Protein AF-E3N5H0-F1 (afdb_monomer)

Organism: Caenorhabditis remanei (NCBI:txid31234)

Radius of gyration: 34.76 Å; Cα contacts (8 Å, |Δi|>4): 514; chains: 1; bounding box: 81×87×112 Å

Structure (mmCIF, N/CA/C/O backbone):
data_AF-E3N5H0-F1
#
_entry.id   AF-E3N5H0-F1
#
loop_
_atom_site.group_PDB
_atom_site.id
_atom_site.type_symbol
_atom_site.label_atom_id
_atom_site.label_alt_id
_atom_site.label_comp_id
_atom_site.label_asym_id
_atom_site.label_entity_id
_atom_site.label_seq_id
_atom_site.pdbx_PDB_ins_code
_atom_site.Cartn_x
_atom_site.Cartn_y
_atom_site.Cartn_z
_atom_site.occupancy
_atom_site.B_iso_or_equiv
_atom_site.auth_seq_id
_atom_site.auth_comp_id
_atom_site.auth_asym_id
_atom_site.auth_atom_id
_atom_site.pdbx_PDB_model_num
ATOM 1 N N . MET A 1 1 ? 39.271 4.517 70.592 1.00 36.09 1 MET A N 1
ATOM 2 C CA . MET A 1 1 ? 39.056 5.548 69.561 1.00 36.09 1 MET A CA 1
ATOM 3 C C . MET A 1 1 ? 37.930 5.033 68.688 1.00 36.09 1 MET A C 1
ATOM 5 O O . MET A 1 1 ? 38.185 4.269 67.772 1.00 36.09 1 MET A O 1
ATOM 9 N N . GLU A 1 2 ? 36.726 4.992 69.264 1.00 31.44 2 GLU A N 1
ATOM 10 C CA . GLU A 1 2 ? 35.704 6.065 69.193 1.00 31.44 2 GLU A CA 1
ATOM 11 C C . GLU A 1 2 ? 35.103 6.097 67.788 1.00 31.44 2 GLU A C 1
ATOM 13 O O . GLU A 1 2 ? 35.779 6.507 66.856 1.00 31.44 2 GLU A O 1
ATOM 18 N N . LYS A 1 3 ? 34.001 5.372 67.556 1.00 26.06 3 LYS A N 1
ATOM 19 C CA . LYS A 1 3 ? 32.565 5.641 67.863 1.00 26.06 3 LYS A CA 1
ATOM 20 C C . LYS A 1 3 ? 31.914 5.950 66.497 1.00 26.06 3 LYS A C 1
ATOM 22 O O . LYS A 1 3 ? 32.384 6.845 65.812 1.00 26.06 3 LYS A O 1
ATOM 27 N N . MET A 1 4 ? 31.076 5.077 65.922 1.00 24.34 4 MET A N 1
ATOM 28 C CA . MET A 1 4 ? 29.635 4.907 66.216 1.00 24.34 4 MET A CA 1
ATOM 29 C C . MET A 1 4 ? 28.944 6.283 66.168 1.00 24.34 4 MET A C 1
ATOM 31 O O . MET A 1 4 ? 29.327 7.160 66.925 1.00 24.34 4 MET A O 1
ATOM 35 N N . GLU A 1 5 ? 28.033 6.562 65.238 1.00 26.09 5 GLU A N 1
ATOM 36 C CA . GLU A 1 5 ? 26.633 6.146 65.354 1.00 26.09 5 GLU A CA 1
ATOM 37 C C . GLU A 1 5 ? 25.859 6.281 64.030 1.00 26.09 5 GLU A C 1
ATOM 39 O O . GLU A 1 5 ? 26.113 7.150 63.199 1.00 26.09 5 GLU A O 1
ATOM 44 N N . ILE A 1 6 ? 24.915 5.355 63.886 1.00 32.56 6 ILE A N 1
ATOM 45 C CA . ILE A 1 6 ? 23.738 5.381 63.019 1.00 32.56 6 ILE A CA 1
ATOM 46 C C . ILE A 1 6 ? 22.745 6.367 63.640 1.00 32.56 6 ILE A C 1
ATOM 48 O O . ILE A 1 6 ? 22.585 6.322 64.856 1.00 32.56 6 ILE A O 1
ATOM 52 N N . GLU A 1 7 ? 22.000 7.136 62.843 1.00 26.08 7 GLU A N 1
ATOM 53 C CA . GLU A 1 7 ? 20.663 7.558 63.271 1.00 26.08 7 GLU A CA 1
ATOM 54 C C . GLU A 1 7 ? 19.679 7.636 62.093 1.00 26.08 7 GLU A C 1
ATOM 56 O O . GLU A 1 7 ? 19.918 8.274 61.067 1.00 26.08 7 GLU A O 1
ATOM 61 N N . ASP A 1 8 ? 18.604 6.873 62.279 1.00 24.59 8 ASP A N 1
ATOM 62 C CA . ASP A 1 8 ? 17.410 6.675 61.465 1.00 24.59 8 ASP A CA 1
ATOM 63 C C . ASP A 1 8 ? 16.344 7.759 61.730 1.00 24.59 8 ASP A C 1
ATOM 65 O O . ASP A 1 8 ? 16.322 8.372 62.794 1.00 24.59 8 ASP A O 1
ATOM 69 N N . ALA A 1 9 ? 15.334 7.778 60.841 1.00 24.88 9 ALA A N 1
ATOM 70 C CA . ALA A 1 9 ? 13.929 8.171 61.091 1.00 24.88 9 ALA A CA 1
ATOM 71 C C . ALA A 1 9 ? 13.633 9.693 61.183 1.00 24.88 9 ALA A C 1
ATOM 73 O O . ALA A 1 9 ? 14.454 10.463 61.645 1.00 24.88 9 ALA A O 1
ATOM 74 N N . GLN A 1 10 ? 12.501 10.271 60.749 1.00 25.67 10 GLN A N 1
ATOM 75 C CA . GLN A 1 10 ? 11.109 9.875 60.435 1.00 25.67 10 GLN A CA 1
ATOM 76 C C . GLN A 1 10 ? 10.581 10.825 59.321 1.00 25.67 10 GLN A C 1
ATOM 78 O O . GLN A 1 10 ? 11.031 11.960 59.248 1.00 25.67 10 GLN A O 1
ATOM 83 N N . LYS A 1 11 ? 9.782 10.428 58.315 1.00 26.58 11 LYS A N 1
ATOM 84 C CA . LYS A 1 11 ? 8.361 9.988 58.243 1.00 26.58 11 LYS A CA 1
ATOM 85 C C . LYS A 1 11 ? 7.272 11.042 58.561 1.00 26.58 11 LYS A C 1
ATOM 87 O O . LYS A 1 11 ? 7.331 11.683 59.600 1.00 26.58 11 LYS A O 1
ATOM 92 N N . ALA A 1 12 ? 6.212 10.980 57.731 1.00 25.53 12 ALA A N 1
ATOM 93 C CA . ALA A 1 12 ? 4.861 11.586 57.796 1.00 25.53 12 ALA A CA 1
ATOM 94 C C . ALA A 1 12 ? 4.742 13.020 57.230 1.00 25.53 12 ALA A C 1
ATOM 96 O O . ALA A 1 12 ? 5.588 13.852 57.524 1.00 25.53 12 ALA A O 1
ATOM 97 N N . GLY A 1 13 ? 3.755 13.398 56.409 1.00 24.09 13 GLY A N 1
ATOM 98 C CA . GLY A 1 13 ? 2.536 12.792 55.837 1.00 24.09 13 GLY A CA 1
ATOM 99 C C . GLY A 1 13 ? 2.060 13.752 54.720 1.00 24.09 13 GLY A C 1
ATOM 100 O O . GLY A 1 13 ? 2.419 14.924 54.755 1.00 24.09 13 GLY A O 1
ATOM 101 N N . ASP A 1 14 ? 1.624 13.263 53.565 1.00 26.22 14 ASP A N 1
ATOM 102 C CA . ASP A 1 14 ? 0.227 12.998 53.173 1.00 26.22 14 ASP A CA 1
ATOM 103 C C . ASP A 1 14 ? -0.700 14.233 53.116 1.00 26.22 14 ASP A C 1
ATOM 105 O O . ASP A 1 14 ? -0.685 15.080 54.003 1.00 26.22 14 ASP A O 1
ATOM 109 N N . GLU A 1 15 ? -1.534 14.219 52.070 1.00 24.19 15 GLU A N 1
ATOM 110 C CA . GLU A 1 15 ? -2.684 15.076 51.731 1.00 24.19 15 GLU A CA 1
ATOM 111 C C . GLU A 1 15 ? -2.436 16.406 50.986 1.00 24.19 15 GLU A C 1
ATOM 113 O O . GLU A 1 15 ? -1.879 17.363 51.518 1.00 24.19 15 GLU A O 1
ATOM 118 N N . GLY A 1 16 ? -2.960 16.497 49.751 1.00 24.25 16 GLY A N 1
ATOM 119 C CA . GLY A 1 16 ? -3.173 17.791 49.091 1.00 24.25 16 GLY A CA 1
ATOM 120 C C . GLY A 1 16 ? -3.280 17.811 47.565 1.00 24.25 16 GLY A C 1
ATOM 121 O O . GLY A 1 16 ? -2.493 18.499 46.937 1.00 24.25 16 GLY A O 1
ATOM 122 N N . GLU A 1 17 ? -4.254 17.089 47.006 1.00 25.56 17 GLU A N 1
ATOM 123 C CA . GLU A 1 17 ? -4.952 17.363 45.730 1.00 25.56 17 GLU A CA 1
ATOM 124 C C . GLU A 1 17 ? -4.147 17.592 44.436 1.00 25.56 17 GLU A C 1
ATOM 126 O O . GLU A 1 17 ? -3.518 18.620 44.197 1.00 25.56 17 GLU A O 1
ATOM 131 N N . GLY A 1 18 ? -4.328 16.651 43.505 1.00 31.62 18 GLY A N 1
ATOM 132 C CA . GLY A 1 18 ? -4.076 16.890 42.094 1.00 31.62 18 GLY A CA 1
ATOM 133 C C . GLY A 1 18 ? -4.995 17.977 41.538 1.00 31.62 18 GLY A C 1
ATOM 134 O O . GLY A 1 18 ? -6.203 17.976 41.775 1.00 31.62 18 GLY A O 1
ATOM 135 N N . LYS A 1 19 ? -4.408 18.860 40.734 1.00 27.72 19 LYS A N 1
ATOM 136 C CA . LYS A 1 19 ? -5.097 19.504 39.624 1.00 27.72 19 LYS A CA 1
ATOM 137 C C . LYS A 1 19 ? -4.251 19.346 38.377 1.00 27.72 19 LYS A C 1
ATOM 139 O O . LYS A 1 19 ? -3.049 19.595 38.380 1.00 27.72 19 LYS A O 1
ATOM 144 N N . ASP A 1 20 ? -4.930 18.849 37.363 1.00 31.09 20 ASP A N 1
ATOM 145 C CA . ASP A 1 20 ? -4.476 18.693 36.001 1.00 31.09 20 ASP A CA 1
ATOM 146 C C . ASP A 1 20 ? -4.004 20.035 35.436 1.00 31.09 20 ASP A C 1
ATOM 148 O O . ASP A 1 20 ? -4.808 20.952 35.300 1.00 31.09 20 ASP A O 1
ATOM 152 N N . ASP A 1 21 ? -2.736 20.121 35.036 1.00 26.02 21 ASP A N 1
ATOM 153 C CA . ASP A 1 21 ? -2.260 21.176 34.140 1.00 26.02 21 ASP A CA 1
ATOM 154 C C . ASP A 1 21 ? -1.904 20.542 32.793 1.00 26.02 21 ASP A C 1
ATOM 156 O O . ASP A 1 21 ? -0.749 20.308 32.431 1.00 26.02 21 ASP A O 1
ATOM 160 N N . ALA A 1 22 ? -2.961 20.223 32.047 1.00 29.91 22 ALA A N 1
ATOM 161 C CA . ALA A 1 22 ? -2.886 20.059 30.610 1.00 29.91 22 ALA A CA 1
ATOM 162 C C . ALA A 1 22 ? -2.930 21.444 29.946 1.00 29.91 22 ALA A C 1
ATOM 164 O O . ALA A 1 22 ? -3.823 22.244 30.205 1.00 29.91 22 ALA A O 1
ATOM 165 N N . ASN A 1 23 ? -1.997 21.653 29.016 1.00 37.25 23 ASN A N 1
ATOM 166 C CA . ASN A 1 23 ? -1.976 22.706 28.000 1.00 37.25 23 ASN A CA 1
ATOM 167 C C . ASN A 1 23 ? -1.878 24.162 28.478 1.00 37.25 23 ASN A C 1
ATOM 169 O O . ASN A 1 23 ? -2.851 24.909 28.498 1.00 37.25 23 ASN A O 1
ATOM 173 N N . SER A 1 24 ? -0.634 24.618 28.616 1.00 30.81 24 SER A N 1
ATOM 174 C CA . SER A 1 24 ? -0.262 25.967 28.192 1.00 30.81 24 SER A CA 1
ATOM 175 C C . SER A 1 24 ? 1.152 25.937 27.609 1.00 30.81 24 SER A C 1
ATOM 177 O O . SER A 1 24 ? 2.147 26.049 28.320 1.00 30.81 24 SER A O 1
ATOM 179 N N . LEU A 1 25 ? 1.258 25.727 26.293 1.00 32.88 25 LEU A N 1
ATOM 180 C CA . LEU A 1 25 ? 2.447 26.128 25.535 1.00 32.88 25 LEU A CA 1
ATOM 181 C C . LEU A 1 25 ? 2.369 27.649 25.358 1.00 32.88 25 LEU A C 1
ATOM 183 O O . LEU A 1 25 ? 2.030 28.148 24.288 1.00 32.88 25 LEU A O 1
ATOM 187 N N . ASP A 1 26 ? 2.609 28.369 26.451 1.00 31.92 26 ASP A N 1
ATOM 188 C CA . ASP A 1 26 ? 2.787 29.816 26.444 1.00 31.92 26 ASP A CA 1
ATOM 189 C C . ASP A 1 26 ? 4.166 30.162 25.854 1.00 31.92 26 ASP A C 1
ATOM 191 O O . ASP A 1 26 ? 5.093 29.347 25.879 1.00 31.92 26 ASP A O 1
ATOM 195 N N . GLY A 1 27 ? 4.294 31.371 25.308 1.00 38.06 27 GLY A N 1
ATOM 196 C CA . GLY A 1 27 ? 5.411 31.947 24.548 1.00 38.06 27 GLY A CA 1
ATOM 197 C C . GLY A 1 27 ? 6.769 32.057 25.263 1.00 38.06 27 GLY A C 1
ATOM 198 O O . GLY A 1 27 ? 7.572 32.931 24.940 1.00 38.06 27 GLY A O 1
ATOM 199 N N . SER A 1 28 ? 7.070 31.150 26.190 1.00 43.84 28 SER A N 1
ATOM 200 C CA . SER A 1 28 ? 8.311 31.027 26.959 1.00 43.84 28 SER A CA 1
ATOM 201 C C . SER A 1 28 ? 9.563 30.806 26.097 1.00 43.84 28 SER A C 1
ATOM 203 O O . SER A 1 28 ? 10.657 31.209 26.494 1.00 43.84 28 SER A O 1
ATOM 205 N N . LEU A 1 29 ? 9.437 30.217 24.902 1.00 34.97 29 LEU A N 1
ATOM 206 C CA . LEU A 1 29 ? 10.605 29.925 24.061 1.00 34.97 29 LEU A CA 1
ATOM 207 C C . LEU A 1 29 ? 11.182 31.190 23.403 1.00 34.97 29 LEU A C 1
ATOM 209 O O . LEU A 1 29 ? 12.393 31.286 23.222 1.00 34.97 29 LEU A O 1
ATOM 213 N N . TRP A 1 30 ? 10.338 32.187 23.118 1.00 34.88 30 TRP A N 1
ATOM 214 C CA . TRP A 1 30 ? 10.787 33.486 22.612 1.00 34.88 30 TRP A CA 1
ATOM 215 C C . TRP A 1 30 ? 11.417 34.337 23.710 1.00 34.88 30 TRP A C 1
ATOM 217 O O . TRP A 1 30 ? 12.461 34.933 23.469 1.00 34.88 30 TRP A O 1
ATOM 227 N N . ALA A 1 31 ? 10.864 34.306 24.927 1.00 34.97 31 ALA A N 1
ATOM 228 C CA . ALA A 1 31 ? 11.433 35.012 26.074 1.00 34.97 31 ALA A CA 1
ATOM 229 C C . ALA A 1 31 ? 12.881 34.568 26.371 1.00 34.97 31 ALA A C 1
ATOM 231 O O . ALA A 1 31 ? 13.751 35.408 26.593 1.00 34.97 31 ALA A O 1
ATOM 232 N N . HIS A 1 32 ? 13.177 33.267 26.262 1.00 35.16 32 HIS A N 1
ATOM 233 C CA . HIS A 1 32 ? 14.539 32.754 26.444 1.00 35.16 32 HIS A CA 1
ATOM 234 C C . HIS A 1 32 ? 15.513 33.104 25.307 1.00 35.16 32 HIS A C 1
ATOM 236 O O . HIS A 1 32 ? 16.718 33.196 25.544 1.00 35.16 32 HIS A O 1
ATOM 242 N N . VAL A 1 33 ? 15.027 33.326 24.081 1.00 34.81 33 VAL A N 1
ATOM 243 C CA . VAL A 1 33 ? 15.874 33.789 22.966 1.00 34.81 33 VAL A CA 1
ATOM 244 C C . VAL A 1 33 ? 16.220 35.271 23.132 1.00 34.81 33 VAL A C 1
ATOM 246 O O . VAL A 1 33 ? 17.360 35.657 22.880 1.00 34.81 33 VAL A O 1
ATOM 249 N N . THR A 1 34 ? 15.288 36.089 23.625 1.00 42.03 34 THR A N 1
ATOM 250 C CA . THR A 1 34 ? 15.525 37.521 23.874 1.00 42.03 34 THR A CA 1
ATOM 251 C C . THR A 1 34 ? 16.453 37.763 25.074 1.00 42.03 34 THR A C 1
ATOM 253 O O . THR A 1 34 ? 17.258 38.691 25.056 1.00 42.03 34 THR A O 1
ATOM 256 N N . GLU A 1 35 ? 16.429 36.903 26.100 1.00 37.59 35 GLU A N 1
ATOM 257 C CA . GLU A 1 35 ? 17.310 37.024 27.277 1.00 37.59 35 GLU A CA 1
ATOM 258 C C . GLU A 1 35 ? 18.808 36.828 26.968 1.00 37.59 35 GLU A C 1
ATOM 260 O O . GLU A 1 35 ? 19.659 37.384 27.669 1.00 37.59 35 GLU A O 1
ATOM 265 N N . LEU A 1 36 ? 19.159 36.112 25.892 1.00 38.06 36 LEU A N 1
ATOM 266 C CA . LEU A 1 36 ? 20.549 35.940 25.444 1.00 38.06 36 LEU A CA 1
ATOM 267 C C . LEU A 1 36 ? 21.112 37.160 24.685 1.00 38.06 36 LEU A C 1
ATOM 269 O O . LEU A 1 36 ? 22.328 37.253 24.501 1.00 38.06 36 LEU A O 1
ATOM 273 N N . GLU A 1 37 ? 20.273 38.122 24.281 1.00 44.50 37 GLU A N 1
ATOM 274 C CA . GLU A 1 37 ? 20.695 39.322 23.538 1.00 44.50 37 GLU A CA 1
ATOM 275 C C . GLU A 1 37 ? 21.174 40.483 24.428 1.00 44.50 37 GLU A C 1
ATOM 277 O O . GLU A 1 37 ? 21.651 41.498 23.919 1.00 44.50 37 GLU A O 1
ATOM 282 N N . ASN A 1 38 ? 21.168 40.328 25.756 1.00 44.44 38 ASN A N 1
ATOM 283 C CA . ASN A 1 38 ? 21.589 41.374 26.701 1.00 44.44 38 ASN A CA 1
ATOM 284 C C . ASN A 1 38 ? 23.115 41.583 26.825 1.00 44.44 38 ASN A C 1
ATOM 286 O O . ASN A 1 38 ? 23.589 42.244 27.752 1.00 44.44 38 ASN A O 1
ATOM 290 N N . VAL A 1 39 ? 23.915 41.097 25.872 1.00 48.22 39 VAL A N 1
ATOM 291 C CA . VAL A 1 39 ? 25.284 41.600 25.697 1.00 48.22 39 VAL A CA 1
ATOM 292 C C . VAL A 1 39 ? 25.203 42.808 24.770 1.00 48.22 39 VAL A C 1
ATOM 294 O O . VAL A 1 39 ? 25.001 42.665 23.568 1.00 48.22 39 VAL A O 1
ATOM 297 N N . ASN A 1 40 ? 25.358 44.010 25.322 1.00 55.31 40 ASN A N 1
ATOM 298 C CA . ASN A 1 40 ? 25.246 45.259 24.569 1.00 55.31 40 ASN A CA 1
ATOM 299 C C . ASN A 1 40 ? 26.427 45.406 23.578 1.00 55.31 40 ASN A C 1
ATOM 301 O O . ASN A 1 40 ? 27.480 45.960 23.892 1.00 55.31 40 ASN A O 1
ATOM 305 N N . VAL A 1 41 ? 26.300 44.816 22.385 1.00 61.28 41 VAL A N 1
ATOM 306 C CA . VAL A 1 41 ? 27.322 44.841 21.328 1.00 61.28 41 VAL A CA 1
ATOM 307 C C . VAL A 1 41 ? 27.154 46.111 20.484 1.00 61.28 41 VAL A C 1
ATOM 309 O O . VAL A 1 41 ? 26.082 46.335 19.925 1.00 61.28 41 VAL A O 1
ATOM 312 N N . SER A 1 42 ? 28.215 46.918 20.340 1.00 70.81 42 SER A N 1
ATOM 313 C CA . SER A 1 42 ? 28.181 48.158 19.533 1.00 70.81 42 SER A CA 1
ATOM 314 C C . SER A 1 42 ? 27.702 47.919 18.092 1.00 70.81 42 SER A C 1
ATOM 316 O O . SER A 1 42 ? 27.974 46.867 17.503 1.00 70.81 42 SER A O 1
ATOM 318 N N . LEU A 1 43 ? 27.074 48.920 17.463 1.00 65.12 43 LEU A N 1
ATOM 319 C CA . LEU A 1 43 ? 26.615 48.828 16.066 1.00 65.12 43 LEU A CA 1
ATOM 320 C C . LEU A 1 43 ? 27.722 48.454 15.077 1.00 65.12 43 LEU A C 1
ATOM 322 O O . LEU A 1 43 ? 27.504 47.700 14.123 1.00 65.12 43 LEU A O 1
ATOM 326 N N . LYS A 1 44 ? 28.935 48.971 15.306 1.00 70.69 44 LYS A N 1
ATOM 327 C CA . LYS A 1 44 ? 30.107 48.659 14.481 1.00 70.69 44 LYS A CA 1
ATOM 328 C C . LYS A 1 44 ? 30.437 47.170 14.539 1.00 70.69 44 LYS A C 1
ATOM 330 O O . LYS A 1 44 ? 30.773 46.585 13.511 1.00 70.69 44 LYS A O 1
ATOM 335 N N . GLU A 1 45 ? 30.311 46.570 15.716 1.00 71.69 45 GLU A N 1
ATOM 336 C CA . GLU A 1 45 ? 30.562 45.151 15.932 1.00 71.69 45 GLU A CA 1
ATOM 337 C C . GLU A 1 45 ? 29.397 44.284 15.417 1.00 71.69 45 GLU A C 1
ATOM 339 O O . GLU A 1 45 ? 29.656 43.269 14.775 1.00 71.69 45 GLU A O 1
ATOM 344 N N . LYS A 1 46 ? 28.134 44.722 15.549 1.00 71.50 46 LYS A N 1
ATOM 345 C CA . LYS A 1 46 ? 26.963 44.061 14.930 1.00 71.50 46 LYS A CA 1
ATOM 346 C C . LYS A 1 46 ? 27.086 43.985 13.399 1.00 71.50 46 LYS A C 1
ATOM 348 O O . LYS A 1 46 ? 27.018 42.896 12.832 1.00 71.50 46 LYS A O 1
ATOM 353 N N . MET A 1 47 ? 27.391 45.102 12.726 1.00 70.88 47 MET A N 1
ATOM 354 C CA . MET A 1 47 ? 27.626 45.112 11.269 1.00 70.88 47 MET A CA 1
ATOM 355 C C . MET A 1 47 ? 28.841 44.272 10.860 1.00 70.88 47 MET A C 1
ATOM 357 O O . MET A 1 47 ? 28.828 43.626 9.813 1.00 70.88 47 MET A O 1
ATOM 361 N N . LYS A 1 48 ? 29.907 44.274 11.669 1.00 76.56 48 LYS A N 1
ATOM 362 C CA . LYS A 1 48 ? 31.093 43.452 11.407 1.00 76.56 48 LYS A CA 1
ATOM 363 C C . LYS A 1 48 ? 30.772 41.960 11.502 1.00 76.56 48 LYS A C 1
ATOM 365 O O . LYS A 1 48 ? 31.275 41.201 10.680 1.00 76.56 48 LYS A O 1
ATOM 370 N N . ARG A 1 49 ? 29.937 41.547 12.461 1.00 75.19 49 ARG A N 1
ATOM 371 C CA . ARG A 1 49 ? 29.497 40.154 12.620 1.00 75.19 49 ARG A CA 1
ATOM 372 C C . ARG A 1 49 ? 28.603 39.699 11.473 1.00 75.19 49 ARG A C 1
ATOM 374 O O . ARG A 1 49 ? 28.875 38.639 10.929 1.00 75.19 49 ARG A O 1
ATOM 381 N N . ILE A 1 50 ? 27.636 40.515 11.046 1.00 73.69 50 ILE A N 1
ATOM 382 C CA . ILE A 1 50 ? 26.770 40.198 9.894 1.00 73.69 50 ILE A CA 1
ATOM 383 C C . ILE A 1 50 ? 27.606 40.024 8.621 1.00 73.69 50 ILE A C 1
ATOM 385 O O . ILE A 1 50 ? 27.561 38.964 8.006 1.00 73.69 50 ILE A O 1
ATOM 389 N N . ARG A 1 51 ? 28.469 40.995 8.291 1.00 77.12 51 ARG A N 1
ATOM 390 C CA . ARG A 1 51 ? 29.363 40.899 7.120 1.00 77.12 51 ARG A CA 1
ATOM 391 C C . ARG A 1 51 ? 30.396 39.782 7.241 1.00 77.12 51 ARG A C 1
ATOM 393 O O . ARG A 1 51 ? 30.835 39.222 6.242 1.00 77.12 51 ARG A O 1
ATOM 400 N N . GLY A 1 52 ? 30.857 39.502 8.458 1.00 79.69 52 GLY A N 1
ATOM 401 C CA . GLY A 1 52 ? 31.778 38.405 8.737 1.00 79.69 52 GLY A CA 1
ATOM 402 C C . GLY A 1 52 ? 31.124 37.049 8.498 1.00 79.69 52 GLY A C 1
ATOM 403 O O . GLY A 1 52 ? 31.746 36.177 7.899 1.00 79.69 52 GLY A O 1
ATOM 404 N N . PHE A 1 53 ? 29.868 36.903 8.920 1.00 75.31 53 PHE A N 1
ATOM 405 C CA . PHE A 1 53 ? 29.076 35.702 8.706 1.00 75.31 53 PHE A CA 1
ATOM 406 C C . PHE A 1 53 ? 28.688 35.538 7.235 1.00 75.31 53 PHE A C 1
ATOM 408 O O . PHE A 1 53 ? 28.869 34.458 6.694 1.00 75.31 53 PHE A O 1
ATOM 415 N N . GLU A 1 54 ? 28.290 36.611 6.550 1.00 78.44 54 GLU A N 1
ATOM 416 C CA . GLU A 1 54 ? 28.042 36.602 5.102 1.00 78.44 54 GLU A CA 1
ATOM 417 C C . GLU A 1 54 ? 29.277 36.126 4.326 1.00 78.44 54 GLU A C 1
ATOM 419 O O . GLU A 1 54 ? 29.207 35.147 3.592 1.00 78.44 54 GLU A O 1
ATOM 424 N N . LYS A 1 55 ? 30.453 36.714 4.587 1.00 81.19 55 LYS A N 1
ATOM 425 C CA . LYS A 1 55 ? 31.714 36.269 3.969 1.00 81.19 55 LYS A CA 1
ATOM 426 C C . LYS A 1 55 ? 32.081 34.829 4.314 1.00 81.19 55 LYS A C 1
ATOM 428 O O . LYS A 1 55 ? 32.733 34.158 3.520 1.00 81.19 55 LYS A O 1
ATOM 433 N N . PHE A 1 56 ? 31.744 34.368 5.515 1.00 80.88 56 PHE A N 1
ATOM 434 C CA . PHE A 1 56 ? 31.956 32.979 5.917 1.00 80.88 56 PHE A CA 1
ATOM 435 C C . PHE A 1 56 ? 31.052 32.030 5.118 1.00 80.88 56 PHE A C 1
ATOM 437 O O . PHE A 1 56 ? 31.522 31.002 4.634 1.00 80.88 56 PHE A O 1
ATOM 444 N N . VAL A 1 57 ? 29.786 32.406 4.927 1.00 82.31 57 VAL A N 1
ATOM 445 C CA . VAL A 1 57 ? 28.805 31.656 4.137 1.00 82.31 57 VAL A CA 1
ATOM 446 C C . VAL A 1 57 ? 29.179 31.668 2.649 1.00 82.31 57 VAL A C 1
ATOM 448 O O . VAL A 1 57 ? 29.172 30.608 2.030 1.00 82.31 57 VAL A O 1
ATOM 451 N N . GLU A 1 58 ? 29.609 32.798 2.081 1.00 81.81 58 GLU A N 1
ATOM 452 C CA . GLU A 1 58 ? 30.100 32.894 0.693 1.00 81.81 58 GLU A CA 1
ATOM 453 C C . GLU A 1 58 ? 31.320 31.994 0.452 1.00 81.81 58 GLU A C 1
ATOM 455 O O . GLU A 1 58 ? 31.378 31.242 -0.518 1.00 81.81 58 GLU A O 1
ATOM 460 N N . LYS A 1 59 ? 32.278 31.993 1.385 1.00 82.44 59 LYS A N 1
ATOM 461 C CA . LYS A 1 59 ? 33.487 31.159 1.294 1.00 82.44 59 LYS A CA 1
ATOM 462 C C . LYS A 1 59 ? 33.249 29.682 1.584 1.00 82.44 59 LYS A C 1
ATOM 464 O O . LYS A 1 59 ? 34.162 28.877 1.404 1.00 82.44 59 LYS A O 1
ATOM 469 N N . SER A 1 60 ? 32.052 29.296 2.022 1.00 82.00 60 SER A N 1
ATOM 470 C CA . SER A 1 60 ? 31.734 27.891 2.302 1.00 82.00 60 SER A CA 1
ATOM 471 C C . SER A 1 60 ? 31.890 26.996 1.064 1.00 82.00 60 SER A C 1
ATOM 473 O O . SER A 1 60 ? 32.229 25.824 1.193 1.00 82.00 60 SER A O 1
ATOM 475 N N . GLU A 1 61 ? 31.713 27.541 -0.142 1.00 77.12 61 GLU A N 1
ATOM 476 C CA . GLU A 1 61 ? 31.905 26.809 -1.397 1.00 77.12 61 GLU A CA 1
ATOM 477 C C . GLU A 1 61 ? 33.388 26.604 -1.745 1.00 77.12 61 GLU A C 1
ATOM 479 O O . GLU A 1 61 ? 33.777 25.527 -2.197 1.00 77.12 61 GLU A O 1
ATOM 484 N N . GLU A 1 62 ? 34.250 27.571 -1.421 1.00 84.69 62 GLU A N 1
ATOM 485 C CA . GLU A 1 62 ? 35.706 27.419 -1.551 1.00 84.69 62 GLU A CA 1
ATOM 486 C C . GLU A 1 62 ? 36.236 26.299 -0.641 1.00 84.69 62 GLU A C 1
ATOM 488 O O . GLU A 1 62 ? 37.188 25.606 -0.997 1.00 84.69 62 GLU A O 1
ATOM 493 N N . VAL A 1 63 ? 35.620 26.080 0.528 1.00 79.50 63 VAL A N 1
ATOM 494 C CA . VAL A 1 63 ? 35.986 24.981 1.441 1.00 79.50 63 VAL A CA 1
ATOM 495 C C . VAL A 1 63 ? 35.731 23.621 0.790 1.00 79.50 63 VAL A C 1
ATOM 497 O O . VAL A 1 63 ? 36.586 22.738 0.874 1.00 79.50 63 VAL A O 1
ATOM 500 N N . VAL A 1 64 ? 34.605 23.469 0.089 1.00 80.44 64 VAL A N 1
ATOM 501 C CA . VAL A 1 64 ? 34.286 22.257 -0.680 1.00 80.44 64 VAL A CA 1
ATOM 502 C C . VAL A 1 64 ? 35.292 22.061 -1.816 1.00 80.44 64 VAL A C 1
ATOM 504 O O . VAL A 1 64 ? 35.855 20.977 -1.952 1.00 80.44 64 VAL A O 1
ATOM 507 N N . GLN A 1 65 ? 35.593 23.111 -2.583 1.00 82.38 65 GLN A N 1
ATOM 508 C CA . GLN A 1 65 ? 36.536 23.039 -3.706 1.00 82.38 65 GLN A CA 1
ATOM 509 C C . GLN A 1 65 ? 37.970 22.728 -3.254 1.00 82.38 65 GLN A C 1
ATOM 511 O O . GLN A 1 65 ? 38.667 21.925 -3.876 1.00 82.38 65 GLN A O 1
ATOM 516 N N . ASN A 1 66 ? 38.420 23.324 -2.147 1.00 84.50 66 ASN A N 1
ATOM 517 C CA . ASN A 1 66 ? 39.735 23.051 -1.570 1.00 84.50 66 ASN A CA 1
ATOM 518 C C . ASN A 1 66 ? 39.832 21.615 -1.051 1.00 84.50 66 ASN A C 1
ATOM 520 O O . ASN A 1 66 ? 40.861 20.968 -1.241 1.00 84.50 66 ASN A O 1
ATOM 524 N N . LEU A 1 67 ? 38.760 21.102 -0.440 1.00 81.12 67 LEU A N 1
ATOM 525 C CA . LEU A 1 67 ? 38.683 19.713 0.002 1.00 81.12 67 LEU A CA 1
ATOM 526 C C . LEU A 1 67 ? 38.726 18.748 -1.193 1.00 81.12 67 LEU A C 1
ATOM 528 O O . LEU A 1 67 ? 39.504 17.798 -1.178 1.00 81.12 67 LEU A O 1
ATOM 532 N N . GLN A 1 68 ? 37.964 19.025 -2.254 1.00 80.19 68 GLN A N 1
ATOM 533 C CA . GLN A 1 68 ? 37.983 18.249 -3.498 1.00 80.19 68 GLN A CA 1
ATOM 534 C C . GLN A 1 68 ? 39.373 18.257 -4.157 1.00 80.19 68 GLN A C 1
ATOM 536 O O . GLN A 1 68 ? 39.867 17.208 -4.565 1.00 80.19 68 GLN A O 1
ATOM 541 N N . LYS A 1 69 ? 40.045 19.414 -4.208 1.00 83.06 69 LYS A N 1
ATOM 542 C CA . LYS A 1 69 ? 41.394 19.554 -4.777 1.00 83.06 69 LYS A CA 1
ATOM 543 C C . LYS A 1 69 ? 42.453 18.816 -3.955 1.00 83.06 69 LYS A C 1
ATOM 545 O O . LYS A 1 69 ? 43.245 18.070 -4.519 1.00 83.06 69 LYS A O 1
ATOM 550 N N . ALA A 1 70 ? 42.428 18.971 -2.631 1.00 79.06 70 ALA A N 1
ATOM 551 C CA . ALA A 1 70 ? 43.342 18.274 -1.726 1.00 79.06 70 ALA A CA 1
ATOM 552 C C . ALA A 1 70 ? 43.165 16.750 -1.782 1.00 79.06 70 ALA A C 1
ATOM 554 O O . ALA A 1 70 ? 44.132 16.012 -1.622 1.00 79.06 70 ALA A O 1
ATOM 555 N N . LEU A 1 71 ? 41.941 16.274 -2.028 1.00 76.44 71 LEU A N 1
ATOM 556 C CA . LEU A 1 71 ? 41.660 14.855 -2.231 1.00 76.44 71 LEU A CA 1
ATOM 557 C C . LEU A 1 71 ? 42.084 14.378 -3.627 1.00 76.44 71 LEU A C 1
ATOM 559 O O . LEU A 1 71 ? 42.600 13.269 -3.731 1.00 76.44 71 LEU A O 1
ATOM 563 N N . GLY A 1 72 ? 41.959 15.198 -4.672 1.00 69.69 72 GLY A N 1
ATOM 564 C CA . GLY A 1 72 ? 42.404 14.869 -6.034 1.00 69.69 72 GLY A CA 1
ATOM 565 C C . GLY A 1 72 ? 43.900 14.541 -6.154 1.00 69.69 72 GLY A C 1
ATOM 566 O O . GLY A 1 72 ? 44.276 13.718 -6.984 1.00 69.69 72 GLY A O 1
ATOM 567 N N . ASP A 1 73 ? 44.732 15.098 -5.270 1.00 68.19 73 ASP A N 1
ATOM 568 C CA . ASP A 1 73 ? 46.178 14.834 -5.201 1.00 68.19 73 ASP A CA 1
ATOM 569 C C . ASP A 1 73 ? 46.539 13.560 -4.395 1.00 68.19 73 ASP A C 1
ATOM 571 O O . ASP A 1 73 ? 47.714 13.226 -4.225 1.00 68.19 73 ASP A O 1
ATOM 575 N N . THR A 1 74 ? 45.545 12.816 -3.887 1.00 69.19 74 THR A N 1
ATOM 576 C CA . THR A 1 74 ? 45.750 11.589 -3.093 1.00 69.19 74 THR A CA 1
ATOM 577 C C . THR A 1 74 ? 45.523 10.312 -3.907 1.00 69.19 74 THR A C 1
ATOM 579 O O . THR A 1 74 ? 44.687 10.261 -4.802 1.00 69.19 74 THR A O 1
ATOM 582 N N . THR A 1 75 ? 46.197 9.214 -3.544 1.00 68.50 75 THR A N 1
ATOM 583 C CA . THR A 1 75 ? 45.996 7.876 -4.146 1.00 68.50 75 THR A CA 1
ATOM 584 C C . THR A 1 75 ? 44.717 7.164 -3.670 1.00 68.50 75 THR A C 1
ATOM 586 O O . THR A 1 75 ? 44.551 5.963 -3.900 1.00 68.50 75 THR A O 1
ATOM 589 N N . LEU A 1 76 ? 43.805 7.865 -2.979 1.00 66.75 76 LEU A N 1
ATOM 590 C CA . LEU A 1 76 ? 42.549 7.281 -2.507 1.00 66.75 76 LEU A CA 1
ATOM 591 C C . LEU A 1 76 ? 41.609 6.960 -3.677 1.00 66.75 76 LEU A C 1
ATOM 593 O O . LEU A 1 76 ? 41.464 7.723 -4.623 1.00 66.75 76 LEU A O 1
ATOM 597 N N . ALA A 1 77 ? 40.898 5.835 -3.572 1.00 74.62 77 ALA A N 1
ATOM 598 C CA . ALA A 1 77 ? 39.840 5.501 -4.519 1.00 74.62 77 ALA A CA 1
ATOM 599 C C . ALA A 1 77 ? 38.718 6.554 -4.467 1.00 74.62 77 ALA A C 1
ATOM 601 O O . ALA A 1 77 ? 38.244 6.877 -3.375 1.00 74.62 77 ALA A O 1
ATOM 602 N N . ALA A 1 78 ? 38.236 6.999 -5.633 1.00 71.88 78 ALA A N 1
ATOM 603 C CA . ALA A 1 78 ? 37.224 8.054 -5.786 1.00 71.88 78 ALA A CA 1
ATOM 604 C C . ALA A 1 78 ? 36.000 7.888 -4.860 1.00 71.88 78 ALA A C 1
ATOM 606 O O . ALA A 1 78 ? 35.549 8.837 -4.234 1.00 71.88 78 ALA A O 1
ATOM 607 N N . ARG A 1 79 ? 35.532 6.649 -4.645 1.00 69.44 79 ARG A N 1
ATOM 608 C CA . ARG A 1 79 ? 34.412 6.357 -3.727 1.00 69.44 79 ARG A CA 1
ATOM 609 C C . ARG A 1 79 ? 34.664 6.758 -2.272 1.00 69.44 79 ARG A C 1
ATOM 611 O O . ARG A 1 79 ? 33.726 7.101 -1.564 1.00 69.44 79 ARG A O 1
ATOM 618 N N . LYS A 1 80 ? 35.905 6.664 -1.792 1.00 74.06 80 LYS A N 1
ATOM 619 C CA . LYS A 1 80 ? 36.255 7.089 -0.429 1.00 74.06 80 LYS A CA 1
ATOM 620 C C . LYS A 1 80 ? 36.407 8.606 -0.338 1.00 74.06 80 LYS A C 1
ATOM 622 O O . LYS A 1 80 ? 36.121 9.155 0.716 1.00 74.06 80 LYS A O 1
ATOM 627 N N . GLN A 1 81 ? 36.817 9.258 -1.426 1.00 76.44 81 GLN A N 1
ATOM 628 C CA . GLN A 1 81 ? 36.869 10.718 -1.514 1.00 76.44 81 GLN A CA 1
ATOM 629 C C . GLN A 1 81 ? 35.445 11.297 -1.480 1.00 76.44 81 GLN A C 1
ATOM 631 O O . GLN A 1 81 ? 35.166 12.155 -0.649 1.00 76.44 81 GLN A O 1
ATOM 636 N N . ASP A 1 82 ? 34.509 10.724 -2.243 1.00 77.94 82 ASP A N 1
ATOM 637 C CA . ASP A 1 82 ? 33.093 11.131 -2.237 1.00 77.94 82 ASP A CA 1
ATOM 638 C C . ASP A 1 82 ? 32.421 10.958 -0.868 1.00 77.94 82 ASP A C 1
ATOM 640 O O . ASP A 1 82 ? 31.675 11.832 -0.429 1.00 77.94 82 ASP A O 1
ATOM 644 N N . LEU A 1 83 ? 32.716 9.868 -0.146 1.00 79.44 83 LEU A N 1
ATOM 645 C CA . LEU A 1 83 ? 32.202 9.660 1.216 1.00 79.44 83 LEU A CA 1
ATOM 646 C C . LEU A 1 83 ? 32.664 10.740 2.207 1.00 79.44 83 LEU A C 1
ATOM 648 O O . LEU A 1 83 ? 32.001 10.950 3.221 1.00 79.44 83 LEU A O 1
ATOM 652 N N . MET A 1 84 ? 33.784 11.413 1.929 1.00 75.25 84 MET A N 1
ATOM 653 C CA . MET A 1 84 ? 34.302 12.508 2.751 1.00 75.25 84 MET A CA 1
ATOM 654 C C . MET A 1 84 ? 33.788 13.877 2.287 1.00 75.25 84 MET A C 1
ATOM 656 O O . MET A 1 84 ? 33.559 14.746 3.123 1.00 75.25 84 MET A O 1
ATOM 660 N N . VAL A 1 85 ? 33.579 14.068 0.981 1.00 81.38 85 VAL A N 1
ATOM 661 C CA . VAL A 1 85 ? 33.140 15.348 0.398 1.00 81.38 85 VAL A CA 1
ATOM 662 C C . VAL A 1 85 ? 31.626 15.556 0.535 1.00 81.38 85 VAL A C 1
ATOM 664 O O . VAL A 1 85 ? 31.195 16.642 0.920 1.00 81.38 85 VAL A O 1
ATOM 667 N N . ALA A 1 86 ? 30.809 14.521 0.312 1.00 81.25 86 ALA A N 1
ATOM 668 C CA . ALA A 1 86 ? 29.348 14.649 0.262 1.00 81.25 86 ALA A CA 1
ATOM 669 C C . ALA A 1 86 ? 28.690 15.182 1.560 1.00 81.25 86 ALA A C 1
ATOM 671 O O . ALA A 1 86 ? 27.770 16.001 1.468 1.00 81.25 86 ALA A O 1
ATOM 672 N N . PRO A 1 87 ? 29.126 14.797 2.781 1.00 81.75 87 PRO A N 1
ATOM 673 C CA . PRO A 1 87 ? 28.591 15.391 4.009 1.00 81.75 87 PRO A CA 1
ATOM 674 C C . PRO A 1 87 ? 28.910 16.886 4.138 1.00 81.75 87 PRO A C 1
ATOM 676 O O . PRO A 1 87 ? 28.076 17.653 4.619 1.00 81.75 87 PRO A O 1
ATOM 679 N N . VAL A 1 88 ? 30.099 17.303 3.689 1.00 80.94 88 VAL A N 1
ATOM 680 C CA . VAL A 1 88 ? 30.548 18.703 3.739 1.00 80.94 88 VAL A CA 1
ATOM 681 C C . VAL A 1 88 ? 29.775 19.540 2.722 1.00 80.94 88 VAL A C 1
ATOM 683 O O . VAL A 1 88 ? 29.280 20.609 3.066 1.00 80.94 88 VAL A O 1
ATOM 686 N N . GLU A 1 89 ? 29.571 19.023 1.509 1.00 83.62 89 GLU A N 1
ATOM 687 C CA . GLU A 1 89 ? 28.717 19.650 0.492 1.00 83.62 89 GLU A CA 1
ATOM 688 C C . GLU A 1 89 ? 27.286 19.858 0.986 1.00 83.62 89 GLU A C 1
ATOM 690 O O . GLU A 1 89 ? 26.730 20.949 0.842 1.00 83.62 89 GLU A O 1
ATOM 695 N N . LYS A 1 90 ? 26.702 18.829 1.611 1.00 86.06 90 LYS A N 1
ATOM 696 C CA . LYS A 1 90 ? 25.352 18.900 2.173 1.00 86.06 90 LYS A CA 1
ATOM 697 C C . LYS A 1 90 ? 25.255 19.964 3.267 1.00 86.06 90 LYS A C 1
ATOM 699 O O . LYS A 1 90 ? 24.345 20.786 3.223 1.00 86.06 90 LYS A O 1
ATOM 704 N N . TYR A 1 91 ? 26.201 19.980 4.203 1.00 85.00 91 TYR A N 1
ATOM 705 C CA . TYR A 1 91 ? 26.232 20.974 5.275 1.00 85.00 91 TYR A CA 1
ATOM 706 C C . TYR A 1 91 ? 26.372 22.402 4.729 1.00 85.00 91 TYR A C 1
ATOM 708 O O . TYR A 1 91 ? 25.623 23.291 5.124 1.00 85.00 91 TYR A O 1
ATOM 716 N N . CYS A 1 92 ? 27.279 22.629 3.773 1.00 84.19 92 CYS A N 1
ATOM 717 C CA . CYS A 1 92 ? 27.442 23.941 3.145 1.00 84.19 92 CYS A CA 1
ATOM 718 C C . CYS A 1 92 ? 26.186 24.379 2.373 1.00 84.19 92 CYS A C 1
ATOM 720 O O . CYS A 1 92 ? 25.870 25.567 2.357 1.00 84.19 92 CYS A O 1
ATOM 722 N N . LYS A 1 93 ? 25.450 23.442 1.760 1.00 84.12 93 LYS A N 1
ATOM 723 C CA . LYS A 1 93 ? 24.176 23.731 1.088 1.00 84.12 93 LYS A CA 1
ATOM 724 C C . LYS A 1 93 ? 23.083 24.133 2.080 1.00 84.12 93 LYS A C 1
ATOM 726 O O . LYS A 1 93 ? 22.478 25.184 1.899 1.00 84.12 93 LYS A O 1
ATOM 731 N N . GLU A 1 94 ? 22.876 23.344 3.135 1.00 84.94 94 GLU A N 1
ATOM 732 C CA . GLU A 1 94 ? 21.882 23.640 4.179 1.00 84.94 94 GLU A CA 1
ATOM 733 C C . GLU A 1 94 ? 22.190 24.968 4.886 1.00 84.94 94 GLU A C 1
ATOM 735 O O . GLU A 1 94 ? 21.286 25.758 5.143 1.00 84.94 94 GLU A O 1
ATOM 740 N N . LEU A 1 95 ? 23.472 25.259 5.137 1.00 82.00 95 LEU A N 1
ATOM 741 C CA . LEU A 1 95 ? 23.907 26.526 5.725 1.00 82.00 95 LEU A CA 1
ATOM 742 C C . LEU A 1 95 ? 23.524 27.733 4.853 1.00 82.00 95 LEU A C 1
ATOM 744 O O . LEU A 1 95 ? 23.103 28.756 5.389 1.00 82.00 95 LEU A O 1
ATOM 748 N N . ARG A 1 96 ? 23.641 27.621 3.522 1.00 82.25 96 ARG A N 1
ATOM 749 C CA . ARG A 1 96 ? 23.240 28.685 2.586 1.00 82.25 96 ARG A CA 1
ATOM 750 C C . ARG A 1 96 ? 21.726 28.848 2.510 1.00 82.25 96 ARG A C 1
ATOM 752 O O . ARG A 1 96 ? 21.249 29.972 2.571 1.00 82.25 96 ARG A O 1
ATOM 759 N N . GLU A 1 97 ? 20.979 27.749 2.435 1.00 80.31 97 GLU A N 1
ATOM 760 C CA . GLU A 1 97 ? 19.507 27.778 2.411 1.00 80.31 97 GLU A CA 1
ATOM 761 C C . GLU A 1 97 ? 18.942 28.440 3.673 1.00 80.31 97 GLU A C 1
ATOM 763 O O . GLU A 1 97 ? 18.133 29.361 3.585 1.00 80.31 97 GLU A O 1
ATOM 768 N N . ARG A 1 98 ? 19.441 28.043 4.850 1.00 78.75 98 ARG A N 1
ATOM 769 C CA . ARG A 1 98 ? 19.050 28.649 6.129 1.00 78.75 98 ARG A CA 1
ATOM 770 C C . ARG A 1 98 ? 19.448 30.116 6.238 1.00 78.75 98 ARG A C 1
ATOM 772 O O . ARG A 1 98 ? 18.716 30.896 6.838 1.00 78.75 98 ARG A O 1
ATOM 779 N N . TYR A 1 99 ? 20.599 30.500 5.689 1.00 75.62 99 TYR A N 1
ATOM 780 C CA . TYR A 1 99 ? 20.994 31.905 5.649 1.00 75.62 99 TYR A CA 1
ATOM 781 C C . TYR A 1 99 ? 20.023 32.726 4.791 1.00 75.62 99 TYR A C 1
ATOM 783 O O . TYR A 1 99 ? 19.597 33.792 5.227 1.00 75.62 99 TYR A O 1
ATOM 791 N N . GLU A 1 100 ? 19.597 32.202 3.641 1.00 71.75 100 GLU A N 1
ATOM 792 C CA . GLU A 1 100 ? 18.654 32.879 2.746 1.00 71.75 100 GLU A CA 1
ATOM 793 C C . GLU A 1 100 ? 17.248 33.021 3.361 1.00 71.75 100 GLU A C 1
ATOM 795 O O . GLU A 1 100 ? 16.639 34.083 3.245 1.00 71.75 100 GLU A O 1
ATOM 800 N N . GLU A 1 101 ? 16.769 32.007 4.099 1.00 71.12 101 GLU A N 1
ATOM 801 C CA . GLU A 1 101 ? 15.515 32.068 4.880 1.00 71.12 101 GLU A CA 1
ATOM 802 C C . GLU A 1 101 ? 15.528 33.202 5.919 1.00 71.12 101 GLU A C 1
ATOM 804 O O . GLU A 1 101 ? 14.519 33.864 6.151 1.00 71.12 101 GLU A O 1
ATOM 809 N N . VAL A 1 102 ? 16.676 33.446 6.556 1.00 65.62 102 VAL A N 1
ATOM 810 C CA . VAL A 1 102 ? 16.825 34.502 7.573 1.00 65.62 102 VAL A CA 1
ATOM 811 C C . VAL A 1 102 ? 17.065 35.879 6.931 1.00 65.62 102 VAL A C 1
ATOM 813 O O . VAL A 1 102 ? 16.772 36.917 7.533 1.00 65.62 102 VAL A O 1
ATOM 816 N N . ARG A 1 103 ? 17.581 35.915 5.699 1.00 63.12 103 ARG A N 1
ATOM 817 C CA . ARG A 1 103 ? 17.968 37.135 4.977 1.00 63.12 103 ARG A CA 1
ATOM 818 C C . ARG A 1 103 ? 16.858 37.705 4.081 1.00 63.12 103 ARG A C 1
ATOM 820 O O . ARG A 1 103 ? 17.167 38.640 3.355 1.00 63.12 103 ARG A O 1
ATOM 827 N N . CYS A 1 104 ? 15.621 37.189 4.129 1.00 48.97 104 CYS A N 1
ATOM 828 C CA . CYS A 1 104 ? 14.545 37.330 3.121 1.00 48.97 104 CYS A CA 1
ATOM 829 C C . CYS A 1 104 ? 14.362 38.667 2.350 1.00 48.97 104 CYS A C 1
ATOM 831 O O . CYS A 1 104 ? 13.746 38.644 1.290 1.00 48.97 104 CYS A O 1
ATOM 833 N N . ASP A 1 105 ? 14.884 39.814 2.783 1.00 59.53 105 ASP A N 1
ATOM 834 C CA . ASP A 1 105 ? 14.898 41.081 2.023 1.00 59.53 105 ASP A CA 1
ATOM 835 C C . ASP A 1 105 ? 16.112 42.018 2.325 1.00 59.53 105 ASP A C 1
ATOM 837 O O . ASP A 1 105 ? 16.159 43.180 1.883 1.00 59.53 105 ASP A O 1
ATOM 841 N N . GLY A 1 106 ? 17.098 41.539 3.101 1.00 60.28 106 GLY A N 1
ATOM 842 C CA . GLY A 1 106 ? 18.251 42.316 3.572 1.00 60.28 106 GLY A CA 1
ATOM 843 C C . GLY A 1 106 ? 17.909 43.522 4.463 1.00 60.28 106 GLY A C 1
ATOM 844 O O . GLY A 1 106 ? 18.725 44.447 4.572 1.00 60.28 106 GLY A O 1
ATOM 845 N N . TRP A 1 107 ? 16.719 43.561 5.077 1.00 65.50 107 TRP A N 1
ATOM 846 C CA . TRP A 1 107 ? 16.244 44.687 5.887 1.00 65.50 107 TRP A CA 1
ATOM 847 C C . TRP A 1 107 ? 17.182 45.014 7.054 1.00 65.50 107 TRP A C 1
ATOM 849 O O . TRP A 1 107 ? 17.373 46.188 7.376 1.00 65.50 107 TRP A O 1
ATOM 859 N N . GLN A 1 108 ? 17.843 44.008 7.635 1.00 68.81 108 GLN A N 1
ATOM 860 C CA . GLN A 1 108 ? 18.728 44.183 8.789 1.00 68.81 108 GLN A CA 1
ATOM 861 C C . GLN A 1 108 ? 19.915 45.110 8.473 1.00 68.81 108 GLN A C 1
ATOM 863 O O . GLN A 1 108 ? 20.273 45.962 9.286 1.00 68.81 108 GLN A O 1
ATOM 868 N N . GLU A 1 109 ? 20.514 45.006 7.280 1.00 66.88 109 GLU A N 1
ATOM 869 C CA . GLU A 1 109 ? 21.608 45.900 6.874 1.00 66.88 109 GLU A CA 1
ATOM 870 C C . GLU A 1 109 ? 21.119 47.319 6.587 1.00 66.88 109 GLU A C 1
ATOM 872 O O . GLU A 1 109 ? 21.804 48.285 6.934 1.00 66.88 109 GLU A O 1
ATOM 877 N N . LYS A 1 110 ? 19.931 47.452 5.982 1.00 70.81 110 LYS A N 1
ATOM 878 C CA . LYS A 1 110 ? 19.304 48.751 5.699 1.00 70.81 110 LYS A CA 1
ATOM 879 C C . LYS A 1 110 ? 18.984 49.491 6.997 1.00 70.81 110 LYS A C 1
ATOM 881 O O . LYS A 1 110 ? 19.337 50.660 7.121 1.00 70.81 110 LYS A O 1
ATOM 886 N N . VAL A 1 111 ? 18.422 48.795 7.987 1.00 70.69 111 VAL A N 1
ATOM 887 C CA . VAL A 1 111 ? 18.144 49.351 9.318 1.00 70.69 111 VAL A CA 1
ATOM 888 C C . VAL A 1 111 ? 19.440 49.729 10.034 1.00 70.69 111 VAL A C 1
ATOM 890 O O . VAL A 1 111 ? 19.563 50.861 10.481 1.00 70.69 111 VAL A O 1
ATOM 893 N N . LEU A 1 112 ? 20.463 48.867 10.072 1.00 71.81 112 LEU A N 1
ATOM 894 C CA . LEU A 1 112 ? 21.745 49.201 10.718 1.00 71.81 112 LEU A CA 1
ATOM 895 C C . LEU A 1 112 ? 22.492 50.357 10.031 1.00 71.81 112 LEU A C 1
ATOM 897 O O . LEU A 1 112 ? 23.212 51.114 10.690 1.00 71.81 112 LEU A O 1
ATOM 901 N N . LYS A 1 113 ? 22.341 50.505 8.709 1.00 75.19 113 LYS A N 1
ATOM 902 C CA . LYS A 1 113 ? 22.869 51.649 7.960 1.00 75.19 113 LYS A CA 1
ATOM 903 C C . LYS A 1 113 ? 22.134 52.933 8.344 1.00 75.19 113 LYS A C 1
ATOM 905 O O . LYS A 1 113 ? 22.801 53.912 8.666 1.00 75.19 113 LYS A O 1
ATOM 910 N N . LEU A 1 114 ? 20.804 52.890 8.404 1.00 72.50 114 LEU A N 1
ATOM 911 C CA . LEU A 1 114 ? 19.970 54.010 8.841 1.00 72.50 114 LEU A CA 1
ATOM 912 C C . LEU A 1 114 ? 20.288 54.417 10.291 1.00 72.50 114 LEU A C 1
ATOM 914 O O . LEU A 1 114 ? 20.462 55.596 10.579 1.00 72.50 114 LEU A O 1
ATOM 918 N N . MET A 1 115 ? 20.485 53.441 11.183 1.00 76.06 115 MET A N 1
ATOM 919 C CA . MET A 1 115 ? 20.918 53.672 12.567 1.00 76.06 115 MET A CA 1
ATOM 920 C C . MET A 1 115 ? 22.274 54.373 12.648 1.00 76.06 115 MET A C 1
ATOM 922 O O . MET A 1 115 ? 22.455 55.309 13.421 1.00 76.06 115 MET A O 1
ATOM 926 N N . ARG A 1 116 ? 23.232 53.974 11.806 1.00 77.50 116 ARG A N 1
ATOM 927 C CA . ARG A 1 116 ? 24.538 54.636 11.724 1.00 77.50 116 ARG A CA 1
ATOM 928 C C . ARG A 1 116 ? 24.430 56.062 11.176 1.00 77.50 116 ARG A C 1
ATOM 930 O O . ARG A 1 116 ? 25.109 56.943 11.691 1.00 77.50 116 ARG A O 1
ATOM 937 N N . GLU A 1 117 ? 23.627 56.275 10.136 1.00 77.62 117 GLU A N 1
ATOM 938 C CA . GLU A 1 117 ? 23.408 57.589 9.509 1.00 77.62 117 GLU A CA 1
ATOM 939 C C . GLU A 1 117 ? 22.740 58.575 10.473 1.00 77.62 117 GLU A C 1
ATOM 941 O O . GLU A 1 117 ? 23.114 59.744 10.509 1.00 77.62 117 GLU A O 1
ATOM 946 N N . LYS A 1 118 ? 21.816 58.083 11.305 1.00 74.38 118 LYS A N 1
ATOM 947 C CA . LYS A 1 118 ? 21.152 58.848 12.369 1.00 74.38 118 LYS A CA 1
ATOM 948 C C . LYS A 1 118 ? 21.923 58.861 13.698 1.00 74.38 118 LYS A C 1
ATOM 950 O O . LYS A 1 118 ? 21.462 59.467 14.653 1.00 74.38 118 LYS A O 1
ATOM 955 N N . ALA A 1 119 ? 23.102 58.232 13.755 1.00 77.25 119 ALA A N 1
ATOM 956 C CA . ALA A 1 119 ? 23.962 58.132 14.939 1.00 77.25 119 ALA A CA 1
ATOM 957 C C . ALA A 1 119 ? 23.264 57.581 16.206 1.00 77.25 119 ALA A C 1
ATOM 959 O O . ALA A 1 119 ? 23.557 58.006 17.321 1.00 77.25 119 ALA A O 1
ATOM 960 N N . VAL A 1 120 ? 22.370 56.608 16.031 1.00 74.88 120 VAL A N 1
ATOM 961 C CA . VAL A 1 120 ? 21.586 55.958 17.096 1.00 74.88 120 VAL A CA 1
ATOM 962 C C . VAL A 1 120 ? 22.022 54.511 17.264 1.00 74.88 120 VAL A C 1
ATOM 964 O O . VAL A 1 120 ? 22.293 53.859 16.266 1.00 74.88 120 VAL A O 1
ATOM 967 N N . GLU A 1 121 ? 22.096 53.981 18.487 1.00 70.12 121 GLU A N 1
ATOM 968 C CA . GLU A 1 121 ? 22.595 52.615 18.744 1.00 70.12 121 GLU A CA 1
ATOM 969 C C . GLU A 1 121 ? 21.497 51.589 19.067 1.00 70.12 121 GLU A C 1
ATOM 971 O O . GLU A 1 121 ? 21.759 50.382 19.010 1.00 70.12 121 GLU A O 1
ATOM 976 N N . THR A 1 122 ? 20.267 52.042 19.333 1.00 68.19 122 THR A N 1
ATOM 977 C CA . THR A 1 122 ? 19.111 51.180 19.636 1.00 68.19 122 THR A CA 1
ATOM 978 C C . THR A 1 122 ? 17.929 51.464 18.708 1.00 68.19 122 THR A C 1
ATOM 980 O O . THR A 1 122 ? 17.836 52.530 18.095 1.00 68.19 122 THR A O 1
ATOM 983 N N . VAL A 1 123 ? 17.034 50.484 18.561 1.00 63.81 123 VAL A N 1
ATOM 984 C CA . VAL A 1 123 ? 15.874 50.582 17.655 1.00 63.81 123 VAL A CA 1
ATOM 985 C C . VAL A 1 123 ? 14.886 51.644 18.147 1.00 63.81 123 VAL A C 1
ATOM 987 O O . VAL A 1 123 ? 14.240 52.312 17.345 1.00 63.81 123 VAL A O 1
ATOM 990 N N . GLU A 1 124 ? 14.822 51.855 19.456 1.00 68.44 124 GLU A N 1
ATOM 991 C CA . GLU A 1 124 ? 14.022 52.883 20.119 1.00 68.44 124 GLU A CA 1
ATOM 992 C C . GLU A 1 124 ? 14.531 54.282 19.756 1.00 68.44 124 GLU A C 1
ATOM 994 O O . GLU A 1 124 ? 13.756 55.124 19.323 1.00 68.44 124 GLU A O 1
ATOM 999 N N . GLN A 1 125 ? 15.849 54.502 19.795 1.00 71.06 125 GLN A N 1
ATOM 1000 C CA . GLN A 1 125 ? 16.445 55.777 19.381 1.00 71.06 125 GLN A CA 1
ATOM 1001 C C . GLN A 1 125 ? 16.247 56.051 17.882 1.00 71.06 125 GLN A C 1
ATOM 1003 O O . GLN A 1 125 ? 16.053 57.195 17.475 1.00 71.06 125 GLN A O 1
ATOM 1008 N N . LEU A 1 126 ? 16.282 55.006 17.046 1.00 73.81 126 LEU A N 1
ATOM 1009 C CA . LEU A 1 126 ? 15.981 55.128 15.619 1.00 73.81 126 LEU A CA 1
ATOM 1010 C C . LEU A 1 126 ? 14.523 55.512 15.371 1.00 73.81 126 LEU A C 1
ATOM 1012 O O . LEU A 1 126 ? 14.266 56.337 14.498 1.00 73.81 126 LEU A O 1
ATOM 1016 N N . ARG A 1 127 ? 13.589 54.928 16.127 1.00 70.69 127 ARG A N 1
ATOM 1017 C CA . ARG A 1 127 ? 12.168 55.282 16.075 1.00 70.69 127 ARG A CA 1
ATOM 1018 C C . ARG A 1 127 ? 11.973 56.763 16.401 1.00 70.69 127 ARG A C 1
ATOM 1020 O O . ARG A 1 127 ? 11.367 57.460 15.594 1.00 70.69 127 ARG A O 1
ATOM 1027 N N . ASP A 1 128 ? 12.583 57.245 17.483 1.00 73.31 128 ASP A N 1
ATOM 1028 C CA . ASP A 1 128 ? 12.494 58.648 17.909 1.00 73.31 128 ASP A CA 1
ATOM 1029 C C . ASP A 1 128 ? 13.067 59.622 16.858 1.00 73.31 128 ASP A C 1
ATOM 1031 O O . ASP A 1 128 ? 12.531 60.706 16.637 1.00 73.31 128 ASP A O 1
ATOM 1035 N N . GLU A 1 129 ? 14.163 59.260 16.183 1.00 66.69 129 GLU A N 1
ATOM 1036 C CA . GLU A 1 129 ? 14.751 60.073 15.104 1.00 66.69 129 GLU A CA 1
ATOM 1037 C C . GLU A 1 129 ? 13.964 60.001 13.786 1.00 66.69 129 GLU A C 1
ATOM 1039 O O . GLU A 1 129 ? 13.941 60.972 13.027 1.00 66.69 129 GLU A O 1
ATOM 1044 N N . CYS A 1 130 ? 13.311 58.875 13.492 1.00 65.88 130 CYS A N 1
ATOM 1045 C CA . CYS A 1 130 ? 12.434 58.752 12.326 1.00 65.88 130 CYS A CA 1
ATOM 1046 C C . CYS A 1 130 ? 11.127 59.530 12.521 1.00 65.88 130 CYS A C 1
ATOM 1048 O O . CYS A 1 130 ? 10.659 60.158 11.575 1.00 65.88 130 CYS A O 1
ATOM 1050 N N . GLU A 1 131 ? 10.583 59.565 13.741 1.00 63.91 131 GLU A N 1
ATOM 1051 C CA . GLU A 1 131 ? 9.427 60.401 14.089 1.00 63.91 131 GLU A CA 1
ATOM 1052 C C . GLU A 1 131 ? 9.726 61.900 13.929 1.00 63.91 131 GLU A C 1
ATOM 1054 O O . GLU A 1 131 ? 8.864 62.633 13.454 1.00 63.91 131 GLU A O 1
ATOM 1059 N N . LYS A 1 132 ? 10.958 62.347 14.219 1.00 65.44 132 LYS A N 1
ATOM 1060 C CA . LYS A 1 132 ? 11.402 63.737 13.983 1.00 65.44 132 LYS A CA 1
ATOM 1061 C C . LYS A 1 132 ? 11.692 64.067 12.515 1.00 65.44 132 LYS A C 1
ATOM 1063 O O . LYS A 1 132 ? 11.642 65.229 12.136 1.00 65.44 132 LYS A O 1
ATOM 1068 N N . ALA A 1 133 ? 12.063 63.075 11.701 1.00 58.50 133 ALA A N 1
ATOM 1069 C CA . ALA A 1 133 ? 12.376 63.257 10.278 1.00 58.50 133 ALA A CA 1
ATOM 1070 C C . ALA A 1 133 ? 11.135 63.193 9.368 1.00 58.50 133 ALA A C 1
ATOM 1072 O O . ALA A 1 133 ? 11.205 63.583 8.206 1.00 58.50 133 ALA A O 1
ATOM 1073 N N . GLY A 1 134 ? 10.002 62.711 9.887 1.00 53.09 134 GLY A N 1
ATOM 1074 C CA . GLY A 1 134 ? 8.725 62.607 9.178 1.00 53.09 134 GLY A CA 1
ATOM 1075 C C . GLY A 1 134 ? 7.975 63.930 8.977 1.00 53.09 134 GLY A C 1
ATOM 1076 O O . GLY A 1 134 ? 6.758 63.877 8.818 1.00 53.09 134 GLY A O 1
ATOM 1077 N N . ASP A 1 135 ? 8.666 65.074 9.008 1.00 52.12 135 ASP A N 1
ATOM 1078 C CA . ASP A 1 135 ? 8.103 66.417 8.776 1.00 52.12 135 ASP A CA 1
ATOM 1079 C C . ASP A 1 135 ? 8.330 66.925 7.335 1.00 52.12 135 ASP A C 1
ATOM 1081 O O . ASP A 1 135 ? 7.832 67.985 6.967 1.00 52.12 135 ASP A O 1
ATOM 1085 N N . GLU A 1 136 ? 9.063 66.189 6.487 1.00 55.31 136 GLU A N 1
ATOM 1086 C CA . GLU A 1 136 ? 9.457 66.681 5.152 1.00 55.31 136 GLU A CA 1
ATOM 1087 C C . GLU A 1 136 ? 8.565 66.204 3.984 1.00 55.31 136 GLU A C 1
ATOM 1089 O O . GLU A 1 136 ? 8.753 66.674 2.865 1.00 55.31 136 GLU A O 1
ATOM 1094 N N . ASN A 1 137 ? 7.564 65.342 4.213 1.00 57.81 137 ASN A N 1
ATOM 1095 C CA . ASN A 1 137 ? 6.552 64.981 3.202 1.00 57.81 137 ASN A CA 1
ATOM 1096 C C . ASN A 1 137 ? 5.208 64.625 3.875 1.00 57.81 137 ASN A C 1
ATOM 1098 O O . ASN A 1 137 ? 4.852 63.458 4.040 1.00 57.81 137 ASN A O 1
ATOM 1102 N N . GLU A 1 138 ? 4.481 65.655 4.321 1.00 59.94 138 GLU A N 1
ATOM 1103 C CA . GLU A 1 138 ? 3.218 65.517 5.070 1.00 59.94 138 GLU A CA 1
ATOM 1104 C C . GLU A 1 138 ? 2.142 64.723 4.302 1.00 59.94 138 GLU A C 1
ATOM 1106 O O . GLU A 1 138 ? 1.443 63.916 4.908 1.00 59.94 138 GLU A O 1
ATOM 1111 N N . GLU A 1 139 ? 2.045 64.881 2.975 1.00 59.00 139 GLU A N 1
ATOM 1112 C CA . GLU A 1 139 ? 1.010 64.218 2.161 1.00 59.00 139 GLU A CA 1
ATOM 1113 C C . GLU A 1 139 ? 1.177 62.686 2.096 1.00 59.00 139 GLU A C 1
ATOM 1115 O O . GLU A 1 139 ? 0.209 61.958 2.307 1.00 59.00 139 GLU A O 1
ATOM 1120 N N . GLU A 1 140 ? 2.396 62.175 1.868 1.00 59.75 140 GLU A N 1
ATOM 1121 C CA . GLU A 1 140 ? 2.670 60.722 1.847 1.00 59.75 140 GLU A CA 1
ATOM 1122 C C . GLU A 1 140 ? 2.469 60.085 3.228 1.00 59.75 140 GLU A C 1
ATOM 1124 O O . GLU A 1 140 ? 1.971 58.963 3.341 1.00 59.75 140 GLU A O 1
ATOM 1129 N N . LYS A 1 141 ? 2.833 60.806 4.295 1.00 62.09 141 LYS A N 1
ATOM 1130 C CA . LYS A 1 141 ? 2.628 60.359 5.676 1.00 62.09 141 LYS A CA 1
ATOM 1131 C C . LYS A 1 141 ? 1.141 60.275 6.012 1.00 62.09 141 LYS A C 1
ATOM 1133 O O . LYS A 1 141 ? 0.706 59.270 6.567 1.00 62.09 141 LYS A O 1
ATOM 1138 N N . GLU A 1 142 ? 0.358 61.281 5.630 1.00 69.12 142 GLU A N 1
ATOM 1139 C CA . GLU A 1 142 ? -1.085 61.304 5.871 1.00 69.12 142 GLU A CA 1
ATOM 1140 C C . GLU A 1 142 ? -1.818 60.212 5.068 1.00 69.12 142 GLU A C 1
ATOM 1142 O O . GLU A 1 142 ? -2.775 59.609 5.560 1.00 69.12 142 GLU A O 1
ATOM 1147 N N . GLU A 1 143 ? -1.369 59.914 3.844 1.00 72.06 143 GLU A N 1
ATOM 1148 C CA . GLU A 1 143 ? -1.934 58.841 3.017 1.00 72.06 143 GLU A CA 1
ATOM 1149 C C . GLU A 1 143 ? -1.634 57.449 3.598 1.00 72.06 143 GLU A C 1
ATOM 1151 O O . GLU A 1 143 ? -2.550 56.635 3.752 1.00 72.06 143 GLU A O 1
ATOM 1156 N N . LEU A 1 144 ? -0.390 57.206 4.026 1.00 67.94 144 LEU A N 1
ATOM 1157 C CA . LEU A 1 144 ? 0.004 55.962 4.694 1.00 67.94 144 LEU A CA 1
ATOM 1158 C C . LEU A 1 144 ? -0.670 55.793 6.063 1.00 67.94 144 LEU A C 1
ATOM 1160 O O . LEU A 1 144 ? -1.062 54.682 6.417 1.00 67.94 144 LEU A O 1
ATOM 1164 N N . GLU A 1 145 ? -0.847 56.867 6.836 1.00 72.94 145 GLU A N 1
ATOM 1165 C CA . GLU A 1 145 ? -1.585 56.827 8.104 1.00 72.94 145 GLU A CA 1
ATOM 1166 C C . GLU A 1 145 ? -3.065 56.488 7.879 1.00 72.94 145 GLU A C 1
ATOM 1168 O O . GLU A 1 145 ? -3.609 55.628 8.578 1.00 72.94 145 GLU A O 1
ATOM 1173 N N . LYS A 1 146 ? -3.703 57.072 6.855 1.00 77.88 146 LYS A N 1
ATOM 1174 C CA . LYS A 1 146 ? -5.078 56.722 6.460 1.00 77.88 146 LYS A CA 1
ATOM 1175 C C . LYS A 1 146 ? -5.193 55.267 6.020 1.00 77.88 146 LYS A C 1
ATOM 1177 O O . LYS A 1 146 ? -6.153 54.596 6.401 1.00 77.88 146 LYS A O 1
ATOM 1182 N N . GLU A 1 147 ? -4.246 54.765 5.231 1.00 75.69 147 GLU A N 1
ATOM 1183 C CA . GLU A 1 147 ? -4.237 53.367 4.793 1.00 75.69 147 GLU A CA 1
ATOM 1184 C C . GLU A 1 147 ? -4.040 52.408 5.975 1.00 75.69 147 GLU A C 1
ATOM 1186 O O . GLU A 1 147 ? -4.764 51.417 6.100 1.00 75.69 147 GLU A O 1
ATOM 1191 N N . ASN A 1 148 ? -3.132 52.735 6.895 1.00 70.56 148 ASN A N 1
ATOM 1192 C CA . ASN A 1 148 ? -2.856 51.929 8.079 1.00 70.56 148 ASN A CA 1
ATOM 1193 C C . ASN A 1 148 ? -4.054 51.899 9.047 1.00 70.56 148 ASN A C 1
ATOM 1195 O O . ASN A 1 148 ? -4.403 50.837 9.558 1.00 70.56 148 ASN A O 1
ATOM 1199 N N . GLU A 1 149 ? -4.757 53.018 9.245 1.00 81.50 149 GLU A N 1
ATOM 1200 C CA . GLU A 1 149 ? -6.008 53.031 10.020 1.00 81.50 149 GLU A CA 1
ATOM 1201 C C . GLU A 1 149 ? -7.106 52.193 9.355 1.00 81.50 149 GLU A C 1
ATOM 1203 O O . GLU A 1 149 ? -7.771 51.395 10.018 1.00 81.50 149 GLU A O 1
ATOM 1208 N N . LYS A 1 150 ? -7.227 52.259 8.026 1.00 83.44 150 LYS A N 1
ATOM 1209 C CA . LYS A 1 150 ? -8.160 51.414 7.268 1.00 83.44 150 LYS A CA 1
ATOM 1210 C C . LYS A 1 150 ? -7.832 49.924 7.418 1.00 83.44 150 LYS A C 1
ATOM 1212 O O . LYS A 1 150 ? -8.732 49.096 7.570 1.00 83.44 150 LYS A O 1
ATOM 1217 N N . LEU A 1 151 ? -6.546 49.568 7.415 1.00 75.88 151 LEU A N 1
ATOM 1218 C CA . LEU A 1 151 ? -6.079 48.201 7.660 1.00 75.88 151 LEU A CA 1
ATOM 1219 C C . LEU A 1 151 ? -6.343 47.749 9.102 1.00 75.88 151 LEU A C 1
ATOM 1221 O O . LEU A 1 151 ? -6.757 46.607 9.307 1.00 75.88 151 LEU A O 1
ATOM 1225 N N . LYS A 1 152 ? -6.167 48.623 10.100 1.00 77.75 152 LYS A N 1
ATOM 1226 C CA . LYS A 1 152 ? -6.518 48.326 11.499 1.00 77.75 152 LYS A CA 1
ATOM 1227 C C . LYS A 1 152 ? -8.015 48.084 11.669 1.00 77.75 152 LYS A C 1
ATOM 1229 O O . LYS A 1 152 ? -8.396 47.123 12.338 1.00 77.75 152 LYS A O 1
ATOM 1234 N N . GLU A 1 153 ? -8.863 48.905 11.053 1.00 86.31 153 GLU A N 1
ATOM 1235 C CA . GLU A 1 153 ? -10.316 48.711 11.076 1.00 86.31 153 GLU A CA 1
ATOM 1236 C C . GLU A 1 153 ? -10.721 47.392 10.416 1.00 86.31 153 GLU A C 1
ATOM 1238 O O . GLU A 1 153 ? -11.488 46.624 11.004 1.00 86.31 153 GLU A O 1
ATOM 1243 N N . ASN A 1 154 ? -10.148 47.085 9.249 1.00 83.25 154 ASN A N 1
ATOM 1244 C CA . ASN A 1 154 ? -10.381 45.821 8.555 1.00 83.25 154 ASN A CA 1
ATOM 1245 C C . ASN A 1 154 ? -9.941 44.622 9.402 1.00 83.25 154 ASN A C 1
ATOM 1247 O O . ASN A 1 154 ? -10.710 43.679 9.566 1.00 83.25 154 ASN A O 1
ATOM 1251 N N . ASN A 1 155 ? -8.750 44.663 10.004 1.00 80.94 155 ASN A N 1
ATOM 1252 C CA . ASN A 1 155 ? -8.284 43.600 10.896 1.00 80.94 155 ASN A CA 1
ATOM 1253 C C . ASN A 1 155 ? -9.212 43.425 12.102 1.00 80.94 155 ASN A C 1
ATOM 1255 O O . ASN A 1 155 ? -9.587 42.302 12.431 1.00 80.94 155 ASN A O 1
ATOM 1259 N N . LYS A 1 156 ? -9.666 44.522 12.717 1.00 89.88 156 LYS A N 1
ATOM 1260 C CA . LYS A 1 156 ? -10.619 44.475 13.835 1.00 89.88 156 LYS A CA 1
ATOM 1261 C C . LYS A 1 156 ? -11.989 43.924 13.422 1.00 89.88 156 LYS A C 1
ATOM 1263 O O . LYS A 1 156 ? -12.681 43.327 14.247 1.00 89.88 156 LYS A O 1
ATOM 1268 N N . TYR A 1 157 ? -12.406 44.154 12.178 1.00 88.94 157 TYR A N 1
ATOM 1269 C CA . TYR A 1 157 ? -13.609 43.556 11.601 1.00 88.94 157 TYR A CA 1
ATOM 1270 C C . TYR A 1 157 ? -13.428 42.051 11.378 1.00 88.94 157 TYR A C 1
ATOM 1272 O O . TYR A 1 157 ? -14.251 41.270 11.848 1.00 88.94 157 TYR A O 1
ATOM 1280 N N . PHE A 1 158 ? -12.330 41.633 10.743 1.00 79.12 158 PHE A N 1
ATOM 1281 C CA . PHE A 1 158 ? -12.038 40.217 10.511 1.00 79.12 158 PHE A CA 1
ATOM 1282 C C . PHE A 1 158 ? -11.900 39.430 11.812 1.00 79.12 158 PHE A C 1
ATOM 1284 O O . PHE A 1 158 ? -12.398 38.313 11.897 1.00 79.12 158 PHE A O 1
ATOM 1291 N N . GLN A 1 159 ? -11.285 40.017 12.838 1.00 84.94 159 GLN A N 1
ATOM 1292 C CA . GLN A 1 159 ? -11.132 39.377 14.140 1.00 84.94 159 GLN A CA 1
ATOM 1293 C C . GLN A 1 159 ? -12.484 39.156 14.830 1.00 84.94 159 GLN A C 1
ATOM 1295 O O . GLN A 1 159 ? -12.746 38.056 15.308 1.00 84.94 159 GLN A O 1
ATOM 1300 N N . ARG A 1 160 ? -13.391 40.143 14.773 1.00 90.94 160 ARG A N 1
ATOM 1301 C CA . ARG A 1 160 ? -14.772 39.979 15.256 1.00 90.94 160 ARG A CA 1
ATOM 1302 C C . ARG A 1 160 ? -15.548 38.926 14.469 1.00 90.94 160 ARG A C 1
ATOM 1304 O O . ARG A 1 160 ? -16.217 38.098 15.071 1.00 90.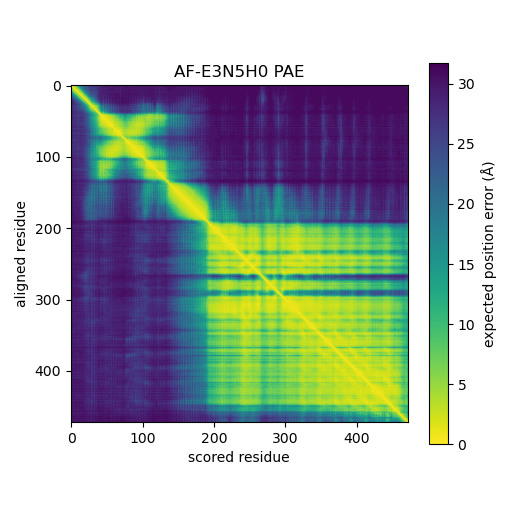94 160 ARG A O 1
ATOM 1311 N N . LEU A 1 161 ? -15.429 38.922 13.142 1.00 90.19 161 LEU A N 1
ATOM 1312 C CA . LEU A 1 161 ? -16.088 37.923 12.298 1.00 90.19 161 LEU A CA 1
ATOM 1313 C C . LEU A 1 161 ? -15.574 36.502 12.588 1.00 90.19 161 LEU A C 1
ATOM 1315 O O . LEU A 1 161 ? -16.352 35.552 12.592 1.00 90.19 161 LEU A O 1
ATOM 1319 N N . LEU A 1 162 ? -14.270 36.357 12.844 1.00 83.56 162 LEU A N 1
ATOM 1320 C CA . LEU A 1 162 ? -13.656 35.091 13.239 1.00 83.56 162 LEU A CA 1
ATOM 1321 C C . LEU A 1 162 ? -14.189 34.621 14.599 1.00 83.56 162 LEU A C 1
ATOM 1323 O O . LEU A 1 162 ? -14.551 33.458 14.743 1.00 83.56 162 LEU A O 1
ATOM 1327 N N . GLU A 1 163 ? -14.265 35.519 15.583 1.00 89.94 163 GLU A N 1
ATOM 1328 C CA . GLU A 1 163 ? -14.825 35.230 16.908 1.00 89.94 163 GLU A CA 1
ATOM 1329 C C . GLU A 1 163 ? -16.300 34.816 16.820 1.00 89.94 163 GLU A C 1
ATOM 1331 O O . GLU A 1 163 ? -16.674 33.788 17.381 1.00 89.94 163 GLU A O 1
ATOM 1336 N N . GLU A 1 164 ? -17.122 35.542 16.056 1.00 90.75 164 GLU A N 1
ATOM 1337 C CA . GLU A 1 164 ? -18.527 35.191 15.809 1.00 90.75 164 GLU A CA 1
ATOM 1338 C C . GLU A 1 164 ? -18.663 33.808 15.163 1.00 90.75 164 GLU A C 1
ATOM 1340 O O . GLU A 1 164 ? -19.464 32.990 15.616 1.00 90.75 164 GLU A O 1
ATOM 1345 N N . LYS A 1 165 ? -17.845 33.508 14.146 1.00 84.88 165 LYS A N 1
ATOM 1346 C CA . LYS A 1 165 ? -17.846 32.195 13.487 1.00 84.88 165 LYS A CA 1
ATOM 1347 C C . LYS A 1 165 ? -17.378 31.072 14.408 1.00 84.88 165 LYS A C 1
ATOM 1349 O O . LYS A 1 165 ? -17.923 29.974 14.338 1.00 84.88 165 LYS A O 1
ATOM 1354 N N . ASN A 1 166 ? -16.418 31.339 15.290 1.00 86.44 166 ASN A N 1
ATOM 1355 C CA . ASN A 1 166 ? -15.975 30.369 16.288 1.00 86.44 166 ASN A CA 1
ATOM 1356 C C . ASN A 1 166 ? -17.074 30.067 17.316 1.00 86.44 166 ASN A C 1
ATOM 1358 O O . ASN A 1 166 ? -17.243 28.908 17.688 1.00 86.44 166 ASN A O 1
ATOM 1362 N N . VAL A 1 167 ? -17.841 31.078 17.742 1.00 93.50 167 VAL A N 1
ATOM 1363 C CA . VAL A 1 167 ? -18.997 30.892 18.636 1.00 93.50 167 VAL A CA 1
ATOM 1364 C C . VAL A 1 167 ? -20.110 30.111 17.934 1.00 93.50 167 VAL A C 1
ATOM 1366 O O . VAL A 1 167 ? -20.615 29.144 18.495 1.00 93.50 167 VAL A O 1
ATOM 1369 N N . GLU A 1 168 ? -20.443 30.461 16.688 1.00 88.06 168 GLU A N 1
ATOM 1370 C CA . GLU A 1 168 ? -21.446 29.740 15.888 1.00 88.06 168 GLU A CA 1
ATOM 1371 C C . GLU A 1 168 ? -21.069 28.260 15.715 1.00 88.06 168 GLU A C 1
ATOM 1373 O O . GLU A 1 168 ? -21.899 27.373 15.925 1.00 88.06 168 GLU A O 1
ATOM 1378 N N . MET A 1 169 ? -19.796 27.985 15.415 1.00 84.56 169 MET A N 1
ATOM 1379 C CA . MET A 1 169 ? -19.272 26.625 15.301 1.00 84.56 169 MET A CA 1
ATOM 1380 C C . MET A 1 169 ? -19.310 25.876 16.641 1.00 84.56 169 MET A C 1
ATOM 1382 O O . MET A 1 169 ? -19.657 24.696 16.667 1.00 84.56 169 MET A O 1
ATOM 1386 N N . ALA A 1 170 ? -18.997 26.536 17.761 1.00 88.50 170 ALA A N 1
ATOM 1387 C CA . ALA A 1 170 ? -19.095 25.931 19.090 1.00 88.50 170 ALA A CA 1
ATOM 1388 C C . ALA A 1 170 ? -20.545 25.552 19.445 1.00 88.50 170 ALA A C 1
ATOM 1390 O O . ALA A 1 170 ? -20.790 24.445 19.927 1.00 88.50 170 ALA A O 1
ATOM 1391 N N . ASP A 1 171 ? -21.513 26.419 19.133 1.00 91.12 171 ASP A N 1
ATOM 1392 C CA . ASP A 1 171 ? -22.941 26.152 19.337 1.00 91.12 171 ASP A CA 1
ATOM 1393 C C . ASP A 1 171 ? -23.467 25.028 18.427 1.00 91.12 171 ASP A C 1
ATOM 1395 O O . ASP A 1 171 ? -24.351 24.257 18.814 1.00 91.12 171 ASP A O 1
ATOM 1399 N N . GLU A 1 172 ? -22.965 24.914 17.194 1.00 87.19 172 GLU A N 1
ATOM 1400 C CA . GLU A 1 172 ? -23.258 23.776 16.313 1.00 87.19 172 GLU A CA 1
ATOM 1401 C C . GLU A 1 172 ? -22.671 22.464 16.842 1.00 87.19 172 GLU A C 1
ATOM 1403 O O . GLU A 1 172 ? -23.386 21.459 16.885 1.00 87.19 172 GLU A O 1
ATOM 1408 N N . MET A 1 173 ? -21.418 22.471 17.307 1.00 76.75 173 MET A N 1
ATOM 1409 C CA . MET A 1 173 ? -20.795 21.295 17.921 1.00 76.75 173 MET A CA 1
ATOM 1410 C C . MET A 1 173 ? -21.573 20.834 19.157 1.00 76.75 173 MET A C 1
ATOM 1412 O O . MET A 1 173 ? -21.925 19.659 19.242 1.00 76.75 173 MET A O 1
ATOM 1416 N N . ALA A 1 174 ? -21.943 21.751 20.056 1.00 90.81 174 ALA A N 1
ATOM 1417 C CA . ALA A 1 174 ? -22.723 21.426 21.250 1.00 90.81 174 ALA A CA 1
ATOM 1418 C C . ALA A 1 174 ? -24.111 20.848 20.910 1.00 90.81 174 ALA A C 1
ATOM 1420 O O . ALA A 1 174 ? -24.576 19.899 21.546 1.00 90.81 174 ALA A O 1
ATOM 1421 N N . ARG A 1 175 ? -24.781 21.382 19.876 1.00 89.31 175 ARG A N 1
ATOM 1422 C CA . ARG A 1 175 ? -26.058 20.831 19.385 1.00 89.31 175 ARG A CA 1
ATOM 1423 C C . ARG A 1 175 ? -25.894 19.418 18.824 1.00 89.31 175 ARG A C 1
ATOM 1425 O O . ARG A 1 175 ? -26.720 18.559 19.130 1.00 89.31 175 ARG A O 1
ATOM 1432 N N . SER A 1 176 ? -24.836 19.179 18.050 1.00 77.31 176 SER A N 1
ATOM 1433 C CA . SER A 1 176 ? -24.511 17.862 17.490 1.00 77.31 176 SER A CA 1
ATOM 1434 C C . SER A 1 176 ? -24.200 16.835 18.586 1.00 77.31 176 SER A C 1
ATOM 1436 O O . SER A 1 176 ? -24.733 15.725 18.573 1.00 77.31 176 SER A O 1
ATOM 1438 N N . GLU A 1 177 ? -23.420 17.217 19.601 1.00 80.56 177 GLU A N 1
ATOM 1439 C CA . GLU A 1 177 ? -23.127 16.364 20.758 1.00 80.56 177 GLU A CA 1
ATOM 1440 C C . GLU A 1 177 ? -24.395 16.009 21.548 1.00 80.56 177 GLU A C 1
ATOM 1442 O O . GLU A 1 177 ? -24.623 14.834 21.847 1.00 80.56 177 GLU A O 1
ATOM 1447 N N . ALA A 1 178 ? -25.275 16.982 21.805 1.00 89.06 178 ALA A N 1
ATOM 1448 C CA . ALA A 1 178 ? -26.546 16.745 22.492 1.00 89.06 178 ALA A CA 1
ATOM 1449 C C . ALA A 1 178 ? -27.504 15.842 21.687 1.00 89.06 178 ALA A C 1
ATOM 1451 O O . ALA A 1 178 ? -28.246 15.032 22.257 1.00 89.06 178 ALA A O 1
ATOM 1452 N N . GLU A 1 179 ? -27.514 15.961 20.356 1.00 86.94 179 GLU A N 1
ATOM 1453 C CA . GLU A 1 179 ? -28.261 15.049 19.487 1.00 86.94 179 GLU A CA 1
ATOM 1454 C C . GLU A 1 179 ? -27.680 13.631 19.534 1.00 86.94 179 GLU A C 1
ATOM 1456 O O . GLU A 1 179 ? -28.438 12.665 19.680 1.00 86.94 179 GLU A O 1
ATOM 1461 N N . ARG A 1 180 ? -26.347 13.499 19.503 1.00 78.69 180 ARG A N 1
ATOM 1462 C CA . ARG A 1 180 ? -25.648 12.216 19.637 1.00 78.69 180 ARG A CA 1
ATOM 1463 C C . ARG A 1 180 ? -25.996 11.523 20.953 1.00 78.69 180 ARG A C 1
ATOM 1465 O O . ARG A 1 180 ? -26.376 10.355 20.929 1.00 78.69 180 ARG A O 1
ATOM 1472 N N . GLU A 1 181 ? -25.955 12.237 22.079 1.00 84.62 181 GLU A N 1
ATOM 1473 C CA . GLU A 1 181 ? -26.348 11.697 23.389 1.00 84.62 181 GLU A CA 1
ATOM 1474 C C . GLU A 1 181 ? -27.816 11.246 23.418 1.00 84.62 181 GLU A C 1
ATOM 1476 O O . GLU A 1 181 ? -28.133 10.166 23.922 1.00 84.62 181 GLU A O 1
ATOM 1481 N N . ARG A 1 182 ? -28.734 12.027 22.828 1.00 87.56 182 ARG A N 1
ATOM 1482 C CA . ARG A 1 182 ? -30.150 11.634 22.711 1.00 87.56 182 ARG A CA 1
ATOM 1483 C C . ARG A 1 182 ? -30.336 10.364 21.888 1.00 87.56 182 ARG A C 1
ATOM 1485 O O . ARG A 1 182 ? -31.156 9.521 22.257 1.00 87.56 182 ARG A O 1
ATOM 1492 N N . LEU A 1 183 ? -29.636 10.241 20.763 1.00 80.38 183 LEU A N 1
ATOM 1493 C CA . LEU A 1 183 ? -29.695 9.053 19.910 1.00 80.38 183 LEU A CA 1
ATOM 1494 C C . LEU A 1 183 ? -29.092 7.837 20.611 1.00 80.38 183 LEU A C 1
ATOM 1496 O O . LEU A 1 183 ? -29.676 6.758 20.544 1.00 80.38 183 LEU A O 1
ATOM 1500 N N . GLN A 1 184 ? -27.990 8.020 21.336 1.00 74.25 184 GLN A N 1
ATOM 1501 C CA . GLN A 1 184 ? -27.360 6.965 22.122 1.00 74.25 184 GLN A CA 1
ATOM 1502 C C . GLN A 1 184 ? -28.289 6.461 23.229 1.00 74.25 184 GLN A C 1
ATOM 1504 O O . GLN A 1 184 ? -28.518 5.260 23.335 1.00 74.25 184 GLN A O 1
ATOM 1509 N N . LYS A 1 185 ? -28.955 7.367 23.951 1.00 80.88 185 LYS A N 1
ATOM 1510 C CA . LYS A 1 185 ? -29.965 6.996 24.946 1.00 80.88 185 LYS A CA 1
ATOM 1511 C C . LYS A 1 185 ? -31.160 6.258 24.331 1.00 80.88 185 LYS A C 1
ATOM 1513 O O . LYS A 1 185 ? -31.604 5.248 24.867 1.00 80.88 185 LYS A O 1
ATOM 1518 N N . LYS A 1 186 ? -31.661 6.703 23.170 1.00 81.31 186 LYS A N 1
ATOM 1519 C CA . LYS A 1 186 ? -32.711 5.974 22.428 1.00 81.31 186 LYS A CA 1
ATOM 1520 C C . LYS A 1 186 ? -32.255 4.582 21.987 1.00 81.31 186 LYS A C 1
ATOM 1522 O O . LYS A 1 186 ? -33.069 3.664 21.948 1.00 81.31 186 LYS A O 1
ATOM 1527 N N . LEU A 1 187 ? -30.983 4.430 21.624 1.00 69.81 187 LEU A N 1
ATOM 1528 C CA . LEU A 1 187 ? -30.393 3.149 21.245 1.00 69.81 187 LEU A CA 1
ATOM 1529 C C . LEU A 1 187 ? -30.277 2.204 22.448 1.00 69.81 187 LEU A C 1
ATOM 1531 O O . LEU A 1 187 ? -30.593 1.028 22.307 1.00 69.81 187 LEU A O 1
ATOM 1535 N N . GLU A 1 188 ? -29.901 2.715 23.620 1.00 70.19 188 GLU A N 1
ATOM 1536 C CA . GLU A 1 188 ? -29.887 1.965 24.885 1.00 70.19 188 GLU A CA 1
ATOM 1537 C C . GLU A 1 188 ? -31.299 1.556 25.342 1.00 70.19 188 GLU A C 1
ATOM 1539 O O . GLU A 1 188 ? -31.494 0.462 25.872 1.00 70.19 188 GLU A O 1
ATOM 1544 N N . GLU A 1 189 ? -32.300 2.413 25.105 1.00 70.56 189 GLU A N 1
ATOM 1545 C CA . GLU A 1 189 ? -33.716 2.140 25.388 1.00 70.56 189 GLU A CA 1
ATOM 1546 C C . GLU A 1 189 ? -34.345 1.137 24.400 1.00 70.56 189 GLU A C 1
ATOM 1548 O O . GLU A 1 189 ? -35.318 0.454 24.742 1.00 70.56 189 GLU A O 1
ATOM 1553 N N . MET A 1 190 ? -33.799 0.993 23.185 1.00 62.41 190 MET A N 1
ATOM 1554 C CA . MET A 1 190 ? -34.190 -0.090 22.284 1.00 62.41 190 MET A CA 1
ATOM 1555 C C . MET A 1 190 ? -33.698 -1.419 22.857 1.00 62.41 190 MET A C 1
ATOM 1557 O O . MET A 1 190 ? -32.506 -1.711 22.875 1.00 62.41 190 MET A O 1
ATOM 1561 N N . SER A 1 191 ? -34.634 -2.271 23.286 1.00 56.31 191 SER A N 1
ATOM 1562 C CA . SER A 1 191 ? -34.314 -3.626 23.737 1.00 56.31 191 SER A CA 1
ATOM 1563 C C . SER A 1 191 ? -33.419 -4.319 22.709 1.00 56.31 191 SER A C 1
ATOM 1565 O O . SER A 1 191 ? -33.813 -4.425 21.543 1.00 56.31 191 SER A O 1
ATOM 1567 N N . ALA A 1 192 ? -32.248 -4.796 23.143 1.00 60.22 192 ALA A N 1
ATOM 1568 C CA . ALA A 1 192 ? -31.292 -5.487 22.289 1.00 60.22 192 ALA A CA 1
ATOM 1569 C C . ALA A 1 192 ? -32.016 -6.536 21.437 1.00 60.22 192 ALA A C 1
ATOM 1571 O O . ALA A 1 192 ? -32.558 -7.514 21.964 1.00 60.22 192 ALA A O 1
ATOM 1572 N N . LEU A 1 193 ? -32.056 -6.309 20.121 1.00 64.69 193 LEU A N 1
ATOM 1573 C CA . LEU A 1 193 ? -32.650 -7.236 19.168 1.00 64.69 193 LEU A CA 1
ATOM 1574 C C . LEU A 1 193 ? -31.936 -8.575 19.355 1.00 64.69 193 LEU A C 1
ATOM 1576 O O . LEU A 1 193 ? -30.730 -8.661 19.108 1.00 64.69 193 LEU A O 1
ATOM 1580 N N . PRO A 1 194 ? -32.625 -9.632 19.817 1.00 74.88 194 PRO A N 1
ATOM 1581 C CA . PRO A 1 194 ? -31.962 -10.880 20.126 1.00 74.88 194 PRO A CA 1
ATOM 1582 C C . PRO A 1 194 ? -31.757 -11.633 18.814 1.00 74.88 194 PRO A C 1
ATOM 1584 O O . PRO A 1 194 ? -32.431 -12.624 18.547 1.00 74.88 194 PRO A O 1
ATOM 1587 N N . ILE A 1 195 ? -30.829 -11.147 17.985 1.00 76.69 195 ILE A N 1
ATOM 1588 C CA . ILE A 1 195 ? -30.532 -11.648 16.638 1.00 76.69 195 ILE A CA 1
ATOM 1589 C C . ILE A 1 195 ? -30.371 -13.171 16.684 1.00 76.69 195 ILE A C 1
ATOM 1591 O O . ILE A 1 195 ? -30.993 -13.895 15.917 1.00 76.69 195 ILE A O 1
ATOM 1595 N N . LEU A 1 196 ? -29.653 -13.684 17.686 1.00 81.31 196 LEU A N 1
ATOM 1596 C CA . LEU A 1 196 ? -29.421 -15.117 17.890 1.00 81.31 196 LEU A CA 1
ATOM 1597 C C . LEU A 1 196 ? -30.656 -15.954 18.274 1.00 81.31 196 LEU A C 1
ATOM 1599 O O . LEU A 1 196 ? -30.561 -17.181 18.254 1.00 81.31 196 LEU A O 1
ATOM 1603 N N . LYS A 1 197 ? -31.779 -15.331 18.646 1.00 85.50 197 LYS A N 1
ATOM 1604 C CA . LYS A 1 197 ? -33.067 -16.005 18.888 1.00 85.50 197 LYS A CA 1
ATOM 1605 C C . LYS A 1 197 ? -33.938 -16.068 17.631 1.00 85.50 197 LYS A C 1
ATOM 1607 O O . LYS A 1 197 ? -34.960 -16.751 17.647 1.00 85.50 197 LYS A O 1
ATOM 1612 N N . LEU A 1 198 ? -33.564 -15.370 16.558 1.00 86.56 198 LEU A N 1
ATOM 1613 C CA . LEU A 1 198 ? -34.293 -15.427 15.297 1.00 86.56 198 LEU A CA 1
ATOM 1614 C C . LEU A 1 198 ? -34.139 -16.813 14.644 1.00 86.56 198 LEU A C 1
ATOM 1616 O O . LEU A 1 198 ? -33.093 -17.456 14.788 1.00 86.56 198 LEU A O 1
ATOM 1620 N N . PRO A 1 199 ? -35.146 -17.279 13.883 1.00 91.62 199 PRO A N 1
ATOM 1621 C CA . PRO A 1 199 ? -35.025 -18.501 13.098 1.00 91.62 199 PRO A CA 1
ATOM 1622 C C . PRO A 1 199 ? -33.817 -18.452 12.156 1.00 91.62 199 PRO A C 1
ATOM 1624 O O . PRO A 1 199 ? -33.521 -17.418 11.556 1.00 91.62 199 PRO A O 1
ATOM 1627 N N . ILE A 1 200 ? -33.155 -19.595 11.963 1.00 89.81 200 ILE A N 1
ATOM 1628 C CA . ILE A 1 200 ? -31.893 -19.684 11.209 1.00 89.81 200 ILE A CA 1
ATOM 1629 C C . ILE A 1 200 ? -31.994 -19.148 9.771 1.00 89.81 200 ILE A C 1
ATOM 1631 O O . ILE A 1 200 ? -31.054 -18.544 9.266 1.00 89.81 200 ILE A O 1
ATOM 1635 N N . ILE A 1 201 ? -33.159 -19.300 9.132 1.00 89.31 201 ILE A N 1
ATOM 1636 C CA . ILE A 1 201 ? -33.429 -18.790 7.779 1.00 89.31 201 ILE A CA 1
ATOM 1637 C C . ILE A 1 201 ? -33.463 -17.255 7.770 1.00 89.31 201 ILE A C 1
ATOM 1639 O O . ILE A 1 201 ? -32.948 -16.630 6.844 1.00 89.31 201 ILE A O 1
ATOM 1643 N N . VAL A 1 202 ? -34.040 -16.645 8.811 1.00 89.50 202 VAL A N 1
ATOM 1644 C CA . VAL A 1 202 ? -34.101 -15.185 8.967 1.00 89.50 202 VAL A CA 1
ATOM 1645 C C . VAL A 1 202 ? -32.701 -14.638 9.225 1.00 89.50 202 VAL A C 1
ATOM 1647 O O . VAL A 1 202 ? -32.287 -13.709 8.541 1.00 89.50 202 VAL A O 1
ATOM 1650 N N . LEU A 1 203 ? -31.941 -15.273 10.124 1.00 88.00 203 LEU A N 1
ATOM 1651 C CA . LEU A 1 203 ? -30.530 -14.957 10.369 1.00 88.00 203 LEU A CA 1
ATOM 1652 C C . LEU A 1 203 ? -29.695 -15.001 9.091 1.00 88.00 203 LEU A C 1
ATOM 1654 O O . LEU A 1 203 ? -28.978 -14.054 8.786 1.00 88.00 203 LEU A O 1
ATOM 1658 N N . MET A 1 204 ? -29.819 -16.084 8.322 1.00 89.00 204 MET A N 1
ATOM 1659 C CA . MET A 1 204 ? -29.119 -16.234 7.051 1.00 89.00 204 MET A CA 1
ATOM 1660 C C . MET A 1 204 ? -29.489 -15.115 6.074 1.00 89.00 204 MET A C 1
ATOM 1662 O O . MET A 1 204 ? -28.610 -14.592 5.396 1.00 89.00 204 MET A O 1
ATOM 1666 N N . LYS A 1 205 ? -30.770 -14.733 5.995 1.00 89.50 205 LYS A N 1
ATOM 1667 C CA . LYS A 1 205 ? -31.211 -13.644 5.117 1.00 89.50 205 LYS A CA 1
ATOM 1668 C C . LYS A 1 205 ? -30.627 -12.303 5.558 1.00 89.50 205 LYS A C 1
ATOM 1670 O O . LYS A 1 205 ? -30.078 -11.609 4.714 1.00 89.50 205 LYS A O 1
ATOM 1675 N N . ILE A 1 206 ? -30.677 -11.998 6.857 1.00 88.75 206 ILE A N 1
ATOM 1676 C CA . ILE A 1 206 ? -30.111 -10.776 7.445 1.00 88.75 206 ILE A CA 1
ATOM 1677 C C . ILE A 1 206 ? -28.614 -10.674 7.132 1.00 88.75 206 ILE A C 1
ATOM 1679 O O . ILE A 1 206 ? -28.191 -9.701 6.515 1.00 88.75 206 ILE A O 1
ATOM 1683 N N . LEU A 1 207 ? -27.824 -11.699 7.472 1.00 88.94 207 LEU A N 1
ATOM 1684 C CA . LEU A 1 207 ? -26.365 -11.684 7.288 1.00 88.94 207 LEU A CA 1
ATOM 1685 C C . LEU A 1 207 ? -25.925 -11.620 5.816 1.00 88.94 207 LEU A C 1
ATOM 1687 O O . LEU A 1 207 ? -24.790 -11.249 5.541 1.00 88.94 207 LEU A O 1
ATOM 1691 N N . LYS A 1 208 ? -26.802 -11.974 4.868 1.00 86.31 208 LYS A N 1
ATOM 1692 C CA . LYS A 1 208 ? -26.548 -11.818 3.427 1.00 86.31 208 LYS A CA 1
ATOM 1693 C C . LYS A 1 208 ? -26.832 -10.411 2.901 1.00 86.31 208 LYS A C 1
ATOM 1695 O O . LYS A 1 208 ? -26.317 -10.062 1.846 1.00 86.31 208 LYS A O 1
ATOM 1700 N N . THR A 1 209 ? -27.677 -9.644 3.587 1.00 86.00 209 THR A N 1
ATOM 1701 C CA . THR A 1 209 ? -28.069 -8.282 3.185 1.00 86.00 209 THR A CA 1
ATOM 1702 C C . THR A 1 209 ? -27.271 -7.178 3.861 1.00 86.00 209 THR A C 1
ATOM 1704 O O . THR A 1 209 ? -27.234 -6.076 3.327 1.00 86.00 209 THR A O 1
ATOM 1707 N N . ILE A 1 210 ? -26.682 -7.444 5.028 1.00 85.44 210 ILE A N 1
ATOM 1708 C CA . ILE A 1 210 ? -25.861 -6.456 5.733 1.00 85.44 210 ILE A CA 1
ATOM 1709 C C . ILE A 1 210 ? -24.576 -6.195 4.927 1.00 85.44 210 ILE A C 1
ATOM 1711 O O . ILE A 1 210 ? -24.034 -7.102 4.288 1.00 85.44 210 ILE A O 1
ATOM 1715 N N . ASP A 1 211 ? -24.124 -4.943 4.946 1.00 85.38 211 ASP A N 1
ATOM 1716 C CA . ASP A 1 211 ? -22.852 -4.507 4.372 1.00 85.38 211 ASP A CA 1
ATOM 1717 C C . ASP A 1 211 ? -21.639 -5.212 5.012 1.00 85.38 211 ASP A C 1
ATOM 1719 O O . ASP A 1 211 ? -21.723 -5.893 6.038 1.00 85.38 211 ASP A O 1
ATOM 1723 N N . ILE A 1 212 ? -20.481 -5.132 4.356 1.00 86.56 212 ILE A N 1
ATOM 1724 C CA . ILE A 1 212 ? -19.310 -5.882 4.825 1.00 86.56 212 ILE A CA 1
ATOM 1725 C C . ILE A 1 212 ? -18.770 -5.308 6.130 1.00 86.56 212 ILE A C 1
ATOM 1727 O O . ILE A 1 212 ? -18.385 -6.088 6.998 1.00 86.56 212 ILE A O 1
ATOM 1731 N N . ASP A 1 213 ? -18.731 -3.987 6.269 1.00 82.88 213 ASP A N 1
ATOM 1732 C CA . ASP A 1 213 ? -18.245 -3.296 7.461 1.00 82.88 213 ASP A CA 1
ATOM 1733 C C . ASP A 1 213 ? -19.055 -3.681 8.703 1.00 82.88 213 ASP A C 1
ATOM 1735 O O . ASP A 1 213 ? -18.470 -4.113 9.700 1.00 82.88 213 ASP A O 1
ATOM 1739 N N . THR A 1 214 ? -20.3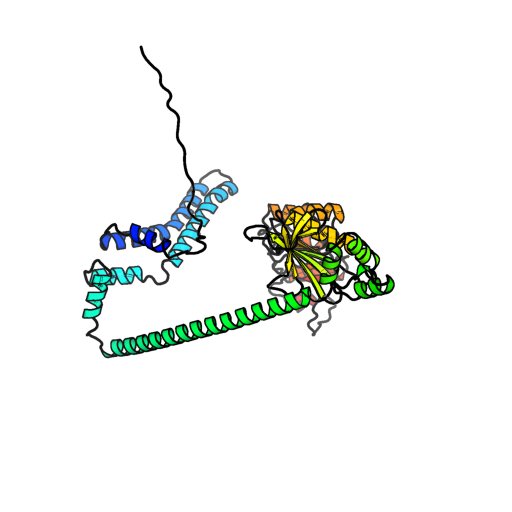90 -3.667 8.637 1.00 86.50 214 THR A N 1
ATOM 1740 C CA . THR A 1 214 ? -21.204 -4.092 9.785 1.00 86.50 214 THR A CA 1
ATOM 1741 C C . THR A 1 214 ? -21.109 -5.603 10.009 1.00 86.50 214 THR A C 1
ATOM 1743 O O . THR A 1 214 ? -21.071 -6.056 11.156 1.00 86.50 214 THR A O 1
ATOM 1746 N N . VAL A 1 215 ? -21.024 -6.421 8.949 1.00 89.75 215 VAL A N 1
ATOM 1747 C CA . VAL A 1 215 ? -20.860 -7.881 9.090 1.00 89.75 215 VAL A CA 1
ATOM 1748 C C . VAL A 1 215 ? -19.553 -8.249 9.800 1.00 89.75 215 VAL A C 1
ATOM 1750 O O . VAL A 1 215 ? -19.564 -9.172 10.621 1.00 89.75 215 VAL A O 1
ATOM 1753 N N . ILE A 1 216 ? -18.445 -7.552 9.519 1.00 90.25 216 ILE A N 1
ATOM 1754 C CA . ILE A 1 216 ? -17.161 -7.772 10.206 1.00 90.25 216 ILE A CA 1
ATOM 1755 C C . ILE A 1 216 ? -17.339 -7.556 11.712 1.00 90.25 216 ILE A C 1
ATOM 1757 O O . ILE A 1 216 ? -16.979 -8.426 12.504 1.00 90.25 216 ILE A O 1
ATOM 1761 N N . LEU A 1 217 ? -17.980 -6.469 12.128 1.00 87.69 217 LEU A N 1
ATOM 1762 C CA . LEU A 1 217 ? -18.187 -6.192 13.551 1.00 87.69 217 LEU A CA 1
ATOM 1763 C C . LEU A 1 217 ? -19.118 -7.177 14.232 1.00 87.69 217 LEU A C 1
ATOM 1765 O O . LEU A 1 217 ? -18.795 -7.699 15.297 1.00 87.69 217 LEU A O 1
ATOM 1769 N N . ILE A 1 218 ? -20.239 -7.499 13.587 1.00 89.19 218 ILE A N 1
ATOM 1770 C CA . ILE A 1 218 ? -21.169 -8.513 14.084 1.00 89.19 218 ILE A CA 1
ATOM 1771 C C . ILE A 1 218 ? -20.418 -9.830 14.324 1.00 89.19 218 ILE A C 1
ATOM 1773 O O . ILE A 1 218 ? -20.624 -10.491 15.345 1.00 89.19 218 ILE A O 1
ATOM 1777 N N . SER A 1 219 ? -19.505 -10.204 13.421 1.00 92.06 219 SER A N 1
ATOM 1778 C CA . SER A 1 219 ? -18.706 -11.422 13.563 1.00 92.06 219 SER A CA 1
ATOM 1779 C C . SER A 1 219 ? -17.728 -11.393 14.746 1.00 92.06 219 SER A C 1
ATOM 1781 O O . SER A 1 219 ? -17.462 -12.448 15.327 1.00 92.06 219 SER A O 1
ATOM 1783 N N . LEU A 1 220 ? -17.265 -10.210 15.162 1.00 91.12 220 LEU A N 1
ATOM 1784 C CA . LEU A 1 220 ? -16.362 -10.019 16.301 1.00 91.12 220 LEU A CA 1
ATOM 1785 C C . LEU A 1 220 ? -17.078 -10.091 17.658 1.00 91.12 220 LEU A C 1
ATOM 1787 O O . LEU A 1 220 ? -16.454 -10.443 18.657 1.00 91.12 220 LEU A O 1
ATOM 1791 N N . CYS A 1 221 ? -18.393 -9.853 17.708 1.00 87.44 221 CYS A N 1
ATOM 1792 C CA . CYS A 1 221 ? -19.153 -9.856 18.963 1.00 87.44 221 CYS A CA 1
ATOM 1793 C C . CYS A 1 221 ? -19.178 -11.221 19.677 1.00 87.44 221 CYS A C 1
ATOM 1795 O O . CYS A 1 221 ? -19.398 -11.289 20.885 1.00 87.44 221 CYS A O 1
ATOM 1797 N N . SER A 1 222 ? -19.037 -12.342 18.955 1.00 88.44 222 SER A N 1
ATOM 1798 C CA . SER A 1 222 ? -18.933 -13.671 19.576 1.00 88.44 222 SER A CA 1
ATOM 1799 C C . SER A 1 222 ? -18.433 -14.741 18.609 1.00 88.44 222 SER A C 1
ATOM 1801 O O . SER A 1 222 ? -18.714 -14.702 17.413 1.00 88.44 222 SER A O 1
ATOM 1803 N N . ARG A 1 223 ? -17.841 -15.816 19.150 1.00 89.94 223 ARG A N 1
ATOM 1804 C CA . ARG A 1 223 ? -17.477 -17.017 18.369 1.00 89.94 223 ARG A CA 1
ATOM 1805 C C . ARG A 1 223 ? -18.666 -17.624 17.617 1.00 89.94 223 ARG A C 1
ATOM 1807 O O . ARG A 1 223 ? -18.519 -18.124 16.507 1.00 89.94 223 ARG A O 1
ATOM 1814 N N . LYS A 1 224 ? -19.865 -17.589 18.210 1.00 90.69 224 LYS A N 1
ATOM 1815 C CA . LYS A 1 224 ? -21.074 -18.099 17.551 1.00 90.69 224 LYS A CA 1
ATOM 1816 C C . LYS A 1 224 ? -21.413 -17.258 16.324 1.00 90.69 224 LYS A C 1
ATOM 1818 O O . LYS A 1 224 ? -21.722 -17.819 15.277 1.00 90.69 224 LYS A O 1
ATOM 1823 N N . MET A 1 225 ? -21.337 -15.936 16.449 1.00 91.50 225 MET A N 1
ATOM 1824 C CA . MET A 1 225 ? -21.629 -15.036 15.342 1.00 91.50 225 MET A CA 1
ATOM 1825 C C . MET A 1 225 ? -20.582 -15.126 14.236 1.00 91.50 225 MET A C 1
ATOM 1827 O O . MET A 1 225 ? -20.952 -15.228 13.070 1.00 91.50 225 MET A O 1
ATOM 1831 N N . TYR A 1 226 ? -19.304 -15.228 14.606 1.00 93.44 226 TYR A N 1
ATOM 1832 C CA . TYR A 1 226 ? -18.213 -15.540 13.690 1.00 93.44 226 TYR A CA 1
ATOM 1833 C C . TYR A 1 226 ? -18.537 -16.733 12.780 1.00 93.44 226 TYR A C 1
ATOM 1835 O O . TYR A 1 226 ? -18.527 -16.624 11.554 1.00 93.44 226 TYR A O 1
ATOM 1843 N N . HIS A 1 227 ? -18.909 -17.871 13.375 1.00 92.94 227 HIS A N 1
ATOM 1844 C CA . HIS A 1 227 ? -19.246 -19.069 12.609 1.00 92.94 227 HIS A CA 1
ATOM 1845 C C . HIS A 1 227 ? -20.517 -18.915 11.768 1.00 92.94 227 HIS A C 1
ATOM 1847 O O . HIS A 1 227 ? -20.590 -19.493 10.684 1.00 92.94 227 HIS A O 1
ATOM 1853 N N . LEU A 1 228 ? -21.518 -18.163 12.232 1.00 92.69 228 LEU A N 1
ATOM 1854 C CA . LEU A 1 228 ? -22.722 -17.897 11.439 1.00 92.69 228 LEU A CA 1
ATOM 1855 C C . LEU A 1 228 ? -22.388 -17.063 10.201 1.00 92.69 228 LEU A C 1
ATOM 1857 O O . LEU A 1 228 ? -22.747 -17.462 9.096 1.00 92.69 228 LEU A O 1
ATOM 1861 N N . VAL A 1 229 ? -21.648 -15.965 10.371 1.00 93.06 229 VAL A N 1
ATOM 1862 C CA . VAL A 1 229 ? -21.202 -15.110 9.264 1.00 93.06 229 VAL A CA 1
ATOM 1863 C C . VAL A 1 229 ? -20.371 -15.917 8.273 1.00 93.06 229 VAL A C 1
ATOM 1865 O O . VAL A 1 229 ? -20.719 -15.972 7.095 1.00 93.06 229 VAL A O 1
ATOM 1868 N N . LYS A 1 230 ? -19.346 -16.629 8.753 1.00 92.94 230 LYS A N 1
ATOM 1869 C CA . LYS A 1 230 ? -18.457 -17.450 7.918 1.00 92.94 230 LYS A CA 1
ATOM 1870 C C . LYS A 1 230 ? -19.207 -18.480 7.065 1.00 92.94 230 LYS A C 1
ATOM 1872 O O . LYS A 1 230 ? -18.831 -18.737 5.922 1.00 92.94 230 LYS A O 1
ATOM 1877 N N . ASN A 1 231 ? -20.268 -19.082 7.604 1.00 90.56 231 ASN A N 1
ATOM 1878 C CA . ASN A 1 231 ? -21.020 -20.132 6.912 1.00 90.56 231 ASN A CA 1
ATOM 1879 C C . ASN A 1 231 ? -22.165 -19.607 6.037 1.00 90.56 231 ASN A C 1
ATOM 1881 O O . ASN A 1 231 ? -22.510 -20.258 5.051 1.00 90.56 231 ASN A O 1
ATOM 1885 N N . PHE A 1 232 ? -22.776 -18.473 6.386 1.00 88.75 232 PHE A N 1
ATOM 1886 C CA . PHE A 1 232 ? -23.935 -17.927 5.666 1.00 88.75 232 PHE A CA 1
ATOM 1887 C C . PHE A 1 232 ? -23.579 -16.874 4.622 1.00 88.75 232 PHE A C 1
ATOM 1889 O O . PHE A 1 232 ? -24.432 -16.553 3.789 1.00 88.75 232 PHE A O 1
ATOM 1896 N N . ARG A 1 233 ? -22.335 -16.380 4.633 1.00 80.69 233 ARG A N 1
ATOM 1897 C CA . ARG A 1 233 ? -21.782 -15.492 3.608 1.00 80.69 233 ARG A CA 1
ATOM 1898 C C . ARG A 1 233 ? -22.021 -16.071 2.212 1.00 80.69 233 ARG A C 1
ATOM 1900 O O . ARG A 1 233 ? -21.762 -17.250 1.958 1.00 80.69 233 ARG A O 1
ATOM 1907 N N . ASP A 1 234 ? -22.493 -15.225 1.301 1.00 80.81 234 ASP A N 1
ATOM 1908 C CA . ASP A 1 234 ? -22.612 -15.598 -0.103 1.00 80.81 234 ASP A CA 1
ATOM 1909 C C . ASP A 1 234 ? -21.227 -15.709 -0.752 1.00 80.81 234 ASP A C 1
ATOM 1911 O O . ASP A 1 234 ? -20.458 -14.748 -0.778 1.00 80.81 234 ASP A O 1
ATOM 1915 N N . LYS A 1 235 ? -20.914 -16.903 -1.261 1.00 81.25 235 LYS A N 1
ATOM 1916 C CA . LYS A 1 235 ? -19.630 -17.223 -1.894 1.00 81.25 235 LYS A CA 1
ATOM 1917 C C . LYS A 1 235 ? -19.619 -16.934 -3.394 1.00 81.25 235 LYS A C 1
ATOM 1919 O O . LYS A 1 235 ? -18.558 -17.040 -4.000 1.00 81.25 235 LYS A O 1
ATOM 1924 N N . SER A 1 236 ? -20.759 -16.590 -4.005 1.00 81.69 236 SER A N 1
ATOM 1925 C CA . SER A 1 236 ? -20.775 -16.154 -5.408 1.00 81.69 236 SER A CA 1
ATOM 1926 C C . SER A 1 236 ? -20.239 -14.735 -5.584 1.00 81.69 236 SER A C 1
ATOM 1928 O O . SER A 1 236 ? -19.899 -14.343 -6.698 1.00 81.69 236 SER A O 1
ATOM 1930 N N . VAL A 1 237 ? -20.162 -13.955 -4.501 1.00 83.62 237 VAL A N 1
ATOM 1931 C CA . VAL A 1 237 ? -19.569 -12.619 -4.518 1.00 83.62 237 VAL A CA 1
ATOM 1932 C C . VAL A 1 237 ? -18.054 -12.749 -4.418 1.00 83.62 237 VAL A C 1
ATOM 1934 O O . VAL A 1 237 ? -17.516 -13.156 -3.389 1.00 83.62 237 VAL A O 1
ATOM 1937 N N . THR A 1 238 ? -17.355 -12.371 -5.485 1.00 88.00 238 THR A N 1
ATOM 1938 C CA . THR A 1 238 ? -15.892 -12.312 -5.481 1.00 88.00 238 THR A CA 1
ATOM 1939 C C . THR A 1 238 ? -15.431 -11.113 -4.664 1.00 88.00 238 THR A C 1
ATOM 1941 O O . THR A 1 238 ? -15.683 -9.965 -5.029 1.00 88.00 238 THR A O 1
ATOM 1944 N N . LEU A 1 239 ? -14.726 -11.391 -3.573 1.00 92.62 239 LEU A N 1
ATOM 1945 C CA . LEU A 1 239 ? -14.103 -10.391 -2.714 1.00 92.62 239 LEU A CA 1
ATOM 1946 C C . LEU A 1 239 ? -12.591 -10.443 -2.878 1.00 92.62 239 LEU A C 1
ATOM 1948 O O . LEU A 1 239 ? -12.022 -11.499 -3.170 1.00 92.62 239 LEU A O 1
ATOM 1952 N N . ARG A 1 240 ? -11.937 -9.306 -2.657 1.00 94.50 240 ARG A N 1
ATOM 1953 C CA . ARG A 1 240 ? -10.475 -9.209 -2.639 1.00 94.50 240 ARG A CA 1
ATOM 1954 C C . ARG A 1 240 ? -10.019 -8.519 -1.367 1.00 94.50 240 ARG A C 1
ATOM 1956 O O . ARG A 1 240 ? -10.724 -7.650 -0.864 1.00 94.50 240 ARG A O 1
ATOM 1963 N N . ILE A 1 241 ? -8.848 -8.909 -0.877 1.00 95.94 241 ILE A N 1
ATOM 1964 C CA . ILE A 1 241 ? -8.187 -8.242 0.243 1.00 95.94 241 ILE A CA 1
ATOM 1965 C C . ILE A 1 241 ? -6.988 -7.479 -0.296 1.00 95.94 241 ILE A C 1
ATOM 1967 O O . ILE A 1 241 ? -6.172 -8.034 -1.035 1.00 95.94 241 ILE A O 1
ATOM 1971 N N . GLU A 1 242 ? -6.877 -6.224 0.110 1.00 96.19 242 GLU A N 1
ATOM 1972 C CA . GLU A 1 242 ? -5.732 -5.366 -0.149 1.00 96.19 242 GLU A CA 1
ATOM 1973 C C . GLU A 1 242 ? -5.177 -4.861 1.185 1.00 96.19 242 GLU A C 1
ATOM 1975 O O . GLU A 1 242 ? -5.935 -4.562 2.105 1.00 96.19 242 GLU A O 1
ATOM 1980 N N . ILE A 1 243 ? -3.856 -4.777 1.305 1.00 96.19 243 ILE A N 1
ATOM 1981 C CA . ILE A 1 243 ? -3.183 -4.264 2.500 1.00 96.19 243 ILE A CA 1
ATOM 1982 C C . ILE A 1 243 ? -2.478 -2.969 2.132 1.00 96.19 243 ILE A C 1
ATOM 1984 O O . ILE A 1 243 ? -1.690 -2.933 1.187 1.00 96.19 243 ILE A O 1
ATOM 1988 N N . TYR A 1 244 ? -2.715 -1.918 2.902 1.00 94.19 244 TYR A N 1
ATOM 1989 C CA . TYR A 1 244 ? -2.063 -0.635 2.719 1.00 94.19 244 TYR A CA 1
ATOM 1990 C C . TYR A 1 244 ? -1.124 -0.366 3.888 1.00 94.19 244 TYR A C 1
ATOM 1992 O O . TYR A 1 244 ? -1.483 0.281 4.861 1.00 94.19 244 TYR A O 1
ATOM 2000 N N . GLY A 1 245 ? 0.104 -0.876 3.809 1.00 90.19 245 GLY A N 1
ATOM 2001 C CA . GLY A 1 245 ? 1.091 -0.803 4.889 1.00 90.19 245 GLY A CA 1
ATOM 2002 C C . GLY A 1 245 ? 1.729 0.575 5.092 1.00 90.19 245 GLY A C 1
ATOM 2003 O O . GLY A 1 245 ? 2.451 0.767 6.068 1.00 90.19 245 GLY A O 1
ATOM 2004 N N . ARG A 1 246 ? 1.523 1.541 4.189 1.00 84.62 246 ARG A N 1
ATOM 2005 C CA . ARG A 1 246 ? 1.872 2.952 4.445 1.00 84.62 246 ARG A CA 1
ATOM 2006 C C . ARG A 1 246 ? 0.800 3.629 5.292 1.00 84.62 246 ARG A C 1
ATOM 2008 O O . ARG A 1 246 ? 1.116 4.238 6.307 1.00 84.62 246 ARG A O 1
ATOM 2015 N N . ASP A 1 247 ? -0.440 3.494 4.850 1.00 87.94 247 ASP A N 1
ATOM 2016 C CA . ASP A 1 247 ? -1.601 4.169 5.427 1.00 87.94 247 ASP A CA 1
ATOM 2017 C C . ASP A 1 247 ? -2.199 3.377 6.605 1.00 87.94 247 ASP A C 1
ATOM 2019 O O . ASP A 1 247 ? -3.043 3.872 7.332 1.00 87.94 247 ASP A O 1
ATOM 2023 N N . SER A 1 248 ? -1.676 2.172 6.843 1.00 91.31 248 SER A N 1
ATOM 2024 C CA . SER A 1 248 ? -2.009 1.269 7.944 1.00 91.31 248 SER A CA 1
ATOM 2025 C C . SER A 1 248 ? -3.470 0.815 7.948 1.00 91.31 248 SER A C 1
ATOM 2027 O O . SER A 1 248 ? -4.132 0.901 8.968 1.00 91.31 248 SER A O 1
ATOM 2029 N N . TYR A 1 249 ? -3.968 0.263 6.838 1.00 93.06 249 TYR A N 1
ATOM 2030 C CA . TYR A 1 249 ? -5.293 -0.373 6.813 1.00 93.06 249 TYR A CA 1
ATOM 2031 C C . TYR A 1 249 ? -5.357 -1.651 5.975 1.00 93.06 249 TYR A C 1
ATOM 2033 O O . TYR A 1 249 ? -4.540 -1.894 5.080 1.00 93.06 249 TYR A O 1
ATOM 2041 N N . VAL A 1 250 ? -6.372 -2.469 6.257 1.00 95.31 250 VAL A N 1
ATOM 2042 C CA . VAL A 1 250 ? -6.780 -3.613 5.435 1.00 95.31 250 VAL A CA 1
ATOM 2043 C C . VAL A 1 250 ? -8.095 -3.273 4.749 1.00 95.31 250 VAL A C 1
ATOM 2045 O O . VAL A 1 250 ? -9.069 -2.904 5.400 1.00 95.31 250 VAL A O 1
ATOM 2048 N N . ARG A 1 251 ? -8.131 -3.421 3.425 1.00 94.44 251 ARG A N 1
ATOM 2049 C CA . ARG A 1 251 ? -9.291 -3.114 2.590 1.00 94.44 251 ARG A CA 1
ATOM 2050 C C . ARG A 1 251 ? -9.911 -4.388 2.030 1.00 94.44 251 ARG A C 1
ATOM 2052 O O . ARG A 1 251 ? -9.228 -5.205 1.412 1.00 94.44 251 ARG A O 1
ATOM 2059 N N . VAL A 1 252 ? -11.226 -4.520 2.175 1.00 93.94 252 VAL A N 1
ATOM 2060 C CA . VAL A 1 252 ? -12.040 -5.528 1.488 1.00 93.94 252 VAL A CA 1
ATOM 2061 C C . VAL A 1 252 ? -12.715 -4.882 0.290 1.00 93.94 252 VAL A C 1
ATOM 2063 O O . VAL A 1 252 ? -13.594 -4.038 0.441 1.00 93.94 252 VAL A O 1
ATOM 2066 N N . VAL A 1 253 ? -12.323 -5.294 -0.911 1.00 93.00 253 VAL A N 1
ATOM 2067 C CA . VAL A 1 253 ? -12.902 -4.791 -2.159 1.00 93.00 253 VAL A CA 1
ATOM 2068 C C . VAL A 1 253 ? -14.083 -5.661 -2.569 1.00 93.00 253 VAL A C 1
ATOM 2070 O O . VAL A 1 253 ? -13.980 -6.892 -2.625 1.00 93.00 253 VAL A O 1
ATOM 2073 N N . THR A 1 254 ? -15.193 -5.005 -2.894 1.00 90.12 254 THR A N 1
ATOM 2074 C CA . THR A 1 254 ? -16.450 -5.612 -3.342 1.00 90.12 254 THR A CA 1
ATOM 2075 C C . THR A 1 254 ? -16.769 -5.169 -4.771 1.00 90.12 254 THR A C 1
ATOM 2077 O O . THR A 1 254 ? -16.159 -4.224 -5.274 1.00 90.12 254 THR A O 1
ATOM 2080 N N . PRO A 1 255 ? -17.740 -5.802 -5.452 1.00 86.56 255 PRO A N 1
ATOM 2081 C CA . PRO A 1 255 ? -18.206 -5.318 -6.751 1.00 86.56 255 PRO A CA 1
ATOM 2082 C C . PRO A 1 255 ? -18.758 -3.883 -6.731 1.00 86.56 255 PRO A C 1
ATOM 2084 O O . PRO A 1 255 ? -18.730 -3.217 -7.762 1.00 86.56 255 PRO A O 1
ATOM 2087 N N . ASN A 1 256 ? -19.243 -3.413 -5.577 1.00 84.69 256 ASN A N 1
ATOM 2088 C CA . ASN A 1 256 ? -19.966 -2.146 -5.441 1.00 84.69 256 ASN A CA 1
ATOM 2089 C C . ASN A 1 256 ? -19.178 -1.074 -4.668 1.00 84.69 256 ASN A C 1
ATOM 2091 O O . ASN A 1 256 ? -19.708 0.007 -4.437 1.00 84.69 256 ASN A O 1
ATOM 2095 N N . GLY A 1 257 ? -17.944 -1.357 -4.240 1.00 88.31 257 GLY A N 1
ATOM 2096 C CA . GLY A 1 257 ? -17.159 -0.437 -3.419 1.00 88.31 257 GLY A CA 1
ATOM 2097 C C . GLY A 1 257 ? -16.045 -1.137 -2.648 1.00 88.31 257 GLY A C 1
ATOM 2098 O O . GLY A 1 257 ? -15.529 -2.176 -3.065 1.00 88.31 257 GLY A O 1
ATOM 2099 N N . TYR A 1 258 ? -15.680 -0.577 -1.504 1.00 89.75 258 TYR A N 1
ATOM 2100 C CA . TYR A 1 258 ? -14.669 -1.129 -0.613 1.00 89.75 258 TYR A CA 1
ATOM 2101 C C . TYR A 1 258 ? -14.983 -0.771 0.840 1.00 89.75 258 TYR A C 1
ATOM 2103 O O . TYR A 1 258 ? -15.718 0.175 1.097 1.00 89.75 258 TYR A O 1
ATOM 2111 N N . HIS A 1 259 ? -14.422 -1.538 1.770 1.00 89.38 259 HIS A N 1
ATOM 2112 C CA . HIS A 1 259 ? -14.538 -1.299 3.209 1.00 89.38 259 HIS A CA 1
ATOM 2113 C C . HIS A 1 259 ? -13.175 -1.456 3.865 1.00 89.38 259 HIS A C 1
ATOM 2115 O O . HIS A 1 259 ? -12.400 -2.324 3.451 1.00 89.38 259 HIS A O 1
ATOM 2121 N N . GLU A 1 260 ? -12.888 -0.638 4.871 1.00 91.25 260 GLU A N 1
ATOM 2122 C CA . GLU A 1 260 ? -11.554 -0.517 5.455 1.00 91.25 260 GLU A CA 1
ATOM 2123 C C . GLU A 1 260 ? -11.572 -0.720 6.963 1.00 91.25 260 GLU A C 1
ATOM 2125 O O . GLU A 1 260 ? -12.481 -0.284 7.669 1.00 91.25 260 GLU A O 1
ATOM 2130 N N . VAL A 1 261 ? -10.530 -1.394 7.439 1.00 92.69 261 VAL A N 1
ATOM 2131 C CA . VAL A 1 261 ? -10.202 -1.497 8.856 1.00 92.69 261 VAL A CA 1
ATOM 2132 C C . VAL A 1 261 ? -8.818 -0.889 9.039 1.00 92.69 261 VAL A C 1
ATOM 2134 O O . VAL A 1 261 ? -7.821 -1.454 8.576 1.00 92.69 261 VAL A O 1
ATOM 2137 N N . GLU A 1 262 ? -8.778 0.279 9.667 1.00 92.25 262 GLU A N 1
ATOM 2138 C CA . GLU A 1 262 ? -7.568 1.008 10.020 1.00 92.25 262 GLU A CA 1
ATOM 2139 C C . GLU A 1 262 ? -6.899 0.401 11.258 1.00 92.25 262 GLU A C 1
ATOM 2141 O O . GLU A 1 262 ? -7.534 -0.093 12.194 1.00 92.25 262 GLU A O 1
ATOM 2146 N N . VAL A 1 263 ? -5.574 0.424 11.234 1.00 92.19 263 VAL A N 1
ATOM 2147 C CA . VAL A 1 263 ? -4.673 -0.098 12.255 1.00 92.19 263 VAL A CA 1
ATOM 2148 C C . VAL A 1 263 ? -3.861 1.077 12.778 1.00 92.19 263 VAL A C 1
ATOM 2150 O O . VAL A 1 263 ? -2.870 1.517 12.186 1.00 92.19 263 VAL A O 1
ATOM 2153 N N . MET A 1 264 ? -4.308 1.593 13.911 1.00 88.38 264 MET A N 1
ATOM 2154 C CA . MET A 1 264 ? -3.753 2.756 14.578 1.00 88.38 264 MET A CA 1
ATOM 2155 C C . MET A 1 264 ? -2.726 2.335 15.626 1.00 88.38 264 MET A C 1
ATOM 2157 O O . MET A 1 264 ? -2.780 1.238 16.180 1.00 88.38 264 MET A O 1
ATOM 2161 N N . SER A 1 265 ? -1.758 3.218 15.884 1.00 83.00 265 SER A N 1
ATOM 2162 C CA . SER A 1 265 ? -0.801 3.012 16.976 1.00 83.00 265 SER A CA 1
ATOM 2163 C C . SER A 1 265 ? -1.495 3.301 18.299 1.00 83.00 265 SER A C 1
ATOM 2165 O O . SER A 1 265 ? -2.148 4.334 18.413 1.00 83.00 265 SER A O 1
ATOM 2167 N N . GLY A 1 266 ? -1.280 2.462 19.307 1.00 67.94 266 GLY A N 1
ATOM 2168 C CA . GLY A 1 266 ? -1.780 2.677 20.669 1.00 67.94 266 GLY A CA 1
ATOM 2169 C C . GLY A 1 266 ? -1.106 3.817 21.455 1.00 67.94 266 GLY A C 1
ATOM 2170 O O . GLY A 1 266 ? -1.160 3.823 22.681 1.00 67.94 266 GLY A O 1
ATOM 2171 N N . GLU A 1 267 ? -0.439 4.777 20.810 1.00 62.22 267 GLU A N 1
ATOM 2172 C CA . GLU A 1 267 ? 0.261 5.844 21.533 1.00 62.22 267 GLU A CA 1
ATOM 2173 C C . GLU A 1 267 ? -0.641 7.070 21.765 1.00 62.22 267 GLU A C 1
ATOM 2175 O O . GLU A 1 267 ? -1.038 7.743 20.817 1.00 62.22 267 GLU A O 1
ATOM 2180 N N . LYS A 1 268 ? -0.838 7.414 23.049 1.00 50.19 268 LYS A N 1
ATOM 2181 C CA . LYS A 1 268 ? -1.330 8.708 23.581 1.00 50.19 268 LYS A CA 1
ATOM 2182 C C . LYS A 1 268 ? -2.834 9.021 23.523 1.00 50.19 268 LYS A C 1
ATOM 2184 O O . LYS A 1 268 ? -3.188 10.196 23.587 1.00 50.19 268 LYS A O 1
ATOM 2189 N N . GLU A 1 269 ? -3.718 8.031 23.523 1.00 55.31 269 GLU A N 1
ATOM 2190 C CA . GLU A 1 269 ? -5.134 8.272 23.841 1.00 55.31 269 GLU A CA 1
ATOM 2191 C C . GLU A 1 269 ? -5.597 7.424 25.026 1.00 55.31 269 GLU A C 1
ATOM 2193 O O . GLU A 1 269 ? -5.136 6.302 25.244 1.00 55.31 269 GLU A O 1
ATOM 2198 N N . ASP A 1 270 ? -6.488 7.991 25.840 1.00 59.88 270 ASP A N 1
ATOM 2199 C CA . ASP A 1 270 ? -7.080 7.285 26.968 1.00 59.88 270 ASP A CA 1
ATOM 2200 C C . ASP A 1 270 ? -8.138 6.291 26.463 1.00 59.88 270 ASP A C 1
ATOM 2202 O O . ASP A 1 270 ? -9.338 6.564 26.452 1.00 59.88 270 ASP A O 1
ATOM 2206 N N . PHE A 1 271 ? -7.689 5.115 26.019 1.00 64.81 271 PHE A N 1
ATOM 2207 C CA . PHE A 1 271 ? -8.563 4.051 25.512 1.00 64.81 271 PHE A CA 1
ATOM 2208 C C . PHE A 1 271 ? -9.379 3.347 26.607 1.00 64.81 271 PHE A C 1
ATOM 2210 O O . PHE A 1 271 ? -10.073 2.374 26.310 1.00 64.81 271 PHE A O 1
ATOM 2217 N N . ARG A 1 272 ? -9.314 3.789 27.876 1.00 61.34 272 ARG A N 1
ATOM 2218 C CA . ARG A 1 272 ? -10.009 3.136 29.004 1.00 61.34 272 ARG A CA 1
ATOM 2219 C C . ARG A 1 272 ? -11.522 3.014 28.796 1.00 61.34 272 ARG A C 1
ATOM 2221 O O . ARG A 1 272 ? -12.127 2.114 29.371 1.00 61.34 272 ARG A O 1
ATOM 2228 N N . ASN A 1 273 ? -12.104 3.874 27.959 1.00 70.19 273 ASN A N 1
ATOM 2229 C CA . ASN A 1 273 ? -13.538 3.898 27.670 1.00 70.19 273 ASN A CA 1
ATOM 2230 C C . ASN A 1 273 ? -13.919 3.300 26.304 1.00 70.19 273 ASN A C 1
ATOM 2232 O O . ASN A 1 273 ? -15.104 3.288 25.976 1.00 70.19 273 ASN A O 1
ATOM 2236 N N . LEU A 1 274 ? -12.959 2.832 25.498 1.00 79.31 274 LEU A N 1
ATOM 2237 C CA . LEU A 1 274 ? -13.267 2.221 24.203 1.00 79.31 274 LEU A CA 1
ATOM 2238 C C . LEU A 1 274 ? -13.700 0.762 24.360 1.00 79.31 274 LEU A C 1
ATOM 2240 O O . LEU A 1 274 ? -13.200 0.024 25.214 1.00 79.31 274 LEU A O 1
ATOM 2244 N N . GLU A 1 275 ? -14.613 0.332 23.489 1.00 82.81 275 GLU A N 1
ATOM 2245 C CA . GLU A 1 275 ? -14.983 -1.076 23.388 1.00 82.81 275 GLU A CA 1
ATOM 2246 C C . GLU A 1 275 ? -13.773 -1.903 22.944 1.00 82.81 275 GLU A C 1
ATOM 2248 O O . GLU A 1 275 ? -13.006 -1.502 22.070 1.00 82.81 275 GLU A O 1
ATOM 2253 N N . GLN A 1 276 ? -13.607 -3.081 23.544 1.00 87.06 276 GLN A N 1
ATOM 2254 C CA . GLN A 1 276 ? -12.529 -4.000 23.201 1.00 87.06 276 GLN A CA 1
ATOM 2255 C C . GLN A 1 276 ? -13.090 -5.237 22.511 1.00 87.06 276 GLN A C 1
ATOM 2257 O O . GLN A 1 276 ? -14.012 -5.882 23.017 1.00 87.06 276 GLN A O 1
ATOM 2262 N N . LEU A 1 277 ? -12.502 -5.607 21.376 1.00 87.38 277 LEU A N 1
ATOM 2263 C CA . LEU A 1 277 ? -12.883 -6.794 20.617 1.00 87.38 277 LEU A CA 1
ATOM 2264 C C . LEU A 1 277 ? -11.697 -7.736 20.443 1.00 87.38 277 LEU A C 1
ATOM 2266 O O . LEU A 1 277 ? -10.544 -7.321 20.381 1.00 87.38 277 LEU A O 1
ATOM 2270 N N . ASN A 1 278 ? -11.990 -9.035 20.368 1.00 90.12 278 ASN A N 1
ATOM 2271 C CA . ASN A 1 278 ? -10.968 -10.040 20.114 1.00 90.12 278 ASN A CA 1
ATOM 2272 C C . ASN A 1 278 ? -10.758 -10.216 18.605 1.00 90.12 278 ASN A C 1
ATOM 2274 O O . ASN A 1 278 ? -11.615 -10.790 17.929 1.00 90.12 278 ASN A O 1
ATOM 2278 N N . ILE A 1 279 ? -9.606 -9.779 18.100 1.00 92.12 279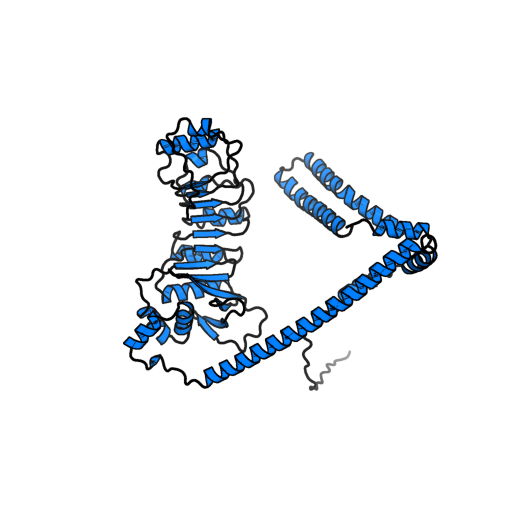 ILE A N 1
ATOM 2279 C CA . ILE A 1 279 ? -9.173 -9.986 16.718 1.00 92.12 279 ILE A CA 1
ATOM 2280 C C . ILE A 1 279 ? -8.007 -10.975 16.718 1.00 92.12 279 ILE A C 1
ATOM 2282 O O . ILE A 1 279 ? -6.891 -10.667 17.131 1.00 92.12 279 ILE A O 1
ATOM 2286 N N . ASN A 1 280 ? -8.277 -12.192 16.243 1.00 88.31 280 ASN A N 1
ATOM 2287 C CA . ASN A 1 280 ? -7.291 -13.268 16.116 1.00 88.31 280 ASN A CA 1
ATOM 2288 C C . ASN A 1 280 ? -6.499 -13.565 17.411 1.00 88.31 280 ASN A C 1
ATOM 2290 O O . ASN A 1 280 ? -5.298 -13.813 17.374 1.00 88.31 280 ASN A O 1
ATOM 2294 N N . GLY A 1 281 ? -7.167 -13.525 18.567 1.00 86.62 281 GLY A N 1
ATOM 2295 C CA . GLY A 1 281 ? -6.551 -13.769 19.875 1.00 86.62 281 GLY A CA 1
ATOM 2296 C C . GLY A 1 281 ? -6.131 -12.505 20.625 1.00 86.62 281 GLY A C 1
ATOM 2297 O O . GLY A 1 281 ? -5.947 -12.584 21.838 1.00 86.62 281 GLY A O 1
ATOM 2298 N N . HIS A 1 282 ? -6.076 -11.352 19.959 1.00 90.69 282 HIS A N 1
ATOM 2299 C CA . HIS A 1 282 ? -5.687 -10.075 20.557 1.00 90.69 282 HIS A CA 1
ATOM 2300 C C . HIS A 1 282 ? -6.920 -9.296 20.988 1.00 90.69 282 HIS A C 1
ATOM 2302 O O . HIS A 1 282 ? -7.833 -9.090 20.192 1.00 90.69 282 HIS A O 1
ATOM 2308 N N . LEU A 1 283 ? -6.960 -8.885 22.253 1.00 91.25 283 LEU A N 1
ATOM 2309 C CA . LEU A 1 283 ? -8.001 -8.002 22.759 1.00 91.25 283 LEU A CA 1
ATOM 2310 C C . LEU A 1 283 ? -7.580 -6.561 22.466 1.00 91.25 283 LEU A C 1
ATOM 2312 O O . LEU A 1 283 ? -6.630 -6.078 23.075 1.00 91.25 283 LEU A O 1
ATOM 2316 N N . VAL A 1 284 ? -8.250 -5.917 21.512 1.00 91.19 284 VAL A N 1
ATOM 2317 C CA . VAL A 1 284 ? -7.852 -4.602 20.994 1.00 91.19 284 VAL A CA 1
ATOM 2318 C C . VAL A 1 284 ? -8.984 -3.588 21.131 1.00 91.19 284 VAL A C 1
ATOM 2320 O O . VAL A 1 284 ? -10.142 -3.952 20.894 1.00 91.19 284 VAL A O 1
ATOM 2323 N N . PRO A 1 285 ? -8.685 -2.332 21.510 1.00 90.38 285 PRO A N 1
ATOM 2324 C CA . PRO A 1 285 ? -9.660 -1.252 21.467 1.00 90.38 285 PRO A CA 1
ATOM 2325 C C . PRO A 1 285 ? -10.114 -0.980 20.031 1.00 90.38 285 PRO A C 1
ATOM 2327 O O . PRO A 1 285 ? -9.317 -1.088 19.090 1.00 90.38 285 PRO A O 1
ATOM 2330 N N . ILE A 1 286 ? -11.382 -0.608 19.877 1.00 88.25 286 ILE A N 1
ATOM 2331 C CA . ILE A 1 286 ? -11.981 -0.233 18.597 1.00 88.25 286 ILE A CA 1
ATOM 2332 C C . ILE A 1 286 ? -12.733 1.100 18.701 1.00 88.25 286 ILE A C 1
ATOM 2334 O O . ILE A 1 286 ? -13.346 1.390 19.727 1.00 88.25 286 ILE A O 1
ATOM 2338 N N . ASP A 1 287 ? -12.720 1.888 17.626 1.00 84.31 287 ASP A N 1
ATOM 2339 C CA . ASP A 1 287 ? -13.563 3.082 17.476 1.00 84.31 287 ASP A CA 1
ATOM 2340 C C . ASP A 1 287 ? -14.120 3.186 16.043 1.00 84.31 287 ASP A C 1
ATOM 2342 O O . ASP A 1 287 ? -13.558 2.639 15.085 1.00 84.31 287 ASP A O 1
ATOM 2346 N N . ARG A 1 288 ? -15.252 3.881 15.879 1.00 75.19 288 ARG A N 1
ATOM 2347 C CA . ARG A 1 288 ? -15.696 4.341 14.554 1.00 75.19 288 ARG A CA 1
ATOM 2348 C C . ARG A 1 288 ? -14.834 5.529 14.169 1.00 75.19 288 ARG A C 1
ATOM 2350 O O . ARG A 1 288 ? -14.744 6.476 14.947 1.00 75.19 288 ARG A O 1
ATOM 2357 N N . SER A 1 289 ? -14.271 5.524 12.960 1.00 68.12 289 SER A N 1
ATOM 2358 C CA . SER A 1 289 ? -13.497 6.678 12.517 1.00 68.12 289 SER A CA 1
ATOM 2359 C C . SER A 1 289 ? -14.357 7.939 12.565 1.00 68.12 289 SER A C 1
ATOM 2361 O O . SER A 1 289 ? -15.472 7.980 12.042 1.00 68.12 289 SER A O 1
ATOM 2363 N N . ARG A 1 290 ? -13.825 8.997 13.184 1.00 61.47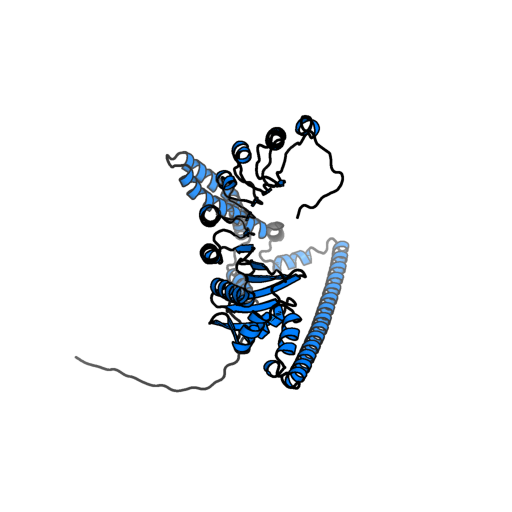 290 ARG A N 1
ATOM 2364 C CA . ARG A 1 290 ? -14.496 10.308 13.244 1.00 61.47 290 ARG A CA 1
ATOM 2365 C C . ARG A 1 290 ? -14.407 11.075 11.924 1.00 61.47 290 ARG A C 1
ATOM 2367 O O . ARG A 1 290 ? -15.059 12.104 11.778 1.00 61.47 290 ARG A O 1
ATOM 2374 N N . LYS A 1 291 ? -13.555 10.624 10.996 1.00 57.19 291 LYS A N 1
ATOM 2375 C CA . LYS A 1 291 ? -13.191 11.351 9.769 1.00 57.19 291 LYS A CA 1
ATOM 2376 C C . LYS A 1 291 ? -13.804 10.757 8.506 1.00 57.19 291 LYS A C 1
ATOM 2378 O O . LYS A 1 291 ? -14.024 11.496 7.547 1.00 57.19 291 LYS A O 1
ATOM 2383 N N . HIS A 1 292 ? -14.051 9.449 8.488 1.00 62.06 292 HIS A N 1
ATOM 2384 C CA . HIS A 1 292 ? -14.492 8.733 7.296 1.00 62.06 292 HIS A CA 1
ATOM 2385 C C . HIS A 1 292 ? -15.646 7.783 7.620 1.00 62.06 292 HIS A C 1
ATOM 2387 O O . HIS A 1 292 ? -15.508 6.876 8.441 1.00 62.06 292 HIS A O 1
ATOM 2393 N N . ASP A 1 293 ? -16.774 7.965 6.930 1.00 56.47 293 ASP A N 1
ATOM 2394 C CA . ASP A 1 293 ? -17.874 7.002 6.956 1.00 56.47 293 ASP A CA 1
ATOM 2395 C C . ASP A 1 293 ? -17.373 5.639 6.434 1.00 56.47 293 ASP A C 1
ATOM 2397 O O . ASP A 1 293 ? -16.634 5.578 5.451 1.00 56.47 293 ASP A O 1
ATOM 2401 N N . HIS A 1 294 ? -17.782 4.542 7.083 1.00 63.03 294 HIS A N 1
ATOM 2402 C CA . HIS A 1 294 ? -17.409 3.148 6.758 1.00 63.03 294 HIS A CA 1
ATOM 2403 C C . HIS A 1 294 ? -15.966 2.718 7.070 1.00 63.03 294 HIS A C 1
ATOM 2405 O O . HIS A 1 294 ? -15.531 1.660 6.599 1.00 63.03 294 HIS A O 1
ATOM 2411 N N . VAL A 1 295 ? -15.241 3.486 7.888 1.00 74.81 295 VAL A N 1
ATOM 2412 C CA . VAL A 1 295 ? -13.895 3.130 8.356 1.00 74.81 295 VAL A CA 1
ATOM 2413 C C . VAL A 1 295 ? -13.902 2.899 9.863 1.00 74.81 295 VAL A C 1
ATOM 2415 O O . VAL A 1 295 ? -14.425 3.700 10.639 1.00 74.81 295 VAL A O 1
ATOM 2418 N N . TRP A 1 296 ? -13.321 1.777 10.274 1.00 80.19 296 TRP A N 1
ATOM 2419 C CA . TRP A 1 296 ? -13.181 1.405 11.678 1.00 80.19 296 TRP A CA 1
ATOM 2420 C C . TRP A 1 296 ? -11.721 1.418 12.074 1.00 80.19 296 TRP A C 1
ATOM 2422 O O . TRP A 1 296 ? -10.892 0.853 11.365 1.00 80.19 296 TRP A O 1
ATOM 2432 N N . GLU A 1 297 ? -11.428 2.022 13.216 1.00 88.69 297 GLU A N 1
ATOM 2433 C CA . GLU A 1 297 ? -10.081 2.129 13.756 1.00 88.69 297 GLU A CA 1
ATOM 2434 C C . GLU A 1 297 ? -9.886 1.051 14.823 1.00 88.69 297 GLU A C 1
ATOM 2436 O O . GLU A 1 297 ? -10.717 0.853 15.710 1.00 88.69 297 GLU A O 1
ATOM 2441 N N . THR A 1 298 ? -8.787 0.314 14.711 1.00 91.25 298 THR A N 1
ATOM 2442 C CA . THR A 1 298 ? -8.352 -0.683 15.691 1.00 91.25 298 THR A CA 1
ATOM 2443 C C . THR A 1 298 ? -6.983 -0.275 16.211 1.00 91.25 298 THR A C 1
ATOM 2445 O O . THR A 1 298 ? -6.121 0.107 15.419 1.00 91.25 298 THR A O 1
ATOM 2448 N N . TYR A 1 299 ? -6.766 -0.334 17.523 1.00 91.12 299 TYR A N 1
ATOM 2449 C CA . TYR A 1 299 ? -5.546 0.193 18.143 1.00 91.12 299 TYR A CA 1
ATOM 2450 C C . TYR A 1 299 ? -4.609 -0.940 18.563 1.00 91.12 299 TYR A C 1
ATOM 2452 O O . TYR A 1 299 ? -5.018 -1.871 19.258 1.00 91.12 299 TYR A O 1
ATOM 2460 N N . TRP A 1 300 ? -3.352 -0.856 18.123 1.00 92.12 300 TRP A N 1
ATOM 2461 C CA . TRP A 1 300 ? -2.348 -1.908 18.282 1.00 92.12 300 TRP A CA 1
ATOM 2462 C C . TRP A 1 300 ? -1.003 -1.336 18.732 1.00 92.12 300 TRP A C 1
ATOM 2464 O O . TRP A 1 300 ? -0.614 -0.239 18.318 1.00 92.12 300 TRP A O 1
ATOM 2474 N N . ASP A 1 301 ? -0.268 -2.114 19.527 1.00 89.50 301 ASP A N 1
ATOM 2475 C CA . ASP A 1 301 ? 1.102 -1.780 19.935 1.00 89.50 301 ASP A CA 1
ATOM 2476 C C . ASP A 1 301 ? 2.079 -1.911 18.752 1.00 89.50 301 ASP A C 1
ATOM 2478 O O . ASP A 1 301 ? 2.871 -1.007 18.487 1.00 89.50 301 ASP A O 1
ATOM 2482 N N . ASP A 1 302 ? 1.986 -3.007 17.986 1.00 90.94 302 ASP A N 1
ATOM 2483 C CA . ASP A 1 302 ? 2.711 -3.202 16.724 1.00 90.94 302 ASP A CA 1
ATOM 2484 C C . ASP A 1 302 ? 1.732 -3.159 15.539 1.00 90.94 302 ASP A C 1
ATOM 2486 O O . ASP A 1 302 ? 0.885 -4.035 15.347 1.00 90.94 302 ASP A O 1
ATOM 2490 N N . LYS A 1 303 ? 1.877 -2.143 14.681 1.00 90.94 303 LYS A N 1
ATOM 2491 C CA . LYS A 1 303 ? 1.049 -1.982 13.475 1.00 90.94 303 LYS A CA 1
ATOM 2492 C C . LYS A 1 303 ? 1.181 -3.143 12.493 1.00 90.94 303 LYS A C 1
ATOM 2494 O O . LYS A 1 303 ? 0.222 -3.463 11.795 1.00 90.94 303 LYS A O 1
ATOM 2499 N N . VAL A 1 304 ? 2.356 -3.765 12.391 1.00 93.00 304 VAL A N 1
ATOM 2500 C CA . VAL A 1 304 ? 2.564 -4.925 11.512 1.00 93.00 304 VAL A CA 1
ATOM 2501 C C . VAL A 1 304 ? 1.767 -6.115 12.028 1.00 93.00 304 VAL A C 1
ATOM 2503 O O . VAL A 1 304 ? 1.123 -6.804 11.237 1.00 93.00 304 VAL A O 1
ATOM 2506 N N . GLU A 1 305 ? 1.762 -6.326 13.342 1.00 94.00 305 GLU A N 1
ATOM 2507 C CA . GLU A 1 305 ? 0.953 -7.360 13.987 1.00 94.00 305 GLU A CA 1
ATOM 2508 C C . GLU A 1 305 ? -0.545 -7.090 13.828 1.00 94.00 305 GLU A C 1
ATOM 2510 O O . GLU A 1 305 ? -1.298 -8.011 13.502 1.00 94.00 305 GLU A O 1
ATOM 2515 N N . GLY A 1 306 ? -0.968 -5.830 13.963 1.00 94.75 306 GLY A N 1
ATOM 2516 C CA . GLY A 1 306 ? -2.353 -5.431 13.730 1.00 94.75 306 GLY A CA 1
ATOM 2517 C C . GLY A 1 306 ? -2.807 -5.668 12.293 1.00 94.75 306 GLY A C 1
ATOM 2518 O O . GLY A 1 306 ? -3.809 -6.347 12.065 1.00 94.75 306 GLY A O 1
ATOM 2519 N N . LEU A 1 307 ? -2.029 -5.211 11.305 1.00 95.44 307 LEU A N 1
ATOM 2520 C CA . LEU A 1 307 ? -2.316 -5.443 9.884 1.00 95.44 307 LEU A CA 1
ATOM 2521 C C . LEU A 1 307 ? -2.389 -6.936 9.558 1.00 95.44 307 LEU A C 1
ATOM 2523 O O . LEU A 1 307 ? -3.294 -7.371 8.844 1.00 95.44 307 LEU A O 1
ATOM 2527 N N . HIS A 1 308 ? -1.459 -7.726 10.096 1.00 95.25 308 HIS A N 1
ATOM 2528 C CA . HIS A 1 308 ? -1.455 -9.174 9.932 1.00 95.25 308 HIS A CA 1
ATOM 2529 C C . HIS A 1 308 ? -2.700 -9.822 10.555 1.00 95.25 308 HIS A C 1
ATOM 2531 O O . HIS A 1 308 ? -3.389 -10.589 9.886 1.00 95.25 308 HIS A O 1
ATOM 2537 N N . SER A 1 309 ? -3.030 -9.480 11.801 1.00 96.19 309 SER A N 1
ATOM 2538 C CA . SER A 1 309 ? -4.153 -10.065 12.541 1.00 96.19 309 SER A CA 1
ATOM 2539 C C . SER A 1 309 ? -5.506 -9.732 11.920 1.00 96.19 309 SER A C 1
ATOM 2541 O O . SER A 1 309 ? -6.351 -10.618 11.775 1.00 96.19 309 SER A O 1
ATOM 2543 N N . VAL A 1 310 ? -5.703 -8.479 11.502 1.00 96.00 310 VAL A N 1
ATOM 2544 C CA . VAL A 1 310 ? -6.910 -8.044 10.788 1.00 96.00 310 VAL A CA 1
ATOM 2545 C C . VAL A 1 310 ? -7.021 -8.761 9.441 1.00 96.00 310 VAL A C 1
ATOM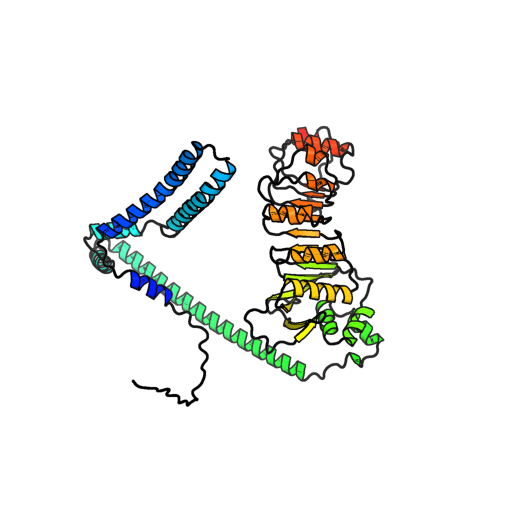 2547 O O . VAL A 1 310 ? -8.086 -9.283 9.105 1.00 96.00 310 VAL A O 1
ATOM 2550 N N . MET A 1 311 ? -5.922 -8.849 8.683 1.00 95.56 311 MET A N 1
ATOM 2551 C CA . MET A 1 311 ? -5.893 -9.564 7.406 1.00 95.56 311 MET A CA 1
ATOM 2552 C C . MET A 1 311 ? -6.240 -11.046 7.566 1.00 95.56 311 MET A C 1
ATOM 2554 O O . MET A 1 311 ? -7.063 -11.551 6.798 1.00 95.56 311 MET A O 1
ATOM 2558 N N . GLU A 1 312 ? -5.664 -11.738 8.551 1.00 95.69 312 GLU A N 1
ATOM 2559 C CA . GLU A 1 312 ? -5.956 -13.150 8.823 1.00 95.69 312 GLU A CA 1
ATOM 2560 C C . GLU A 1 312 ? -7.419 -13.354 9.218 1.00 95.69 312 GLU A C 1
ATOM 2562 O O . GLU A 1 312 ? -8.093 -14.230 8.670 1.00 95.69 312 GLU A O 1
ATOM 2567 N N . TYR A 1 313 ? -7.939 -12.499 10.105 1.00 95.88 313 TYR A N 1
ATOM 2568 C CA . TYR A 1 313 ? -9.328 -12.565 10.543 1.00 95.88 313 TYR A CA 1
ATOM 2569 C C . TYR A 1 313 ? -10.302 -12.424 9.369 1.00 95.88 313 TYR A C 1
ATOM 2571 O O . TYR A 1 313 ? -11.160 -13.282 9.158 1.00 95.88 313 TYR A O 1
ATOM 2579 N N . ILE A 1 314 ? -10.144 -11.370 8.562 1.00 94.88 314 ILE A N 1
ATOM 2580 C CA . ILE A 1 314 ? -10.994 -11.101 7.394 1.00 94.88 314 ILE A CA 1
ATOM 2581 C C . ILE A 1 314 ? -10.857 -12.219 6.353 1.00 94.88 314 ILE A C 1
ATOM 2583 O O . ILE A 1 314 ? -11.851 -12.660 5.764 1.00 94.88 314 ILE A O 1
ATOM 2587 N N . SER A 1 315 ? -9.633 -12.703 6.141 1.00 94.31 315 SER A N 1
ATOM 2588 C CA . SER A 1 315 ? -9.361 -13.808 5.227 1.00 94.31 315 SER A CA 1
ATOM 2589 C C . SER A 1 315 ? -10.098 -15.081 5.629 1.00 94.31 315 SER A C 1
ATOM 2591 O O . SER A 1 315 ? -10.730 -15.705 4.776 1.00 94.31 315 SER A O 1
ATOM 2593 N N . ASP A 1 316 ? -10.055 -15.471 6.907 1.00 94.62 316 ASP A N 1
ATOM 2594 C CA . ASP A 1 316 ? -10.743 -16.675 7.379 1.00 94.62 316 ASP A CA 1
ATOM 2595 C C . ASP A 1 316 ? -12.267 -16.490 7.412 1.00 94.62 316 ASP A C 1
ATOM 2597 O O . ASP A 1 316 ? -13.010 -17.391 7.008 1.00 94.62 316 ASP A O 1
ATOM 2601 N N . LEU A 1 317 ? -12.741 -15.304 7.810 1.00 94.06 317 LEU A N 1
ATOM 2602 C CA . LEU A 1 317 ? -14.163 -14.966 7.867 1.00 94.06 317 LEU A CA 1
ATOM 2603 C C . LEU A 1 317 ? -14.835 -15.083 6.492 1.00 94.06 317 LEU A C 1
ATOM 2605 O O . LEU A 1 317 ? -15.950 -15.596 6.387 1.00 94.06 317 LEU A O 1
ATOM 2609 N N . PHE A 1 318 ? -14.158 -14.633 5.432 1.00 92.44 318 PHE A N 1
ATOM 2610 C CA . PHE A 1 318 ? -14.698 -14.631 4.067 1.00 92.44 318 PHE A CA 1
ATOM 2611 C C . PHE A 1 318 ? -14.143 -15.737 3.168 1.00 92.44 318 PHE A C 1
ATOM 2613 O O . PHE A 1 318 ? -14.547 -15.849 2.011 1.00 92.44 318 PHE A O 1
ATOM 2620 N N . GLY A 1 319 ? -13.255 -16.588 3.686 1.00 91.31 319 GLY A N 1
ATOM 2621 C CA . GLY A 1 319 ? -12.627 -17.665 2.920 1.00 91.31 319 GLY A CA 1
ATOM 2622 C C . GLY A 1 319 ? -11.733 -17.160 1.782 1.00 91.31 319 GLY A C 1
ATOM 2623 O O . GLY A 1 319 ? -11.585 -17.845 0.766 1.00 91.31 319 GLY A O 1
ATOM 2624 N N . ILE A 1 320 ? -11.155 -15.966 1.932 1.00 91.94 320 ILE A N 1
ATOM 2625 C CA . ILE A 1 320 ? -10.280 -15.340 0.941 1.00 91.94 320 ILE A CA 1
ATOM 2626 C C . ILE A 1 320 ? -8.859 -15.857 1.157 1.00 91.94 320 ILE A C 1
ATOM 2628 O O . ILE A 1 320 ? -8.236 -15.660 2.197 1.00 91.94 320 ILE A O 1
ATOM 2632 N N . LYS A 1 321 ? -8.330 -16.552 0.149 1.00 89.31 321 LYS A N 1
ATOM 2633 C CA . LYS A 1 321 ? -7.003 -17.179 0.241 1.00 89.31 321 LYS A CA 1
ATOM 2634 C C . LYS A 1 321 ? -5.868 -16.238 -0.148 1.00 89.31 321 LYS A C 1
ATOM 2636 O O . LYS A 1 321 ? -4.761 -16.402 0.355 1.00 89.31 321 LYS A O 1
ATOM 2641 N N . ILE A 1 322 ? -6.152 -15.294 -1.045 1.00 91.44 322 ILE A N 1
ATOM 2642 C CA . ILE A 1 322 ? -5.148 -14.465 -1.711 1.00 91.44 322 ILE A CA 1
ATOM 2643 C C . ILE A 1 322 ? -5.381 -12.993 -1.368 1.00 91.44 322 ILE A C 1
ATOM 2645 O O . ILE A 1 322 ? -6.465 -12.462 -1.612 1.00 91.44 322 ILE A O 1
ATOM 2649 N N . VAL A 1 323 ? -4.343 -12.341 -0.853 1.00 93.00 323 VAL A N 1
ATOM 2650 C CA . VAL A 1 323 ? -4.241 -10.882 -0.766 1.00 93.00 323 VAL A CA 1
ATOM 2651 C C . VAL A 1 323 ? -3.783 -10.384 -2.128 1.00 93.00 323 VAL A C 1
ATOM 2653 O O . VAL A 1 323 ? -2.691 -10.723 -2.581 1.00 93.00 323 VAL A O 1
ATOM 2656 N N . THR A 1 324 ? -4.619 -9.604 -2.805 1.00 93.56 324 THR A N 1
ATOM 2657 C CA . THR A 1 324 ? -4.394 -9.233 -4.206 1.00 93.56 324 THR A CA 1
ATOM 2658 C C . THR A 1 324 ? -3.404 -8.097 -4.368 1.00 93.56 324 THR A C 1
ATOM 2660 O O . THR A 1 324 ? -2.700 -8.054 -5.375 1.00 93.56 324 THR A O 1
ATOM 2663 N N . LYS A 1 325 ? -3.334 -7.193 -3.390 1.00 95.06 325 LYS A N 1
ATOM 2664 C CA . LYS A 1 325 ? -2.457 -6.025 -3.420 1.00 95.06 325 LYS A CA 1
ATOM 2665 C C . LYS A 1 325 ? -1.890 -5.747 -2.040 1.00 95.06 325 LYS A C 1
ATOM 2667 O O . LYS A 1 325 ? -2.614 -5.812 -1.051 1.00 95.06 325 LYS A O 1
ATOM 2672 N N . ILE A 1 326 ? -0.615 -5.396 -1.989 1.00 95.12 326 ILE A N 1
ATOM 2673 C CA . ILE A 1 326 ? 0.036 -4.866 -0.802 1.00 95.12 326 ILE A CA 1
ATOM 2674 C C . ILE A 1 326 ? 0.822 -3.608 -1.159 1.00 95.12 326 ILE A C 1
ATOM 2676 O O . ILE A 1 326 ? 1.576 -3.566 -2.133 1.00 95.12 326 ILE A O 1
ATOM 2680 N N . THR A 1 327 ? 0.653 -2.576 -0.346 1.00 94.12 327 THR A N 1
ATOM 2681 C CA . THR A 1 327 ? 1.546 -1.424 -0.309 1.00 94.12 327 THR A CA 1
ATOM 2682 C C . THR A 1 327 ? 2.404 -1.557 0.937 1.00 94.12 327 THR A C 1
ATOM 2684 O O . THR A 1 327 ? 1.909 -1.947 1.993 1.00 94.12 327 THR A O 1
ATOM 2687 N N . VAL A 1 328 ? 3.699 -1.295 0.823 1.00 89.81 328 VAL A N 1
ATOM 2688 C CA . VAL A 1 328 ? 4.612 -1.357 1.972 1.00 89.81 328 VAL A CA 1
ATOM 2689 C C . VAL A 1 328 ? 5.215 0.007 2.238 1.00 89.81 328 VAL A C 1
ATOM 2691 O O . VAL A 1 328 ? 5.311 0.835 1.335 1.00 89.81 328 VAL A O 1
ATOM 2694 N N . SER A 1 329 ? 5.618 0.224 3.483 1.00 85.06 329 SER A N 1
ATOM 2695 C CA . SER A 1 329 ? 6.515 1.281 3.942 1.00 85.06 329 SER A CA 1
ATOM 2696 C C . SER A 1 329 ? 7.737 0.637 4.602 1.00 85.06 329 SER A C 1
ATOM 2698 O O . SER A 1 329 ? 7.767 -0.581 4.791 1.00 85.06 329 SER A O 1
ATOM 2700 N N . LEU A 1 330 ? 8.741 1.434 4.980 1.00 80.69 330 LEU A N 1
ATOM 2701 C CA . LEU A 1 330 ? 9.934 0.916 5.660 1.00 80.69 330 LEU A CA 1
ATOM 2702 C C . LEU A 1 330 ? 9.577 0.133 6.938 1.00 80.69 330 LEU A C 1
ATOM 2704 O O . LEU A 1 330 ? 10.168 -0.907 7.213 1.00 80.69 330 LEU A O 1
ATOM 2708 N N . GLY A 1 331 ? 8.560 0.596 7.673 1.00 83.62 331 GLY A N 1
ATOM 2709 C CA . GLY A 1 331 ? 8.081 -0.049 8.897 1.00 83.62 331 GLY A CA 1
ATOM 2710 C C . GLY A 1 331 ? 7.239 -1.307 8.666 1.00 83.62 331 GLY A C 1
ATOM 2711 O O . GLY A 1 331 ? 7.113 -2.117 9.577 1.00 83.62 331 GLY A O 1
ATOM 2712 N N . THR A 1 332 ? 6.690 -1.514 7.463 1.00 89.62 332 THR A N 1
ATOM 2713 C CA . THR A 1 332 ? 5.767 -2.627 7.172 1.00 89.62 332 THR A CA 1
ATOM 2714 C C . THR A 1 332 ? 6.312 -3.665 6.194 1.00 89.62 332 THR A C 1
ATOM 2716 O O . THR A 1 332 ? 5.597 -4.598 5.831 1.00 89.62 332 THR A O 1
ATOM 2719 N N . MET A 1 333 ? 7.596 -3.584 5.817 1.00 88.06 333 MET A N 1
ATOM 2720 C CA . MET A 1 333 ? 8.225 -4.560 4.910 1.00 88.06 333 MET A CA 1
ATOM 2721 C C . MET A 1 333 ? 8.152 -6.004 5.427 1.00 88.06 333 MET A C 1
ATOM 2723 O O . MET A 1 333 ? 8.062 -6.924 4.619 1.00 88.06 333 MET A O 1
ATOM 2727 N N . ARG A 1 334 ? 8.122 -6.210 6.752 1.00 90.19 334 ARG A N 1
ATOM 2728 C CA . ARG A 1 334 ? 7.979 -7.536 7.390 1.00 90.19 334 ARG A CA 1
ATOM 2729 C C . ARG A 1 334 ? 6.681 -8.263 7.002 1.00 90.19 334 ARG A C 1
ATOM 2731 O O . ARG A 1 334 ? 6.633 -9.485 7.064 1.00 90.19 334 ARG A O 1
ATOM 2738 N N . LEU A 1 335 ? 5.643 -7.549 6.547 1.00 91.31 335 LEU A N 1
ATOM 2739 C CA . LEU A 1 335 ? 4.421 -8.180 6.024 1.00 91.31 335 LEU A CA 1
ATOM 2740 C C . LEU A 1 335 ? 4.671 -8.979 4.739 1.00 91.31 335 LEU A C 1
ATOM 2742 O O . LEU A 1 335 ? 3.897 -9.878 4.412 1.00 91.31 335 LEU A O 1
ATOM 2746 N N . LEU A 1 336 ? 5.742 -8.676 4.002 1.00 91.88 336 LEU A N 1
ATOM 2747 C CA . LEU A 1 336 ? 6.076 -9.406 2.783 1.00 91.88 336 LEU A CA 1
ATOM 2748 C C . LEU A 1 336 ? 6.531 -10.834 3.075 1.00 91.88 336 LEU A C 1
ATOM 2750 O O . LEU A 1 336 ? 6.230 -11.715 2.273 1.00 91.88 336 LEU A O 1
ATOM 2754 N N . ASP A 1 337 ? 7.193 -11.081 4.208 1.00 90.56 337 ASP A N 1
ATOM 2755 C CA . ASP A 1 337 ? 7.568 -12.434 4.636 1.00 90.56 337 ASP A CA 1
ATOM 2756 C C . ASP A 1 337 ? 6.318 -13.291 4.861 1.00 90.56 337 ASP A C 1
ATOM 2758 O O . ASP A 1 337 ? 6.184 -14.370 4.281 1.00 90.56 337 ASP A O 1
ATOM 2762 N N . VAL A 1 338 ? 5.338 -12.742 5.584 1.00 89.44 338 VAL A N 1
ATOM 2763 C CA . VAL A 1 338 ? 4.038 -13.383 5.825 1.00 89.44 338 VAL A CA 1
ATOM 2764 C C . VAL A 1 338 ? 3.335 -13.724 4.508 1.00 89.44 338 VAL A C 1
ATOM 2766 O O . VAL A 1 338 ? 2.886 -14.853 4.293 1.00 89.44 338 VAL A O 1
ATOM 2769 N N . LEU A 1 339 ? 3.247 -12.763 3.580 1.00 90.56 339 LEU A N 1
ATOM 2770 C CA . LEU A 1 339 ? 2.592 -13.000 2.290 1.00 90.56 339 LEU A CA 1
ATOM 2771 C C . LEU A 1 339 ? 3.372 -13.982 1.410 1.00 90.56 339 LEU A C 1
ATOM 2773 O O . LEU A 1 339 ? 2.765 -14.777 0.687 1.00 90.56 339 LEU A O 1
ATOM 2777 N N . LYS A 1 340 ? 4.703 -13.965 1.470 1.00 88.62 340 LYS A N 1
ATOM 2778 C CA . LYS A 1 340 ? 5.555 -14.903 0.738 1.00 88.62 340 LYS A CA 1
ATOM 2779 C C . LYS A 1 340 ? 5.330 -16.338 1.208 1.00 88.62 340 LYS A C 1
ATOM 2781 O O . LYS A 1 340 ? 5.217 -17.233 0.369 1.00 88.62 340 LYS A O 1
ATOM 2786 N N . GLU A 1 341 ? 5.201 -16.561 2.510 1.00 88.75 341 GLU A N 1
ATOM 2787 C CA . GLU A 1 341 ? 4.883 -17.877 3.072 1.00 88.75 341 GLU A CA 1
ATOM 2788 C C . GLU A 1 341 ? 3.465 -18.333 2.699 1.00 88.75 341 GLU A C 1
ATOM 2790 O O . GLU A 1 341 ? 3.270 -19.476 2.279 1.00 88.75 341 GLU A O 1
ATOM 2795 N N . ARG A 1 342 ? 2.484 -17.423 2.762 1.00 87.56 342 ARG A N 1
ATOM 2796 C CA . ARG A 1 342 ? 1.065 -17.717 2.499 1.00 87.56 342 ARG A CA 1
ATOM 2797 C C . ARG A 1 342 ? 0.751 -17.983 1.023 1.00 87.56 342 ARG A C 1
ATOM 2799 O O . ARG A 1 342 ? 0.028 -18.924 0.698 1.00 87.56 342 ARG A O 1
ATOM 2806 N N . GLN A 1 343 ? 1.238 -17.129 0.122 1.00 88.06 343 GLN A N 1
ATOM 2807 C CA . GLN A 1 343 ? 0.792 -17.063 -1.281 1.00 88.06 343 GLN A CA 1
ATOM 2808 C C . GLN A 1 343 ? 1.929 -16.881 -2.300 1.00 88.06 343 GLN A C 1
ATOM 2810 O O . GLN A 1 343 ? 1.679 -16.632 -3.484 1.00 88.06 343 GLN A O 1
ATOM 2815 N N . ARG A 1 344 ? 3.186 -17.054 -1.868 1.00 86.56 344 ARG A N 1
ATOM 2816 C CA . ARG A 1 344 ? 4.402 -16.958 -2.692 1.00 86.56 344 ARG A CA 1
ATOM 2817 C C . ARG A 1 344 ? 4.554 -15.608 -3.385 1.00 86.56 344 ARG A C 1
ATOM 2819 O O . ARG A 1 344 ? 5.048 -14.678 -2.771 1.00 86.56 344 ARG A O 1
ATOM 2826 N N . ASN A 1 345 ? 4.188 -15.505 -4.660 1.00 83.75 345 ASN A N 1
ATOM 2827 C CA . ASN A 1 345 ? 4.351 -14.299 -5.476 1.00 83.75 345 ASN A CA 1
ATOM 2828 C C . ASN A 1 345 ? 3.047 -13.817 -6.125 1.00 83.75 345 ASN A C 1
ATOM 2830 O O . ASN A 1 345 ? 3.067 -12.973 -7.024 1.00 83.75 345 ASN A O 1
ATOM 2834 N N . VAL A 1 346 ? 1.908 -14.374 -5.709 1.00 89.19 346 VAL A N 1
ATOM 2835 C CA . VAL A 1 346 ? 0.600 -14.077 -6.301 1.00 89.19 346 VAL A CA 1
ATOM 2836 C C . VAL A 1 346 ? -0.012 -12.847 -5.629 1.00 89.19 346 VAL A C 1
ATOM 2838 O O . VAL A 1 346 ? -0.996 -12.952 -4.908 1.00 89.19 346 VAL A O 1
ATOM 2841 N N . PHE A 1 347 ? 0.600 -11.684 -5.848 1.00 90.75 347 PHE A N 1
ATOM 2842 C CA . PHE A 1 347 ? 0.096 -10.381 -5.409 1.00 90.75 347 PHE A CA 1
ATOM 2843 C C . PHE A 1 347 ? 0.704 -9.238 -6.229 1.00 90.75 347 PHE A C 1
ATOM 2845 O O . PHE A 1 347 ? 1.746 -9.400 -6.867 1.00 90.75 347 PHE A O 1
ATOM 2852 N N . GLU A 1 348 ? 0.041 -8.083 -6.203 1.00 94.12 348 GLU A N 1
ATOM 2853 C CA . GLU A 1 348 ? 0.615 -6.799 -6.601 1.00 94.12 348 GLU A CA 1
ATOM 2854 C C . GLU A 1 348 ? 1.361 -6.178 -5.416 1.00 94.12 348 GLU A C 1
ATOM 2856 O O . GLU A 1 348 ? 0.784 -6.004 -4.345 1.00 94.12 348 GLU A O 1
ATOM 2861 N N . LEU A 1 349 ? 2.628 -5.821 -5.616 1.00 94.56 349 LEU A N 1
ATOM 2862 C CA . LEU A 1 349 ? 3.433 -5.068 -4.660 1.00 94.56 349 LEU A CA 1
ATOM 2863 C C . LEU A 1 349 ? 3.608 -3.632 -5.149 1.00 94.56 349 LEU A C 1
ATOM 2865 O O . LEU A 1 349 ? 4.118 -3.411 -6.248 1.00 94.56 349 LEU A O 1
ATOM 2869 N N . ALA A 1 350 ? 3.234 -2.659 -4.320 1.00 93.12 350 ALA A N 1
ATOM 2870 C CA . ALA A 1 350 ? 3.407 -1.246 -4.628 1.00 93.12 350 ALA A CA 1
ATOM 2871 C C . ALA A 1 350 ? 4.206 -0.490 -3.557 1.00 93.12 350 ALA A C 1
ATOM 2873 O O . ALA A 1 350 ? 4.036 -0.708 -2.355 1.00 93.12 350 ALA A O 1
ATOM 2874 N N . THR A 1 351 ? 5.036 0.458 -3.991 1.00 91.12 351 THR A N 1
ATOM 2875 C CA . THR A 1 351 ? 5.717 1.419 -3.116 1.00 91.12 351 THR A CA 1
ATOM 2876 C C . THR A 1 351 ? 5.424 2.844 -3.575 1.00 91.12 351 THR A C 1
ATOM 2878 O O . THR A 1 351 ? 5.512 3.163 -4.759 1.00 91.12 351 THR A O 1
ATOM 2881 N N . TYR A 1 352 ? 5.074 3.723 -2.631 1.00 86.06 352 TYR A N 1
ATOM 2882 C CA . TYR A 1 352 ? 4.725 5.129 -2.902 1.00 86.06 352 TYR A CA 1
ATOM 2883 C C . TYR A 1 352 ? 5.789 6.124 -2.428 1.00 86.06 352 TYR A C 1
ATOM 2885 O O . TYR A 1 352 ? 5.508 7.304 -2.230 1.00 86.06 352 TYR A O 1
ATOM 2893 N N . PHE A 1 353 ? 7.012 5.646 -2.237 1.00 86.06 353 PHE A N 1
ATOM 2894 C CA . PHE A 1 353 ? 8.176 6.440 -1.871 1.00 86.06 353 PHE A CA 1
ATOM 2895 C C . PHE A 1 353 ? 9.382 5.965 -2.681 1.00 86.06 353 PHE A C 1
ATOM 2897 O O . PHE A 1 353 ? 9.344 4.914 -3.327 1.00 86.06 353 PHE A O 1
ATOM 2904 N N . ARG A 1 354 ? 10.445 6.769 -2.674 1.00 89.81 354 ARG A N 1
ATOM 2905 C CA . ARG A 1 354 ? 11.691 6.421 -3.346 1.00 89.81 354 ARG A CA 1
ATOM 2906 C C . ARG A 1 354 ? 12.480 5.433 -2.493 1.00 89.81 354 ARG A C 1
ATOM 2908 O O . ARG A 1 354 ? 12.830 5.759 -1.365 1.00 89.81 354 ARG A O 1
ATOM 2915 N N . LEU A 1 355 ? 12.779 4.269 -3.057 1.00 90.81 355 LEU A N 1
ATOM 2916 C CA . LEU A 1 355 ? 13.603 3.242 -2.431 1.00 90.81 355 LEU A CA 1
ATOM 2917 C C . LEU A 1 355 ? 15.085 3.617 -2.519 1.00 90.81 355 LEU A C 1
ATOM 2919 O O . LEU A 1 355 ? 15.541 4.164 -3.531 1.00 90.81 355 LEU A O 1
ATOM 2923 N N . ASN A 1 356 ? 15.854 3.279 -1.485 1.00 90.88 356 ASN A N 1
ATOM 2924 C CA . ASN A 1 356 ? 17.313 3.247 -1.582 1.00 90.88 356 ASN A CA 1
ATOM 2925 C C . ASN A 1 356 ? 17.797 1.946 -2.252 1.00 90.88 356 ASN A C 1
ATOM 2927 O O . ASN A 1 356 ? 17.013 1.055 -2.577 1.00 90.88 356 ASN A O 1
ATOM 2931 N N . GLU A 1 357 ? 19.103 1.830 -2.491 1.00 91.25 357 GLU A N 1
ATOM 2932 C CA . GLU A 1 357 ? 19.687 0.686 -3.204 1.00 91.25 357 GLU A CA 1
ATOM 2933 C C . GLU A 1 357 ? 19.463 -0.648 -2.479 1.00 91.25 357 GLU A C 1
ATOM 2935 O O . GLU A 1 357 ? 19.066 -1.631 -3.104 1.00 91.25 357 GLU A O 1
ATOM 2940 N N . LYS A 1 358 ? 19.622 -0.671 -1.150 1.00 89.94 358 LYS A N 1
ATOM 2941 C CA . LYS A 1 358 ? 19.407 -1.880 -0.343 1.00 89.94 358 LYS A CA 1
ATOM 2942 C C . LYS A 1 358 ? 17.946 -2.321 -0.372 1.00 89.94 358 LYS A C 1
ATOM 2944 O O . LYS A 1 358 ? 17.676 -3.502 -0.550 1.00 89.94 358 LYS A O 1
ATOM 2949 N N . GLU A 1 359 ? 17.015 -1.383 -0.230 1.00 90.25 359 GLU A N 1
ATOM 2950 C CA . GLU A 1 359 ? 15.571 -1.642 -0.281 1.00 90.25 359 GLU A CA 1
ATOM 2951 C C . GLU A 1 359 ? 15.117 -2.105 -1.666 1.00 90.25 359 GLU A C 1
ATOM 2953 O O . GLU A 1 359 ? 14.292 -3.009 -1.778 1.00 90.25 359 GLU A O 1
ATOM 2958 N N . SER A 1 360 ? 15.684 -1.514 -2.720 1.00 91.25 360 SER A N 1
ATOM 2959 C CA . SER A 1 360 ? 15.398 -1.884 -4.109 1.00 91.25 360 SER A CA 1
ATOM 2960 C C . SER A 1 360 ? 15.776 -3.338 -4.372 1.00 91.25 360 SER A C 1
ATOM 2962 O O . SER A 1 360 ? 14.961 -4.104 -4.884 1.00 91.25 360 SER A O 1
ATOM 2964 N N . HIS A 1 361 ? 16.983 -3.736 -3.957 1.00 91.00 361 HIS A N 1
ATOM 2965 C CA . HIS A 1 361 ? 17.431 -5.124 -4.027 1.00 91.00 361 HIS A CA 1
ATOM 2966 C C . HIS A 1 361 ? 16.604 -6.040 -3.127 1.00 91.00 361 HIS A C 1
ATOM 2968 O O . HIS A 1 361 ? 16.161 -7.094 -3.568 1.00 91.00 361 HIS A O 1
ATOM 2974 N N . LEU A 1 362 ? 16.315 -5.625 -1.891 1.00 88.81 362 LEU A N 1
ATOM 2975 C CA . LEU A 1 362 ? 15.475 -6.396 -0.979 1.00 88.81 362 LEU A CA 1
ATOM 2976 C C . LEU A 1 362 ? 14.113 -6.719 -1.607 1.00 88.81 362 LEU A C 1
ATOM 2978 O O . LEU A 1 362 ? 13.708 -7.876 -1.594 1.00 88.81 362 LEU A O 1
ATOM 2982 N N . ILE A 1 363 ? 13.431 -5.731 -2.189 1.00 89.50 363 ILE A N 1
ATOM 2983 C CA . ILE A 1 363 ? 12.128 -5.927 -2.834 1.00 89.50 363 ILE A CA 1
ATOM 2984 C C . ILE A 1 363 ? 12.257 -6.801 -4.081 1.00 89.50 363 ILE A C 1
ATOM 2986 O O . ILE A 1 363 ? 11.606 -7.839 -4.173 1.00 89.50 363 ILE A O 1
ATOM 2990 N N . LEU A 1 364 ? 13.098 -6.397 -5.033 1.00 89.94 364 LEU A N 1
ATOM 2991 C CA . LEU A 1 364 ? 13.123 -7.013 -6.356 1.00 89.94 364 LEU A CA 1
ATOM 2992 C C . LEU A 1 364 ? 13.794 -8.396 -6.365 1.00 89.94 364 LEU A C 1
ATOM 2994 O O . LEU A 1 364 ? 13.406 -9.247 -7.162 1.00 89.94 364 LEU A O 1
ATOM 2998 N N . ASP A 1 365 ? 14.780 -8.636 -5.493 1.00 89.06 365 ASP A N 1
ATOM 2999 C CA . ASP A 1 365 ? 15.487 -9.920 -5.412 1.00 89.06 365 ASP A CA 1
ATOM 3000 C C . ASP A 1 365 ? 14.796 -10.908 -4.442 1.00 89.06 365 ASP A C 1
ATOM 3002 O O . ASP A 1 365 ? 14.737 -12.102 -4.742 1.00 89.06 365 ASP A O 1
ATOM 3006 N N . ASN A 1 366 ? 14.235 -10.455 -3.305 1.00 86.12 366 ASN A N 1
ATOM 3007 C CA . ASN A 1 366 ? 13.682 -11.368 -2.282 1.00 86.12 366 ASN A CA 1
ATOM 3008 C C . ASN A 1 366 ? 12.157 -11.542 -2.322 1.00 86.12 366 ASN A C 1
ATOM 3010 O O . ASN A 1 366 ? 11.658 -12.555 -1.809 1.00 86.12 366 ASN A O 1
ATOM 3014 N N . TYR A 1 367 ? 11.428 -10.611 -2.946 1.00 84.94 367 TYR A N 1
ATOM 3015 C CA . TYR A 1 367 ? 9.965 -10.623 -3.044 1.00 84.94 367 TYR A CA 1
ATOM 3016 C C . TYR A 1 367 ? 9.502 -10.437 -4.498 1.00 84.94 367 TYR A C 1
ATOM 3018 O O . TYR A 1 367 ? 8.913 -9.407 -4.831 1.00 84.94 367 TYR A O 1
ATOM 3026 N N . PRO A 1 368 ? 9.741 -11.427 -5.382 1.00 73.62 368 PRO A N 1
ATOM 3027 C CA . PRO A 1 368 ? 9.469 -11.315 -6.814 1.00 73.62 368 PRO A CA 1
ATOM 3028 C C . PRO A 1 368 ? 7.968 -11.440 -7.108 1.00 73.62 368 PRO A C 1
ATOM 3030 O O . PRO A 1 368 ? 7.509 -12.433 -7.676 1.00 73.62 368 PRO A O 1
ATOM 3033 N N . ALA A 1 369 ? 7.190 -10.451 -6.674 1.00 87.12 369 ALA A N 1
ATOM 3034 C CA . ALA A 1 369 ? 5.770 -10.332 -6.957 1.00 87.12 369 ALA A CA 1
ATOM 3035 C C . ALA A 1 369 ? 5.534 -10.300 -8.474 1.00 87.12 369 ALA A C 1
ATOM 3037 O O . ALA A 1 369 ? 6.348 -9.777 -9.236 1.00 87.12 369 ALA A O 1
ATOM 3038 N N . LYS A 1 370 ? 4.407 -10.856 -8.926 1.00 87.50 370 LYS A N 1
ATOM 3039 C CA . LYS A 1 370 ? 4.067 -10.851 -10.358 1.00 87.50 370 LYS A CA 1
ATOM 3040 C C . LYS A 1 370 ? 3.868 -9.441 -10.902 1.00 87.50 370 LYS A C 1
ATOM 3042 O O . LYS A 1 370 ? 4.247 -9.171 -12.038 1.00 87.50 370 LYS A O 1
ATOM 3047 N N . VAL A 1 371 ? 3.272 -8.564 -10.101 1.00 93.44 371 VAL A N 1
ATOM 3048 C CA . VAL A 1 371 ? 3.034 -7.166 -10.457 1.00 93.44 371 VAL A CA 1
ATOM 3049 C C . VAL A 1 371 ? 3.778 -6.292 -9.462 1.00 93.44 371 VAL A C 1
ATOM 3051 O O . VAL A 1 371 ? 3.559 -6.405 -8.257 1.00 93.44 371 VAL A O 1
ATOM 3054 N N . ILE A 1 372 ? 4.658 -5.433 -9.964 1.00 94.19 372 ILE A N 1
ATOM 3055 C CA . ILE A 1 372 ? 5.487 -4.543 -9.154 1.00 94.19 372 ILE A CA 1
ATOM 3056 C C . ILE A 1 372 ? 5.287 -3.107 -9.631 1.00 94.19 372 ILE A C 1
ATOM 3058 O O . ILE A 1 372 ? 5.476 -2.798 -10.807 1.00 94.19 372 ILE A O 1
ATOM 3062 N N . ARG A 1 373 ? 4.928 -2.214 -8.706 1.00 94.12 373 ARG A N 1
ATOM 3063 C CA . ARG A 1 373 ? 4.759 -0.779 -8.957 1.00 94.12 373 ARG A CA 1
ATOM 3064 C C . ARG A 1 373 ? 5.642 0.019 -8.009 1.00 94.12 373 ARG A C 1
ATOM 3066 O O . ARG A 1 373 ? 5.373 0.083 -6.815 1.00 94.12 373 ARG A O 1
ATOM 3073 N N . ILE A 1 374 ? 6.696 0.633 -8.527 1.00 92.81 374 ILE A N 1
ATOM 3074 C CA . ILE A 1 374 ? 7.679 1.357 -7.722 1.00 92.81 374 ILE A CA 1
ATOM 3075 C C . ILE A 1 374 ? 7.617 2.844 -8.054 1.00 92.81 374 ILE A C 1
ATOM 3077 O O . ILE A 1 374 ? 7.852 3.256 -9.190 1.00 92.81 374 ILE A O 1
ATOM 3081 N N . SER A 1 375 ? 7.328 3.665 -7.044 1.00 90.56 375 SER A N 1
ATOM 3082 C CA . SER A 1 375 ? 7.304 5.124 -7.195 1.00 90.56 375 SER A CA 1
ATOM 3083 C C . SER A 1 375 ? 8.686 5.691 -7.523 1.00 90.56 375 SER A C 1
ATOM 3085 O O . SER A 1 375 ? 8.817 6.565 -8.376 1.00 90.56 375 SER A O 1
ATOM 3087 N N . GLY A 1 376 ? 9.749 5.161 -6.914 1.00 91.62 376 GLY A N 1
ATOM 3088 C CA . GLY A 1 376 ? 11.094 5.557 -7.304 1.00 91.62 376 GLY A CA 1
ATOM 3089 C C . GLY A 1 376 ? 12.179 4.576 -6.903 1.00 91.62 376 GLY A C 1
ATOM 3090 O O . GLY A 1 376 ? 12.147 4.002 -5.819 1.00 91.62 376 GLY A O 1
ATOM 3091 N N . LEU A 1 377 ? 13.164 4.445 -7.781 1.00 94.00 377 LEU A N 1
ATOM 3092 C CA . LEU A 1 377 ? 14.408 3.716 -7.581 1.00 94.00 377 LEU A CA 1
ATOM 3093 C C . LEU A 1 377 ? 15.598 4.692 -7.490 1.00 94.00 377 LEU A C 1
ATOM 3095 O O . LEU A 1 377 ? 15.486 5.877 -7.853 1.00 94.00 377 LEU A O 1
ATOM 3099 N N . PRO A 1 378 ? 16.758 4.233 -6.993 1.00 92.75 378 PRO A N 1
ATOM 3100 C CA . PRO A 1 378 ? 18.002 4.986 -7.062 1.00 92.75 378 PRO A CA 1
ATOM 3101 C C . PRO A 1 378 ? 18.341 5.393 -8.497 1.00 92.75 378 PRO A C 1
ATOM 3103 O O . PRO A 1 378 ? 17.943 4.741 -9.465 1.00 92.75 378 PRO A O 1
ATOM 3106 N N . HIS A 1 379 ? 19.078 6.493 -8.639 1.00 85.12 379 HIS A N 1
ATOM 3107 C CA . HIS A 1 379 ? 19.531 6.928 -9.955 1.00 85.12 379 HIS A CA 1
ATOM 3108 C C . HIS A 1 379 ? 20.404 5.844 -10.601 1.00 85.12 379 HIS A C 1
ATOM 3110 O O . HIS A 1 379 ? 21.244 5.249 -9.930 1.00 85.12 379 HIS A O 1
ATOM 3116 N N . ASN A 1 380 ? 20.193 5.587 -11.893 1.00 85.00 380 ASN A N 1
ATOM 3117 C CA . ASN A 1 380 ? 20.893 4.550 -12.657 1.00 85.00 380 ASN A CA 1
ATOM 3118 C C . ASN A 1 380 ? 20.783 3.129 -12.069 1.00 85.00 380 ASN A C 1
ATOM 3120 O O . ASN A 1 380 ? 21.653 2.295 -12.314 1.00 85.00 380 ASN A O 1
ATOM 3124 N N . PHE A 1 381 ? 19.717 2.823 -11.323 1.00 93.94 381 PHE A N 1
ATOM 3125 C CA . PHE A 1 381 ? 19.485 1.460 -10.847 1.00 93.94 381 PHE A CA 1
ATOM 3126 C C . PHE A 1 381 ? 19.284 0.497 -12.038 1.00 93.94 381 PHE A C 1
ATOM 3128 O O . PHE A 1 381 ? 18.429 0.776 -12.885 1.00 93.94 381 PHE A O 1
ATOM 3135 N N . PRO A 1 382 ? 20.041 -0.616 -12.130 1.00 93.38 382 PRO A N 1
ATOM 3136 C CA . PRO A 1 382 ? 19.993 -1.532 -13.268 1.00 93.38 382 PRO A CA 1
ATOM 3137 C C . PRO A 1 382 ? 18.746 -2.420 -13.208 1.00 93.38 382 PRO A C 1
ATOM 3139 O O . PRO A 1 382 ? 18.736 -3.470 -12.562 1.00 93.38 382 PRO A O 1
ATOM 3142 N N . ILE A 1 383 ? 17.682 -2.009 -13.900 1.00 93.62 383 ILE A N 1
ATOM 3143 C CA . ILE A 1 383 ? 16.390 -2.711 -13.846 1.00 93.62 383 ILE A CA 1
ATOM 3144 C C . ILE A 1 383 ? 16.325 -3.926 -14.788 1.00 93.62 383 ILE A C 1
ATOM 3146 O O . ILE A 1 383 ? 15.524 -4.832 -14.566 1.00 93.62 383 ILE A O 1
ATOM 3150 N N . GLY A 1 384 ? 17.173 -3.969 -15.825 1.00 91.94 384 GLY A N 1
ATOM 3151 C CA . GLY A 1 384 ? 17.070 -4.926 -16.936 1.00 91.94 384 GLY A CA 1
ATOM 3152 C C . GLY A 1 384 ? 16.981 -6.395 -16.509 1.00 91.94 384 GLY A C 1
ATOM 3153 O O . GLY A 1 384 ? 16.155 -7.143 -17.030 1.00 91.94 384 GLY A O 1
ATOM 3154 N N . LYS A 1 385 ? 17.743 -6.799 -15.481 1.00 89.69 385 LYS A N 1
ATOM 3155 C CA . LYS A 1 385 ? 17.759 -8.188 -14.983 1.00 89.69 385 LYS A CA 1
ATOM 3156 C C . LYS A 1 385 ? 16.408 -8.678 -14.434 1.00 89.69 385 LYS A C 1
ATOM 3158 O O . LYS A 1 385 ? 16.181 -9.882 -14.380 1.00 89.69 385 LYS A O 1
ATOM 3163 N N . TYR A 1 386 ? 15.515 -7.769 -14.040 1.00 90.88 386 TYR A N 1
ATOM 3164 C CA . TYR A 1 386 ? 14.213 -8.098 -13.449 1.00 90.88 386 TYR A CA 1
ATOM 3165 C C . TYR A 1 386 ? 13.092 -8.241 -14.487 1.00 90.88 386 TYR A C 1
ATOM 3167 O O . TYR A 1 386 ? 12.048 -8.822 -14.202 1.00 90.88 386 TYR A O 1
ATOM 3175 N N . LEU A 1 387 ? 13.312 -7.773 -15.719 1.00 91.00 387 LEU A N 1
ATOM 3176 C CA . LEU A 1 387 ? 12.310 -7.793 -16.792 1.00 91.00 387 LEU A CA 1
ATOM 3177 C C . LEU A 1 387 ? 11.997 -9.201 -17.325 1.00 91.00 387 LEU A C 1
ATOM 3179 O O . LEU A 1 387 ? 11.122 -9.377 -18.170 1.00 91.00 387 LEU A O 1
ATOM 3183 N N . GLN A 1 388 ? 12.730 -10.220 -16.875 1.00 88.62 388 GLN A N 1
ATOM 3184 C CA . GLN A 1 388 ? 12.469 -11.613 -17.242 1.00 88.62 388 GLN A CA 1
ATOM 3185 C C . GLN A 1 388 ? 11.590 -12.349 -16.227 1.00 88.62 388 GLN A C 1
ATOM 3187 O O . GLN A 1 388 ? 10.972 -13.354 -16.582 1.00 88.62 388 GLN A O 1
ATOM 3192 N N . THR A 1 389 ? 11.551 -11.880 -14.976 1.00 86.19 389 THR A N 1
ATOM 3193 C CA . THR A 1 389 ? 10.896 -12.577 -1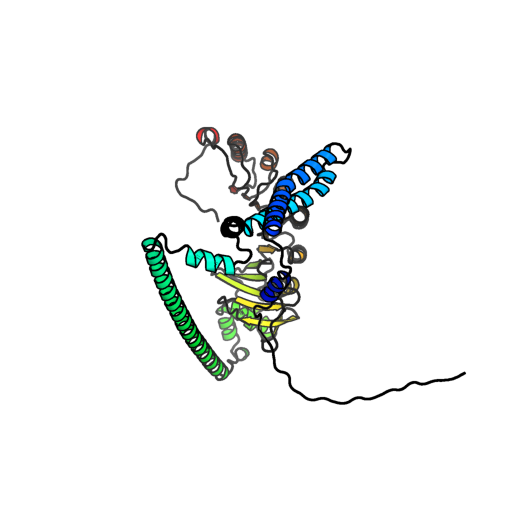3.858 1.00 86.19 389 THR A CA 1
ATOM 3194 C C . THR A 1 389 ? 9.545 -11.977 -13.484 1.00 86.19 389 THR A C 1
ATOM 3196 O O . THR A 1 389 ? 8.703 -12.687 -12.936 1.00 86.19 389 THR A O 1
ATOM 3199 N N . VAL A 1 390 ? 9.333 -10.694 -13.779 1.00 89.44 390 VAL A N 1
ATOM 3200 C CA . VAL A 1 390 ? 8.119 -9.948 -13.431 1.00 89.44 390 VAL A CA 1
ATOM 3201 C C . VAL A 1 390 ? 7.109 -10.013 -14.583 1.00 89.44 390 VAL A C 1
ATOM 3203 O O . VAL A 1 390 ? 7.481 -9.921 -15.751 1.00 89.44 390 VAL A O 1
ATOM 3206 N N . ASP A 1 391 ? 5.819 -10.164 -14.264 1.00 93.19 391 ASP A N 1
ATOM 3207 C CA . ASP A 1 391 ? 4.754 -10.118 -15.271 1.00 93.19 391 ASP A CA 1
ATOM 3208 C C . ASP A 1 391 ? 4.401 -8.668 -15.628 1.00 93.19 391 ASP A C 1
ATOM 3210 O O . ASP A 1 391 ? 4.287 -8.346 -16.802 1.00 93.19 391 ASP A O 1
ATOM 3214 N N . SER A 1 392 ? 4.260 -7.777 -14.647 1.00 94.38 392 SER A N 1
ATOM 3215 C CA . SER A 1 392 ? 4.012 -6.351 -14.891 1.00 94.38 392 SER A CA 1
ATOM 3216 C C . SER A 1 392 ? 4.913 -5.482 -14.028 1.00 94.38 392 SER A C 1
ATOM 3218 O O . SER A 1 392 ? 4.910 -5.620 -12.804 1.00 94.38 392 SER A O 1
ATOM 3220 N N . LEU A 1 393 ? 5.633 -4.546 -14.646 1.00 94.62 393 LEU A N 1
ATOM 3221 C CA . LEU A 1 393 ? 6.521 -3.621 -13.946 1.00 94.62 393 LEU A CA 1
ATOM 3222 C C . LEU A 1 393 ? 6.186 -2.164 -14.279 1.00 94.62 393 LEU A C 1
ATOM 3224 O O . LEU A 1 393 ? 6.192 -1.761 -15.441 1.00 94.62 393 LEU A O 1
ATOM 3228 N N . THR A 1 394 ? 5.980 -1.355 -13.243 1.00 94.88 394 THR A N 1
ATOM 3229 C CA . THR A 1 394 ? 5.865 0.104 -13.340 1.00 94.88 394 THR A CA 1
ATOM 3230 C C . THR A 1 394 ? 6.944 0.759 -12.495 1.00 94.88 394 THR A C 1
ATOM 3232 O O . THR A 1 394 ? 7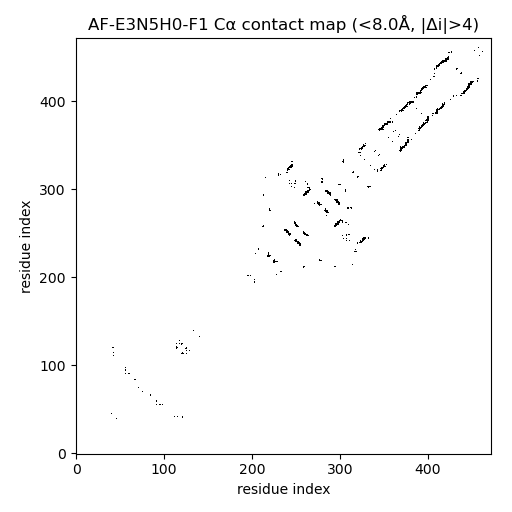.047 0.463 -11.304 1.00 94.88 394 THR A O 1
ATOM 3235 N N . VAL A 1 395 ? 7.721 1.671 -13.082 1.00 93.81 395 VAL A N 1
ATOM 3236 C CA . VAL A 1 395 ? 8.718 2.465 -12.352 1.00 93.81 395 VAL A CA 1
ATOM 3237 C C . VAL A 1 395 ? 8.572 3.946 -12.696 1.00 93.81 395 VAL A C 1
ATOM 3239 O O . VAL A 1 395 ? 8.818 4.357 -13.827 1.00 93.81 395 VAL A O 1
ATOM 3242 N N . ASN A 1 396 ? 8.254 4.771 -11.696 1.00 91.19 396 ASN A N 1
ATOM 3243 C CA . ASN A 1 396 ? 8.031 6.215 -11.866 1.00 91.19 396 ASN A CA 1
ATOM 3244 C C . ASN A 1 396 ? 9.308 7.055 -11.650 1.00 91.19 396 ASN A C 1
ATOM 3246 O O . ASN A 1 396 ? 9.255 8.213 -11.232 1.00 91.19 396 ASN A O 1
ATOM 3250 N N . SER A 1 397 ? 10.474 6.492 -11.968 1.00 91.62 397 SER A N 1
ATOM 3251 C CA . SER A 1 397 ? 11.783 7.151 -11.879 1.00 91.62 397 SER A CA 1
ATOM 3252 C C . SER A 1 397 ? 12.711 6.678 -12.989 1.00 91.62 397 SER A C 1
ATOM 3254 O O . SER A 1 397 ? 12.622 5.525 -13.399 1.00 91.62 397 SER A O 1
ATOM 3256 N N . LYS A 1 398 ? 13.649 7.529 -13.414 1.00 92.94 398 LYS A N 1
ATOM 3257 C CA . LYS A 1 398 ? 14.664 7.155 -14.404 1.00 92.94 398 LYS A CA 1
ATOM 3258 C C . LYS A 1 398 ? 15.560 6.030 -13.869 1.00 92.94 398 LYS A C 1
ATOM 3260 O O . LYS A 1 398 ? 16.199 6.199 -12.829 1.00 92.94 398 LYS A O 1
ATOM 3265 N N . VAL A 1 399 ? 15.634 4.928 -14.610 1.00 94.38 399 VAL A N 1
ATOM 3266 C CA . VAL A 1 399 ? 16.457 3.742 -14.305 1.00 94.38 399 VAL A CA 1
ATOM 3267 C C . VAL A 1 399 ? 17.525 3.500 -15.366 1.00 94.38 399 VAL A C 1
ATOM 3269 O O . VAL A 1 399 ? 17.436 4.032 -16.472 1.00 94.38 399 VAL A O 1
ATOM 3272 N N . LEU A 1 400 ? 18.535 2.691 -15.042 1.00 95.12 400 LEU A N 1
ATOM 3273 C CA . LEU A 1 400 ? 19.496 2.208 -16.029 1.00 95.12 400 LEU A CA 1
ATOM 3274 C C . LEU A 1 400 ? 18.897 1.002 -16.757 1.00 95.12 400 LEU A C 1
ATOM 3276 O O . LEU A 1 400 ? 18.639 -0.043 -16.153 1.00 95.12 400 LEU A O 1
ATOM 3280 N N . ILE A 1 401 ? 18.672 1.171 -18.054 1.00 95.06 401 ILE A N 1
ATOM 3281 C CA . ILE A 1 401 ? 18.128 0.153 -18.946 1.00 95.06 401 ILE A CA 1
ATOM 3282 C C . ILE A 1 401 ? 18.687 0.370 -20.349 1.00 95.06 401 ILE A C 1
ATOM 3284 O O . ILE A 1 401 ? 18.830 1.511 -20.787 1.00 95.06 401 ILE A O 1
ATOM 3288 N N . THR A 1 402 ? 19.016 -0.717 -21.039 1.00 94.00 402 THR A N 1
ATOM 3289 C CA . THR A 1 402 ? 19.471 -0.681 -22.432 1.00 94.00 402 THR A CA 1
ATOM 3290 C C . THR A 1 402 ? 18.384 -1.183 -23.379 1.00 94.00 402 THR A C 1
ATOM 3292 O O . THR A 1 402 ? 17.474 -1.913 -22.976 1.00 94.00 402 THR A O 1
ATOM 3295 N N . LEU A 1 403 ? 18.497 -0.848 -24.667 1.00 94.75 403 LEU A N 1
ATOM 3296 C CA . LEU A 1 403 ? 17.628 -1.416 -25.701 1.00 94.75 403 LEU A CA 1
ATOM 3297 C C . LEU A 1 403 ? 17.689 -2.955 -25.723 1.00 94.75 403 LEU A C 1
ATOM 3299 O O . LEU A 1 403 ? 16.666 -3.609 -25.905 1.00 94.75 403 LEU A O 1
ATOM 3303 N N . ASP A 1 404 ? 18.868 -3.543 -25.510 1.00 95.06 404 ASP A N 1
ATOM 3304 C CA . ASP A 1 404 ? 19.027 -5.000 -25.494 1.00 95.06 404 ASP A CA 1
ATOM 3305 C C . ASP A 1 404 ? 18.326 -5.654 -24.294 1.00 95.06 404 ASP A C 1
ATOM 3307 O O . ASP A 1 404 ? 17.822 -6.771 -24.430 1.00 95.06 404 ASP A O 1
ATOM 3311 N N . ASP A 1 405 ? 18.258 -4.978 -23.141 1.00 95.19 405 ASP A N 1
ATOM 3312 C CA . ASP A 1 405 ? 17.468 -5.445 -21.994 1.00 95.19 405 ASP A CA 1
ATOM 3313 C C . ASP A 1 405 ? 15.975 -5.482 -22.342 1.00 95.19 405 ASP A C 1
ATOM 3315 O O . ASP A 1 405 ? 15.296 -6.468 -22.054 1.00 95.19 405 ASP A O 1
ATOM 3319 N N . LEU A 1 406 ? 15.478 -4.435 -23.014 1.00 95.50 406 LEU A N 1
ATOM 3320 C CA . LEU A 1 406 ? 14.089 -4.354 -23.473 1.00 95.50 406 LEU A CA 1
ATOM 3321 C C . LEU A 1 406 ? 13.770 -5.416 -24.525 1.00 95.50 406 LEU A C 1
ATOM 3323 O O . LEU A 1 406 ? 12.743 -6.072 -24.428 1.00 95.50 406 LEU A O 1
ATOM 3327 N N . LEU A 1 407 ? 14.653 -5.651 -25.496 1.00 95.06 407 LEU A N 1
ATOM 3328 C CA . LEU A 1 407 ? 14.452 -6.687 -26.517 1.00 95.06 407 LEU A CA 1
ATOM 3329 C C . LEU A 1 407 ? 14.430 -8.111 -25.931 1.00 95.06 407 LEU A C 1
ATOM 3331 O O . LEU A 1 407 ? 13.868 -9.015 -26.541 1.00 95.06 407 LEU A O 1
ATOM 3335 N N . LYS A 1 408 ? 15.029 -8.324 -24.753 1.00 94.12 408 LYS A N 1
ATOM 3336 C CA . LYS A 1 408 ? 15.072 -9.621 -24.053 1.00 94.12 408 LYS A CA 1
ATOM 3337 C C . LYS A 1 408 ? 14.021 -9.757 -22.948 1.00 94.12 408 LYS A C 1
ATOM 3339 O O . LYS A 1 408 ? 14.028 -10.768 -22.239 1.00 94.12 408 LYS A O 1
ATOM 3344 N N . MET A 1 409 ? 13.155 -8.762 -22.755 1.00 93.88 409 MET A N 1
ATOM 3345 C CA . MET A 1 409 ? 12.154 -8.797 -21.691 1.00 93.88 409 MET A CA 1
ATOM 3346 C C . MET A 1 409 ? 11.103 -9.887 -21.924 1.00 93.88 409 MET A C 1
ATOM 3348 O O . MET A 1 409 ? 10.791 -10.254 -23.057 1.00 93.88 409 MET A O 1
ATOM 3352 N N . ASN A 1 410 ? 10.518 -10.378 -20.833 1.00 92.75 410 ASN A N 1
ATOM 3353 C CA . ASN A 1 410 ? 9.449 -11.379 -20.853 1.00 92.75 410 ASN A CA 1
ATOM 3354 C C . ASN A 1 410 ? 8.214 -10.935 -20.041 1.00 92.75 410 ASN A C 1
ATOM 3356 O O . ASN A 1 410 ? 7.397 -11.766 -19.621 1.00 92.75 410 ASN A O 1
ATOM 3360 N N . CYS A 1 411 ? 8.090 -9.623 -19.824 1.00 93.75 411 CYS A N 1
ATOM 3361 C CA . CYS A 1 411 ? 6.943 -8.993 -19.185 1.00 93.75 411 CYS A CA 1
ATOM 3362 C C . CYS A 1 411 ? 5.680 -9.105 -20.058 1.00 93.75 411 CYS A C 1
ATOM 3364 O O . CYS A 1 411 ? 5.736 -9.214 -21.285 1.00 93.75 411 CYS A O 1
ATOM 3366 N N . VAL A 1 412 ? 4.532 -9.041 -19.396 1.00 95.38 412 VAL A N 1
ATOM 3367 C CA . VAL A 1 412 ? 3.217 -8.770 -19.980 1.00 95.38 412 VAL A CA 1
ATOM 3368 C C . VAL A 1 412 ? 3.021 -7.265 -20.129 1.00 95.38 412 VAL A C 1
ATOM 3370 O O . VAL A 1 412 ? 2.650 -6.824 -21.212 1.00 95.38 412 VAL A O 1
ATOM 3373 N N . ASP A 1 413 ? 3.335 -6.490 -19.090 1.00 95.31 413 ASP A N 1
ATOM 3374 C CA . ASP A 1 413 ? 3.162 -5.038 -19.100 1.00 95.31 413 ASP A CA 1
ATOM 3375 C C . ASP A 1 413 ? 4.422 -4.325 -18.581 1.00 95.31 413 ASP A C 1
ATOM 3377 O O . ASP A 1 413 ? 5.036 -4.747 -17.594 1.00 95.31 413 ASP A O 1
ATOM 3381 N N . LEU A 1 414 ? 4.830 -3.241 -19.243 1.00 95.75 414 LEU A N 1
ATOM 3382 C CA . LEU A 1 414 ? 5.990 -2.444 -18.837 1.00 95.75 414 LEU A CA 1
ATOM 3383 C C . LEU A 1 414 ? 5.713 -0.944 -18.965 1.00 95.75 414 LEU A C 1
ATOM 3385 O O . LEU A 1 414 ? 5.329 -0.469 -20.030 1.00 95.75 414 LEU A O 1
ATOM 3389 N N . PHE A 1 415 ? 5.981 -0.204 -17.888 1.00 94.81 415 PHE A N 1
ATOM 3390 C CA . PHE A 1 415 ? 5.798 1.245 -17.808 1.00 94.81 415 PHE A CA 1
ATOM 3391 C C . PHE A 1 415 ? 7.079 1.905 -17.283 1.00 94.81 415 PHE A C 1
ATOM 3393 O O . PHE A 1 415 ? 7.409 1.772 -16.099 1.00 94.81 415 PHE A O 1
ATOM 3400 N N . LEU A 1 416 ? 7.789 2.628 -18.154 1.00 93.94 416 LEU A N 1
ATOM 3401 C CA . LEU A 1 416 ? 9.023 3.361 -17.834 1.00 93.94 416 LEU A CA 1
ATOM 3402 C C . LEU A 1 416 ? 8.941 4.811 -18.340 1.00 93.94 416 LEU A C 1
ATOM 3404 O O . LEU A 1 416 ? 9.778 5.270 -19.114 1.00 93.94 416 LEU A O 1
ATOM 3408 N N . SER A 1 417 ? 7.940 5.558 -17.871 1.00 85.94 417 SER A N 1
ATOM 3409 C CA . SER A 1 417 ? 7.620 6.922 -18.335 1.00 85.94 417 SER A CA 1
ATOM 3410 C C . SER A 1 417 ? 8.660 7.998 -17.991 1.00 85.94 417 SER A C 1
ATOM 3412 O O . SER A 1 417 ? 8.516 9.155 -18.370 1.00 85.94 417 SER A O 1
ATOM 3414 N N . ARG A 1 418 ? 9.710 7.659 -17.235 1.00 90.12 418 ARG A N 1
ATOM 3415 C CA . ARG A 1 418 ? 10.811 8.578 -16.884 1.00 90.12 418 ARG A CA 1
ATOM 3416 C C . ARG A 1 418 ? 12.113 8.271 -17.624 1.00 90.12 418 ARG A C 1
ATOM 3418 O O . ARG A 1 418 ? 13.126 8.932 -17.380 1.00 90.12 418 ARG A O 1
ATOM 3425 N N . ASN A 1 419 ? 12.102 7.263 -18.489 1.00 91.44 419 ASN A N 1
ATOM 3426 C CA . ASN A 1 419 ? 13.217 6.914 -19.350 1.00 91.44 419 ASN A CA 1
ATOM 3427 C C . ASN A 1 419 ? 12.960 7.491 -20.738 1.00 91.44 419 ASN A C 1
ATOM 3429 O O . ASN A 1 419 ? 11.963 7.152 -21.361 1.00 91.44 419 ASN A O 1
ATOM 3433 N N . ARG A 1 420 ? 13.871 8.354 -21.192 1.00 91.50 420 ARG A N 1
ATOM 3434 C CA . ARG A 1 420 ? 13.840 8.964 -22.522 1.00 91.50 420 ARG A CA 1
ATOM 3435 C C . ARG A 1 420 ? 14.522 8.037 -23.518 1.00 91.50 420 ARG A C 1
ATOM 3437 O O . ARG A 1 420 ? 15.705 7.741 -23.344 1.00 91.50 420 ARG A O 1
ATOM 3444 N N . PHE A 1 421 ? 13.768 7.586 -24.510 1.00 92.88 421 PHE A N 1
ATOM 3445 C CA . PHE A 1 421 ? 14.243 6.773 -25.625 1.00 92.88 421 PHE A CA 1
ATOM 3446 C C . PHE A 1 421 ? 14.261 7.593 -26.913 1.00 92.88 421 PHE A C 1
ATOM 3448 O O . PHE A 1 421 ? 13.544 8.581 -27.057 1.00 92.88 421 PHE A O 1
ATOM 3455 N N . THR A 1 422 ? 15.074 7.163 -27.868 1.00 92.62 422 THR A N 1
ATOM 3456 C CA . THR A 1 422 ? 15.146 7.765 -29.203 1.00 92.62 422 THR A CA 1
ATOM 3457 C C . THR A 1 422 ? 14.131 7.130 -30.155 1.00 92.62 422 THR A C 1
ATOM 3459 O O . THR A 1 422 ? 13.786 5.952 -30.020 1.00 92.62 422 THR A O 1
ATOM 3462 N N . GLY A 1 423 ? 13.705 7.866 -31.189 1.00 91.31 423 GLY A N 1
ATOM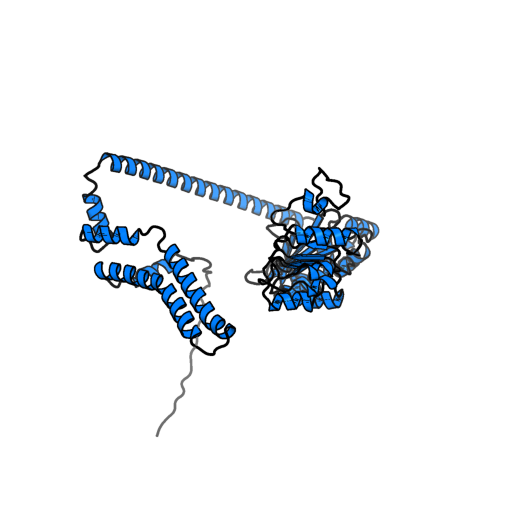 3463 C CA . GLY A 1 423 ? 12.845 7.316 -32.247 1.00 91.31 423 GLY A CA 1
ATOM 3464 C C . GLY A 1 423 ? 13.407 6.032 -32.881 1.00 91.31 423 GLY A C 1
ATOM 3465 O O . GLY A 1 423 ? 12.662 5.081 -33.112 1.00 91.31 423 GLY A O 1
ATOM 3466 N N . THR A 1 424 ? 14.729 5.944 -33.064 1.00 91.06 424 THR A N 1
ATOM 3467 C CA . THR A 1 424 ? 15.410 4.754 -33.604 1.00 91.06 424 THR A CA 1
ATOM 3468 C C . THR A 1 424 ? 15.277 3.527 -32.696 1.00 91.06 424 THR A C 1
ATOM 3470 O O . THR A 1 424 ? 15.052 2.416 -33.180 1.00 91.06 424 THR A O 1
ATOM 3473 N N . GLU A 1 425 ? 15.400 3.701 -31.377 1.00 93.62 425 GLU A N 1
ATOM 3474 C CA . GLU A 1 425 ? 15.209 2.614 -30.408 1.00 93.62 425 GLU A CA 1
ATOM 3475 C C . GLU A 1 425 ? 13.763 2.117 -30.420 1.00 93.62 425 GLU A C 1
ATOM 3477 O O . GLU A 1 425 ? 13.525 0.908 -30.479 1.00 93.62 425 GLU A O 1
ATOM 3482 N N . ILE A 1 426 ? 12.799 3.041 -30.446 1.00 93.88 426 ILE A N 1
ATOM 3483 C CA . ILE A 1 426 ? 11.372 2.715 -30.518 1.00 93.88 426 ILE A CA 1
ATOM 3484 C C . ILE A 1 426 ? 11.033 1.994 -31.821 1.00 93.88 426 ILE A C 1
ATOM 3486 O O . ILE A 1 426 ? 10.376 0.955 -31.782 1.00 93.88 426 ILE A O 1
ATOM 3490 N N . LYS A 1 427 ? 11.539 2.471 -32.965 1.00 91.75 427 LYS A N 1
ATOM 3491 C CA . LYS A 1 427 ? 11.385 1.805 -34.268 1.00 91.75 427 LYS A CA 1
ATOM 3492 C C . LYS A 1 427 ? 11.838 0.348 -34.197 1.00 91.75 427 LYS A C 1
ATOM 3494 O O . LYS A 1 427 ? 11.100 -0.550 -34.600 1.00 91.75 427 LYS A O 1
ATOM 3499 N N . ARG A 1 428 ? 13.003 0.090 -33.597 1.00 93.56 428 ARG A N 1
ATOM 3500 C CA . ARG A 1 428 ? 13.534 -1.270 -33.429 1.00 93.56 428 ARG A CA 1
ATOM 3501 C C . ARG A 1 428 ? 12.691 -2.130 -32.479 1.00 93.56 428 ARG A C 1
ATOM 3503 O O . ARG A 1 428 ? 12.491 -3.311 -32.768 1.00 93.56 428 ARG A O 1
ATOM 3510 N N . LEU A 1 429 ? 12.172 -1.571 -31.382 1.00 94.75 429 LEU A N 1
ATOM 3511 C CA . LEU A 1 429 ? 11.252 -2.280 -30.477 1.00 94.75 429 LEU A CA 1
ATOM 3512 C C . LEU A 1 429 ? 9.952 -2.671 -31.186 1.00 94.75 429 LEU A C 1
ATOM 3514 O O . LEU A 1 429 ? 9.512 -3.815 -31.076 1.00 94.75 429 LEU A O 1
ATOM 3518 N N . LEU A 1 430 ? 9.357 -1.751 -31.945 1.00 92.69 430 LEU A N 1
ATOM 3519 C CA . LEU A 1 430 ? 8.110 -1.994 -32.668 1.00 92.69 430 LEU A CA 1
ATOM 3520 C C . LEU A 1 430 ? 8.287 -3.006 -33.804 1.00 92.69 430 LEU A C 1
ATOM 3522 O O . LEU A 1 430 ? 7.466 -3.910 -33.938 1.00 92.69 430 LEU A O 1
ATOM 3526 N N . GLN A 1 431 ? 9.376 -2.921 -34.575 1.00 91.69 431 GLN A N 1
ATOM 3527 C CA . GLN A 1 431 ? 9.721 -3.930 -35.583 1.00 91.69 431 GLN A CA 1
ATOM 3528 C C . GLN A 1 431 ? 9.893 -5.318 -34.952 1.00 91.69 431 GLN A C 1
ATOM 3530 O O . GLN A 1 431 ? 9.383 -6.308 -35.479 1.00 91.69 431 GLN A O 1
ATOM 3535 N N . HIS A 1 432 ? 10.561 -5.399 -33.797 1.00 93.56 432 HIS A N 1
ATOM 3536 C CA . HIS A 1 432 ? 10.699 -6.653 -33.062 1.00 93.56 432 HIS A CA 1
ATOM 3537 C C . HIS A 1 432 ? 9.345 -7.189 -32.570 1.00 93.56 432 HIS A C 1
ATOM 3539 O O . HIS A 1 432 ? 9.089 -8.391 -32.658 1.00 93.56 432 HIS A O 1
ATOM 3545 N N . TRP A 1 433 ? 8.452 -6.311 -32.104 1.00 93.62 433 TRP A N 1
ATOM 3546 C CA . TRP A 1 433 ? 7.097 -6.695 -31.712 1.00 93.62 433 TRP A CA 1
ATOM 3547 C C . TRP A 1 433 ? 6.288 -7.216 -32.906 1.00 93.62 433 TRP A C 1
ATOM 3549 O O . TRP A 1 433 ? 5.671 -8.276 -32.809 1.00 93.62 433 TRP A O 1
ATOM 3559 N N . ALA A 1 434 ? 6.343 -6.530 -34.050 1.00 90.56 434 ALA A N 1
ATOM 3560 C CA . ALA A 1 434 ? 5.576 -6.862 -35.249 1.00 90.56 434 ALA A CA 1
ATOM 3561 C C . ALA A 1 434 ? 5.879 -8.269 -35.793 1.00 90.56 434 ALA A C 1
ATOM 3563 O O . ALA A 1 434 ? 4.977 -8.949 -36.277 1.00 90.56 434 ALA A O 1
ATOM 3564 N N . ILE A 1 435 ? 7.123 -8.740 -35.659 1.00 92.00 435 ILE A N 1
ATOM 3565 C CA . ILE A 1 435 ? 7.518 -10.106 -36.049 1.00 92.00 435 ILE A CA 1
ATOM 3566 C C . ILE A 1 435 ? 7.259 -11.159 -34.955 1.00 92.00 435 ILE A C 1
ATOM 3568 O O . ILE A 1 435 ? 7.702 -12.300 -35.075 1.00 92.00 435 ILE A O 1
ATOM 3572 N N . GLY A 1 436 ? 6.569 -10.793 -33.870 1.00 90.31 436 GLY A N 1
ATOM 3573 C CA . GLY A 1 436 ? 6.251 -11.686 -32.754 1.00 90.31 436 GLY A CA 1
ATOM 3574 C C . GLY A 1 436 ? 7.404 -11.916 -31.773 1.00 90.31 436 GLY A C 1
ATOM 3575 O O . GLY A 1 436 ? 7.389 -12.901 -31.033 1.00 90.31 436 GLY A O 1
ATOM 3576 N N . GLY A 1 437 ? 8.405 -11.032 -31.753 1.00 92.94 437 GLY A N 1
ATOM 3577 C CA . GLY A 1 437 ? 9.558 -11.126 -30.855 1.00 92.94 437 GLY A CA 1
ATOM 3578 C C . GLY A 1 437 ? 9.180 -11.070 -29.371 1.00 92.94 437 GLY A C 1
ATOM 3579 O O . GLY A 1 437 ? 9.699 -11.842 -28.562 1.00 92.94 437 GLY A O 1
ATOM 3580 N N . PHE A 1 438 ? 8.180 -10.254 -29.023 1.00 94.81 438 PHE A N 1
ATOM 3581 C CA . PHE A 1 438 ? 7.600 -10.218 -27.681 1.00 94.81 438 PHE A CA 1
ATOM 3582 C C . PHE A 1 438 ? 6.430 -11.197 -27.540 1.00 94.81 438 PHE A C 1
ATOM 3584 O O . PHE A 1 438 ? 5.293 -10.897 -27.893 1.00 94.81 438 PHE A O 1
ATOM 3591 N N . LYS A 1 439 ? 6.692 -12.377 -26.969 1.00 90.56 439 LYS A N 1
ATOM 3592 C CA . LYS A 1 439 ? 5.687 -13.454 -26.858 1.00 90.56 439 LYS A CA 1
ATOM 3593 C C . LYS A 1 439 ? 4.539 -13.164 -25.887 1.00 90.56 439 LYS A C 1
ATOM 3595 O O . LYS A 1 439 ? 3.463 -13.738 -26.035 1.00 90.56 439 LYS A O 1
ATOM 3600 N N . ARG A 1 440 ? 4.790 -12.361 -24.848 1.00 94.94 440 ARG A N 1
ATOM 3601 C CA . ARG A 1 440 ? 3.848 -12.128 -23.737 1.00 94.94 440 ARG A CA 1
ATOM 3602 C C . ARG A 1 440 ? 3.378 -10.684 -23.610 1.00 94.94 440 ARG A C 1
ATOM 3604 O O . ARG A 1 440 ? 2.357 -10.472 -22.958 1.00 94.94 440 ARG A O 1
ATOM 3611 N N . LEU A 1 441 ? 4.108 -9.738 -24.202 1.00 95.00 441 LEU A N 1
ATOM 3612 C CA . LEU A 1 441 ? 3.869 -8.309 -24.040 1.00 95.00 441 LEU A CA 1
ATOM 3613 C C . LEU A 1 441 ? 2.494 -7.932 -24.597 1.00 95.00 441 LEU A C 1
ATOM 3615 O O . LEU A 1 441 ? 2.169 -8.237 -25.746 1.00 95.00 441 LEU A O 1
ATOM 3619 N N . LYS A 1 442 ? 1.698 -7.273 -23.763 1.00 94.00 442 LYS A N 1
ATOM 3620 C CA . LYS A 1 442 ? 0.377 -6.733 -24.083 1.00 94.00 442 LYS A CA 1
ATOM 3621 C C . LYS A 1 442 ? 0.365 -5.215 -24.015 1.00 94.00 442 LYS A C 1
ATOM 3623 O O . LYS A 1 442 ? -0.324 -4.602 -24.825 1.00 94.00 442 LYS A O 1
ATOM 3628 N N . TYR A 1 443 ? 1.123 -4.627 -23.091 1.00 92.81 443 TYR A N 1
ATOM 3629 C CA . TYR A 1 443 ? 1.177 -3.183 -22.908 1.00 92.81 443 TYR A CA 1
ATOM 3630 C C . TYR A 1 443 ? 2.613 -2.691 -22.692 1.00 92.81 443 TYR A C 1
ATOM 3632 O O . TYR A 1 443 ? 3.382 -3.273 -21.926 1.00 92.81 443 TYR A O 1
ATOM 3640 N N . LEU A 1 444 ? 2.974 -1.601 -23.369 1.00 93.44 444 LEU A N 1
ATOM 3641 C CA . LEU A 1 444 ? 4.280 -0.958 -23.264 1.00 93.44 444 LEU A CA 1
ATOM 3642 C C . LEU A 1 444 ? 4.098 0.558 -23.285 1.00 93.44 444 LEU A C 1
ATOM 3644 O O . LEU A 1 444 ? 3.522 1.091 -24.230 1.00 93.44 444 LEU A O 1
ATOM 3648 N N . GLU A 1 445 ? 4.635 1.239 -22.279 1.00 93.31 445 GLU A N 1
ATOM 3649 C CA . GLU A 1 445 ? 4.618 2.697 -22.181 1.00 93.31 445 GLU A CA 1
ATOM 3650 C C . GLU A 1 445 ? 6.013 3.230 -21.860 1.00 93.31 445 GLU A C 1
ATOM 3652 O O . GLU A 1 445 ? 6.608 2.895 -20.830 1.00 93.31 445 GLU A O 1
ATOM 3657 N N . LEU A 1 446 ? 6.528 4.057 -22.769 1.00 93.06 446 LEU A N 1
ATOM 3658 C CA . LEU A 1 446 ? 7.873 4.627 -22.759 1.00 93.06 446 LEU A CA 1
ATOM 3659 C C . LEU A 1 446 ? 7.794 6.101 -23.175 1.00 93.06 446 LEU A C 1
ATOM 3661 O O . LEU A 1 446 ? 6.930 6.464 -23.973 1.00 93.06 446 LEU A O 1
ATOM 3665 N N . ASP A 1 447 ? 8.703 6.928 -22.660 1.00 91.31 447 ASP A N 1
ATOM 3666 C CA . ASP A 1 447 ? 8.841 8.329 -23.074 1.00 91.31 447 ASP A CA 1
ATOM 3667 C C . ASP A 1 447 ? 9.849 8.439 -24.228 1.00 91.31 447 ASP A C 1
ATOM 3669 O O . ASP A 1 447 ? 10.892 7.778 -24.219 1.00 91.31 447 ASP A O 1
ATOM 3673 N N . VAL A 1 448 ? 9.539 9.244 -25.243 1.00 90.00 448 VAL A N 1
ATOM 3674 C CA . VAL A 1 448 ? 10.314 9.300 -26.492 1.00 90.00 448 VAL A CA 1
ATOM 3675 C C . VAL A 1 448 ? 10.622 10.745 -26.841 1.00 90.00 448 VAL A C 1
ATOM 3677 O O . VAL A 1 448 ? 9.715 11.567 -26.952 1.00 90.00 448 VAL A O 1
ATOM 3680 N N . GLU A 1 449 ? 11.900 11.048 -27.050 1.00 86.88 449 GLU A N 1
ATOM 3681 C CA . GLU A 1 449 ? 12.331 12.368 -27.511 1.00 86.88 449 GLU A CA 1
ATOM 3682 C C . GLU A 1 449 ? 12.244 12.465 -29.038 1.00 86.88 449 GLU A C 1
ATOM 3684 O O . GLU A 1 449 ? 12.609 11.526 -29.750 1.00 86.88 449 GLU A O 1
ATOM 3689 N N . ASP A 1 450 ? 11.766 13.614 -29.527 1.00 82.06 450 ASP A N 1
ATOM 3690 C CA . ASP A 1 4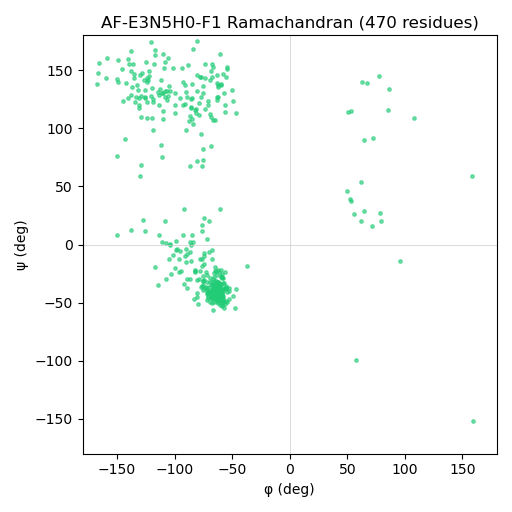50 ? 11.773 14.000 -30.944 1.00 82.06 450 ASP A CA 1
ATOM 3691 C C . ASP A 1 450 ? 11.209 12.924 -31.897 1.00 82.06 450 ASP A C 1
ATOM 3693 O O . ASP A 1 450 ? 11.782 12.603 -32.941 1.00 82.06 450 ASP A O 1
ATOM 3697 N N . LEU A 1 451 ? 10.060 12.338 -31.531 1.00 83.69 451 LEU A N 1
ATOM 3698 C CA . LEU A 1 451 ? 9.422 11.256 -32.286 1.00 83.69 451 LEU A CA 1
ATOM 3699 C C . LEU A 1 451 ? 8.924 11.730 -33.664 1.00 83.69 451 LEU A C 1
ATOM 3701 O O . LEU A 1 451 ? 7.873 12.363 -33.780 1.00 83.69 451 LEU A O 1
ATOM 3705 N N . ASN A 1 452 ? 9.618 11.323 -34.730 1.00 86.31 452 ASN A N 1
ATOM 3706 C CA . ASN A 1 452 ? 9.094 11.397 -36.092 1.00 86.31 452 ASN A CA 1
ATOM 3707 C C . ASN A 1 452 ? 8.228 10.162 -36.393 1.00 86.31 452 ASN A C 1
ATOM 3709 O O . ASN A 1 452 ? 8.741 9.072 -36.653 1.00 86.31 452 ASN A O 1
ATOM 3713 N N . MET A 1 453 ? 6.905 10.340 -36.375 1.00 83.69 453 MET A N 1
ATOM 3714 C CA . MET A 1 453 ? 5.957 9.252 -36.629 1.00 83.69 453 MET A CA 1
ATOM 3715 C C . MET A 1 453 ? 6.113 8.628 -38.025 1.00 83.69 453 MET A C 1
ATOM 3717 O O . MET A 1 453 ? 5.971 7.415 -38.154 1.00 83.69 453 MET A O 1
ATOM 3721 N N . GLU A 1 454 ? 6.439 9.408 -39.058 1.00 83.06 454 GLU A N 1
ATOM 3722 C CA . GLU A 1 454 ? 6.575 8.878 -40.421 1.00 83.06 454 GLU A CA 1
ATOM 3723 C C . GLU A 1 454 ? 7.765 7.919 -40.540 1.00 83.06 454 GLU A C 1
ATOM 3725 O O . GLU A 1 454 ? 7.634 6.847 -41.128 1.00 83.06 454 GLU A O 1
ATOM 3730 N N . ASP A 1 455 ? 8.906 8.252 -39.931 1.00 84.25 455 ASP A N 1
ATOM 3731 C CA . ASP A 1 455 ? 10.085 7.376 -39.946 1.00 84.25 455 ASP A CA 1
ATOM 3732 C C . ASP A 1 455 ? 9.888 6.124 -39.077 1.00 84.25 455 ASP A C 1
ATOM 3734 O O . ASP A 1 455 ? 10.245 5.011 -39.480 1.00 84.25 455 ASP A O 1
ATOM 3738 N N . VAL A 1 456 ? 9.295 6.282 -37.889 1.00 83.81 456 VAL A N 1
ATOM 3739 C CA . VAL A 1 456 ? 9.118 5.178 -36.932 1.00 83.81 456 VAL A CA 1
ATOM 3740 C C . VAL A 1 456 ? 8.063 4.178 -37.399 1.00 83.81 456 VAL A C 1
ATOM 3742 O O . VAL A 1 456 ? 8.268 2.970 -37.268 1.00 83.81 456 VAL A O 1
ATOM 3745 N N . PHE A 1 457 ? 6.953 4.657 -37.964 1.00 81.75 457 PHE A N 1
ATOM 3746 C CA . PHE A 1 457 ? 5.830 3.809 -38.367 1.00 81.75 457 PHE A CA 1
ATOM 3747 C C . PHE A 1 457 ? 5.775 3.511 -39.869 1.00 81.75 457 PHE A C 1
ATOM 3749 O O . PHE A 1 457 ? 4.985 2.659 -40.269 1.00 81.75 457 PHE A O 1
ATOM 3756 N N . GLY A 1 458 ? 6.598 4.154 -40.706 1.00 78.25 458 GLY A N 1
ATOM 3757 C CA . GLY A 1 458 ? 6.511 4.051 -42.169 1.00 78.25 458 GLY A CA 1
ATOM 3758 C C . GLY A 1 458 ? 6.653 2.632 -42.735 1.00 78.25 458 GLY A C 1
ATOM 3759 O O . GLY A 1 458 ? 6.061 2.316 -43.762 1.00 78.25 458 GLY A O 1
ATOM 3760 N N . GLU A 1 459 ? 7.382 1.752 -42.045 1.00 73.50 459 GLU A N 1
ATOM 3761 C CA . GLU A 1 459 ? 7.554 0.339 -42.428 1.00 73.50 459 GLU A CA 1
ATOM 3762 C C . GLU A 1 459 ? 6.570 -0.612 -41.723 1.00 73.50 459 GLU A C 1
ATOM 3764 O O . GLU A 1 459 ? 6.538 -1.809 -42.012 1.00 73.50 459 GLU A O 1
ATOM 3769 N N . LEU A 1 460 ? 5.769 -0.106 -40.782 1.00 78.25 460 LEU A N 1
ATOM 3770 C CA . LEU A 1 460 ? 4.843 -0.896 -39.979 1.00 78.25 460 LEU A CA 1
ATOM 3771 C C . LEU A 1 460 ? 3.415 -0.700 -40.480 1.00 78.25 460 LEU A C 1
ATOM 3773 O O . LEU A 1 460 ? 2.932 0.420 -40.637 1.00 78.25 460 LEU A O 1
ATOM 3777 N N . THR A 1 461 ? 2.688 -1.801 -40.674 1.00 72.94 461 THR A N 1
ATOM 3778 C CA . THR A 1 461 ? 1.243 -1.718 -40.908 1.00 72.94 461 THR A CA 1
ATOM 3779 C C . THR A 1 461 ? 0.569 -1.247 -39.622 1.00 72.94 461 THR A C 1
ATOM 3781 O O . THR A 1 461 ? 0.530 -1.980 -38.636 1.00 72.94 461 THR A O 1
ATOM 3784 N N . HIS A 1 462 ? 0.057 -0.019 -39.621 1.00 69.62 462 HIS A N 1
ATOM 3785 C CA . HIS A 1 462 ? -0.564 0.597 -38.454 1.00 69.62 462 HIS A CA 1
ATOM 3786 C C . HIS A 1 462 ? -1.859 1.318 -38.844 1.00 69.62 462 HIS A C 1
ATOM 3788 O O . HIS A 1 462 ? -2.048 1.728 -39.987 1.00 69.62 462 HIS A O 1
ATOM 3794 N N . SER A 1 463 ? -2.763 1.467 -37.879 1.00 66.06 463 SER A N 1
ATOM 3795 C CA . SER A 1 463 ? -3.972 2.281 -38.003 1.00 66.06 463 SER A CA 1
ATOM 3796 C C . SER A 1 463 ? -3.985 3.300 -36.873 1.00 66.06 463 SER A C 1
ATOM 3798 O O . SER A 1 463 ? -3.940 2.912 -35.703 1.00 66.06 463 SER A O 1
ATOM 3800 N N . GLN A 1 464 ? -4.058 4.586 -37.204 1.00 65.12 464 GLN A N 1
ATOM 3801 C CA . GLN A 1 464 ? -4.164 5.638 -36.201 1.00 65.12 464 GLN A CA 1
ATOM 3802 C C . GLN A 1 464 ? -5.557 5.598 -35.559 1.00 65.12 464 GLN A C 1
ATOM 3804 O O . GLN A 1 464 ? -6.570 5.677 -36.252 1.00 65.12 464 GLN A O 1
ATOM 3809 N N . MET A 1 465 ? -5.617 5.462 -34.234 1.00 64.81 465 MET A N 1
ATOM 3810 C CA . MET A 1 465 ? -6.869 5.601 -33.489 1.00 64.81 465 MET A CA 1
ATOM 3811 C C . MET A 1 465 ? -7.053 7.066 -33.087 1.00 64.81 465 MET A C 1
ATOM 3813 O O . MET A 1 465 ? -6.160 7.660 -32.492 1.00 64.81 465 MET A O 1
ATOM 3817 N N . THR A 1 466 ? -8.204 7.650 -33.417 1.00 65.50 466 THR A N 1
ATOM 3818 C CA . THR A 1 466 ? -8.543 9.056 -33.125 1.00 65.50 466 THR A CA 1
ATOM 3819 C C . THR A 1 466 ? -9.242 9.253 -31.777 1.00 65.50 466 THR A C 1
ATOM 3821 O O . THR A 1 466 ? -9.512 10.384 -31.388 1.00 65.50 466 THR A O 1
ATOM 3824 N N . GLU A 1 467 ? -9.547 8.171 -31.059 1.00 62.19 467 GLU A N 1
ATOM 3825 C CA . GLU A 1 467 ? -10.197 8.208 -29.747 1.00 62.19 467 GLU A CA 1
ATOM 3826 C C . GLU A 1 467 ? -9.202 7.864 -28.635 1.00 62.19 467 GLU A C 1
ATOM 3828 O O . GLU A 1 467 ? -8.501 6.851 -28.704 1.00 62.19 467 GLU A O 1
ATOM 3833 N N . ASN A 1 468 ? -9.185 8.676 -27.574 1.00 55.28 468 ASN A N 1
ATOM 3834 C CA . ASN A 1 468 ? -8.445 8.370 -26.353 1.00 55.28 468 ASN A CA 1
ATOM 3835 C C . ASN A 1 468 ? -9.043 7.122 -25.696 1.00 55.28 468 ASN A C 1
ATOM 3837 O O . ASN A 1 468 ? -10.119 7.177 -25.099 1.00 55.28 468 ASN A O 1
ATOM 3841 N N . ARG A 1 469 ? -8.335 5.994 -25.773 1.00 55.12 469 ARG A N 1
ATOM 3842 C CA . ARG A 1 469 ? -8.651 4.807 -24.975 1.00 55.12 469 ARG A CA 1
ATOM 3843 C C . ARG A 1 469 ? -7.844 4.835 -23.689 1.00 55.12 469 ARG A C 1
ATOM 3845 O O . ARG A 1 469 ? -6.620 4.800 -23.718 1.00 55.12 469 ARG A O 1
ATOM 3852 N N . THR A 1 470 ? -8.535 4.849 -22.559 1.00 44.84 470 THR A N 1
ATOM 3853 C CA . THR A 1 470 ? -7.936 4.551 -21.260 1.00 44.84 470 THR A CA 1
ATOM 3854 C C . THR A 1 470 ? -7.805 3.036 -21.118 1.00 44.84 470 THR A C 1
ATOM 3856 O O . THR A 1 470 ? -8.799 2.312 -21.042 1.00 44.84 470 THR A O 1
ATOM 3859 N N . TYR A 1 471 ? -6.568 2.541 -21.120 1.00 44.06 471 TYR A N 1
ATOM 3860 C CA . TYR A 1 471 ? -6.271 1.165 -20.729 1.00 44.06 471 TYR A CA 1
ATOM 3861 C C . TYR A 1 471 ? -6.325 1.090 -19.193 1.00 44.06 471 TYR A C 1
ATOM 3863 O O . TYR A 1 471 ? -5.749 1.942 -18.518 1.00 44.06 471 TYR A O 1
ATOM 3871 N N . LYS A 1 472 ? -7.118 0.152 -18.658 1.00 35.44 472 LYS A N 1
ATOM 3872 C CA . LYS A 1 472 ? -7.358 -0.018 -17.213 1.00 35.44 472 LYS A CA 1
ATOM 3873 C C . LYS A 1 472 ? -6.230 -0.756 -16.512 1.00 35.44 472 LYS A C 1
ATOM 3875 O O . LYS A 1 472 ? -5.768 -1.766 -17.087 1.00 35.44 472 LYS A O 1
#

Mean predicted aligned error: 18.78 Å

InterPro domains:
  IPR001810 F-box domain [PF00646] (195-233)
  IPR001810 F-box domain [PS50181] (192-241)
  IPR012885 Sdz-33, F-box domain [PF07735] (387-446)

Sequence (472 aa):
MEKMEIEDAQKAGDEGEGKDDANSLDGSLWAHVTELENVNVSLKEKMKRIRGFEKFVEKSEEVVQNLQKALGDTTLAARKQDLMVAPVEKYCKELRERYEEVRCDGWQEKVLKLMREKAVETVEQLRDECEKAGDENEEEKEELEKENEKLKENNKYFQRLLEEKNVEMADEMARSEAERERLQKKLEEMSALPILKLPIIVLMKILKTIDIDTVILISLCSRKMYHLVKNFRDKSVTLRIEIYGRDSYVRVVTPNGYHEVEVMSGEKEDFRNLEQLNINGHLVPIDRSRKHDHVWETYWDDKVEGLHSVMEYISDLFGIKIVTKITVSLGTMRLLDVLKERQRNVFELATYFRLNEKESHLILDNYPAKVIRISGLPHNFPIGKYLQTVDSLTVNSKVLITLDDLLKMNCVDLFLSRNRFTGTEIKRLLQHWAIGGFKRLKYLELDVEDLNMEDVFGELTHSQMTENRTYK

Foldseek 3Di:
DDDDDDDDDDDDDDDDDDDDDDDDPDPVVVVVVVVVPPPLDFLVVVVVVVVVVVVVLVCLVVVLVVLLVVVVPDPDDPVVSCVVSVVSVVVSVVSNVVVCVVCVPVVVVVQSVLCVVQVHGDPVVSVVVVVVVVPPCVPVVVVVVVVVVVVVVVVVVVVVVVVVVVVVVVVVVVVVVVVVVVVVVVVVVPDPPPLVPDPLVVNLVVLAPDDPLVLLVQLQVDVVSLVSLLVSHDLVWDWAWAAEAVQLWIWIDGPVGIAIEHEAEPPDDPLVPFQWTQQQNDTWGKDDDPPDPRYIYTYDNQSLVVSVSNCVSSCSSNVPQAHAYYEHDPSNPVVLVVRCVRPNQRYAYEYQDADEPVRVCCCQVVRVHQHYAYAHYPEQAECLVSQARHQEYHHNEDYNDDLVSLLPGQHQYYHDAHHEDELVSLLVSVVCVQVCSHVRHDYYHYHYPPHDCCVSCVVPPDDDDPDDDDDD

pLDDT: mean 78.78, std 17.87, range [24.09, 96.19]

Nearest PDB structures (foldseek):
  3g67-assembly1_B  TM=2.559E-01  e=4.543E+00  Thermotoga maritima
  3g6b-assembly1_B  TM=2.516E-01  e=5.701E+00  Thermotoga maritima
  3ja6-assembly1_H  TM=3.100E-01  e=9.503E+00  Escherichia coli

Secondary structure (DSSP, 8-state):
--------------------------SHHHHHHHHTT-S---HHHHHHHHHHHHHHHHTHHHHHHHHHHHHHTS---HHHHHHHHHHHHHHHHHHHHHHHHHTTT-HHHHHHHHHHHTT-SSHHHHHHHHHHHTTS-HHHHHHHHHHHHHHHHHHHHHHHHHHHHHHHHHHHHHHHHHHHHHHHHHHHHS----GGGS-HHHHHHHHHHS-HHHHHHHHHT-HHHHHHHHHHS-SSS--EEEEETTTTEEEEEETTEEEEEEEEE-SSS-GGGSEEEEETTEEEEEEE-SSSTTEEEEEESSHHHHHHHHHHHHHHHHT---EEEEE--TTTTTHHHHHHHHHTT-SEEEEEEE--HHHHHHHHHH---SEEEEEE--TT-B-GGGTTT-SEEEE-S--B--HHHHHT---SEEEEEEEEEEHHHHHHHHHHHHTT--SS--EEEEEEES--HHHHHTTS------S-----

Solvent-accessible surface area (backbone atoms only — not comparable to full-atom values): 27153 Å² total; per-residue (Å²): 136,84,78,87,84,87,86,82,89,82,87,90,80,86,91,82,78,92,74,88,84,78,85,80,92,62,76,60,70,57,56,60,58,57,63,68,60,75,63,89,68,53,62,72,53,51,54,48,48,53,55,49,49,50,54,51,58,65,45,41,58,54,54,49,52,51,51,52,52,64,48,68,80,43,95,68,58,66,74,62,50,46,70,61,46,53,64,52,49,50,51,46,50,52,53,49,55,56,48,50,68,77,43,77,80,52,57,71,60,54,50,55,49,50,23,58,76,68,73,32,86,47,74,67,53,38,48,57,53,49,65,68,60,62,74,80,52,60,68,65,52,53,50,52,50,52,52,50,50,53,50,51,52,50,50,56,48,51,52,50,54,50,52,52,51,51,51,54,50,48,55,50,50,54,51,52,52,54,50,50,53,53,52,50,53,52,53,70,68,44,73,78,76,62,62,90,74,49,57,69,69,57,45,40,52,50,64,58,69,53,55,69,61,60,47,54,52,54,26,48,76,34,75,68,40,31,54,48,48,45,68,45,51,67,78,86,62,74,69,43,36,34,38,34,40,66,83,29,32,40,33,43,39,47,94,88,53,70,35,42,41,35,38,37,69,61,77,91,67,88,60,88,82,45,56,69,43,60,51,78,86,43,80,28,41,44,47,74,44,92,85,42,91,72,34,36,37,33,42,22,89,49,49,58,58,37,49,49,33,53,47,51,44,55,23,63,46,70,68,48,83,57,53,50,34,38,32,43,32,91,89,27,50,72,56,52,58,57,45,36,74,72,51,56,39,65,30,34,40,36,35,87,51,71,35,52,68,68,54,46,47,50,43,65,72,75,53,61,29,35,28,37,37,36,40,21,60,38,80,62,38,75,52,44,84,50,34,59,74,28,39,26,44,36,34,66,35,44,54,32,71,51,71,69,38,61,74,64,42,53,25,31,30,43,36,36,68,50,38,79,39,48,40,69,58,50,30,52,53,50,54,39,43,76,76,55,64,49,85,54,55,78,46,80,45,70,30,65,50,85,67,52,62,64,76,47,43,67,88,50,96,78,78,90,76,93,68,94,76,83,84,131